Protein 2H8L (pdb70)

Structure (mmCIF, N/CA/C/O backbone):
data_2H8L
#
_entry.id   2H8L
#
_cell.length_a   76.340
_cell.length_b   62.415
_cell.length_c   99.293
_cell.angle_alpha   90.00
_cell.angle_beta   98.40
_cell.angle_gamma   90.00
#
_symmetry.space_group_name_H-M   'P 1 21 1'
#
loop_
_entity.id
_entity.type
_entity.pdbx_description
1 polymer 'Protein disulfide-isomerase A3'
2 water water
#
loop_
_atom_site.group_PDB
_atom_site.id
_atom_site.type_symbol
_atom_site.label_atom_id
_atom_site.label_alt_id
_atom_site.label_comp_id
_atom_site.label_asym_id
_atom_site.label_entity_id
_atom_site.label_seq_id
_atom_site.pdbx_PDB_ins_code
_atom_site.Cartn_x
_atom_site.Cartn_y
_atom_site.Cartn_z
_atom_site.occupancy
_atom_site.B_iso_or_equiv
_atom_site.auth_seq_id
_atom_site.auth_comp_id
_atom_site.auth_asym_id
_atom_site.auth_atom_id
_atom_site.pdbx_PDB_model_num
ATOM 1 N N . PRO A 1 6 ? 33.747 46.582 69.532 1.00 56.70 134 PRO A N 1
ATOM 2 C CA . PRO A 1 6 ? 34.692 45.947 70.456 1.00 55.76 134 PRO A CA 1
ATOM 3 C C . PRO A 1 6 ? 35.040 44.558 69.953 1.00 55.49 134 PRO A C 1
ATOM 4 O O . PRO A 1 6 ? 34.894 43.546 70.722 1.00 55.72 134 PRO A O 1
ATOM 8 N N . ALA A 1 7 ? 35.457 44.461 68.683 1.00 53.77 135 ALA A N 1
ATOM 9 C CA . ALA A 1 7 ? 35.892 43.141 68.150 1.00 52.13 135 ALA A CA 1
ATOM 10 C C . ALA A 1 7 ? 37.099 42.612 68.967 1.00 50.42 135 ALA A C 1
ATOM 11 O O . ALA A 1 7 ? 37.255 41.387 69.178 1.00 51.42 135 ALA A O 1
ATOM 13 N N . SER A 1 8 ? 37.939 43.538 69.439 1.00 48.55 136 SER A N 1
ATOM 14 C CA . SER A 1 8 ? 38.987 43.178 70.385 1.00 46.48 136 SER A CA 1
ATOM 15 C C . SER A 1 8 ? 38.789 43.888 71.746 1.00 45.81 136 SER A C 1
ATOM 16 O O . SER A 1 8 ? 38.568 45.056 71.764 1.00 44.23 136 SER A O 1
ATOM 19 N N . VAL A 1 9 ? 38.847 43.150 72.868 1.00 45.61 137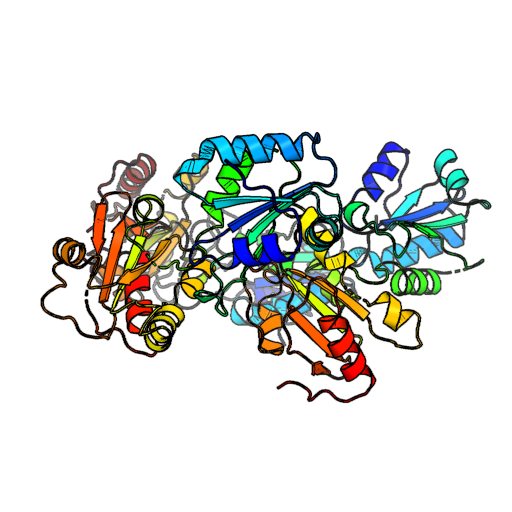 VAL A N 1
ATOM 20 C CA . VAL A 1 9 ? 38.598 43.689 74.228 1.00 44.27 137 VAL A CA 1
ATOM 21 C C . VAL A 1 9 ? 39.872 44.334 74.742 1.00 43.50 137 VAL A C 1
ATOM 22 O O . VAL A 1 9 ? 40.894 43.669 74.767 1.00 40.37 137 VAL A O 1
ATOM 26 N N . PRO A 1 10 ? 39.822 45.657 75.122 1.00 42.19 138 PRO A N 1
ATOM 27 C CA . PRO A 1 10 ? 41.018 46.202 75.784 1.00 41.75 138 PRO A CA 1
ATOM 28 C C . PRO A 1 10 ? 41.170 45.639 77.202 1.00 41.93 138 PRO A C 1
ATOM 29 O O . PRO A 1 10 ? 40.205 45.626 77.974 1.00 43.74 138 PRO A O 1
ATOM 33 N N . LEU A 1 11 ? 42.369 45.182 77.530 1.00 40.39 139 LEU A N 1
ATOM 34 C CA . LEU A 1 11 ? 42.690 44.673 78.857 1.00 40.01 139 LEU A CA 1
ATOM 35 C C . LEU A 1 11 ? 43.595 45.646 79.573 1.00 40.21 139 LEU A C 1
ATOM 36 O O . LEU A 1 11 ? 44.765 45.830 79.201 1.00 39.51 139 LEU A O 1
ATOM 41 N N . ARG A 1 12 ? 43.043 46.300 80.599 1.00 39.76 140 ARG A N 1
ATOM 42 C CA . ARG A 1 12 ? 43.706 47.438 81.203 1.00 39.81 140 ARG A CA 1
ATOM 43 C C . ARG A 1 12 ? 44.401 47.133 82.546 1.00 39.97 140 ARG A C 1
ATOM 44 O O . ARG A 1 12 ? 44.919 48.007 83.188 1.00 38.43 140 ARG A O 1
ATOM 52 N N . THR A 1 13 ? 44.453 45.853 82.915 1.00 40.05 141 THR A N 1
ATOM 53 C CA . THR A 1 13 ? 44.878 45.412 84.225 1.00 40.63 141 THR A CA 1
ATOM 54 C C . THR A 1 13 ? 45.331 43.911 84.054 1.00 40.55 141 THR A C 1
ATOM 55 O O . THR A 1 13 ? 44.800 43.223 83.189 1.00 39.88 141 THR A O 1
ATOM 59 N N . GLU A 1 14 ? 46.272 43.421 84.867 1.00 41.05 142 GLU A N 1
ATOM 60 C CA . GLU A 1 14 ? 46.591 41.974 84.940 1.00 42.09 142 GLU A CA 1
ATOM 61 C C . GLU A 1 14 ? 45.437 41.091 85.396 1.00 41.86 142 GLU A C 1
ATOM 62 O O . GLU A 1 14 ? 45.331 39.958 84.973 1.00 42.25 142 GLU A O 1
ATOM 68 N N . GLU A 1 15 ? 44.615 41.569 86.331 1.00 43.13 143 GLU A N 1
ATOM 69 C CA . GLU A 1 15 ? 43.357 40.858 86.708 1.00 43.86 143 GLU A CA 1
ATOM 70 C C . GLU A 1 15 ? 42.461 40.603 85.474 1.00 42.91 143 GLU A C 1
ATOM 71 O O . GLU A 1 15 ? 42.023 39.480 85.215 1.00 41.78 143 GLU A O 1
ATOM 77 N N . GLU A 1 16 ? 42.208 41.668 84.703 1.00 41.75 144 GLU A N 1
ATOM 78 C CA . GLU A 1 16 ? 41.440 41.565 83.454 1.00 41.04 144 GLU A CA 1
ATOM 79 C C . GLU A 1 16 ? 42.057 40.618 82.443 1.00 40.95 144 GLU A C 1
ATOM 80 O O . GLU A 1 16 ? 41.344 39.884 81.803 1.00 39.36 144 GLU A O 1
ATOM 86 N N . PHE A 1 17 ? 43.380 40.671 82.261 1.00 40.60 145 PHE A N 1
ATOM 87 C CA . PHE A 1 17 ? 44.037 39.779 81.326 1.00 40.83 145 PHE A CA 1
ATOM 88 C C . PHE A 1 17 ? 43.922 38.308 81.797 1.00 42.12 145 PHE A C 1
ATOM 89 O O . PHE A 1 17 ? 43.556 37.412 81.024 1.00 41.45 145 PHE A O 1
ATOM 97 N N . LYS A 1 18 ? 44.234 38.050 83.082 1.00 43.14 146 LYS A N 1
ATOM 98 C CA . LYS A 1 18 ? 44.103 36.659 83.637 1.00 43.66 146 LYS A CA 1
ATOM 99 C C . LYS A 1 18 ? 42.660 36.179 83.568 1.00 42.96 146 LYS A C 1
ATOM 100 O O . LYS A 1 18 ? 42.427 35.042 83.301 1.00 41.46 146 LYS A O 1
ATOM 106 N N . LYS A 1 19 ? 41.706 37.049 83.886 1.00 42.15 147 LYS A N 1
ATOM 107 C CA . LYS A 1 19 ? 40.296 36.716 83.721 1.00 43.58 147 LYS A CA 1
ATOM 108 C C . LYS A 1 19 ? 39.997 36.329 82.270 1.00 43.59 147 LYS A C 1
ATOM 109 O O . LYS A 1 19 ? 39.325 35.309 82.022 1.00 42.67 147 LYS A O 1
ATOM 115 N N . PHE A 1 20 ? 40.464 37.148 81.321 1.00 42.00 148 PHE A N 1
ATOM 116 C CA . PHE A 1 20 ? 40.229 36.850 79.896 1.00 42.60 148 PHE A CA 1
ATOM 117 C C . PHE A 1 20 ? 40.772 35.463 79.452 1.00 43.11 148 PHE A C 1
ATOM 118 O O . PHE A 1 20 ? 40.074 34.688 78.737 1.00 45.00 148 PHE A O 1
ATOM 126 N N . ILE A 1 21 ? 41.981 35.130 79.889 1.00 43.92 149 ILE A N 1
ATOM 127 C CA . ILE A 1 21 ? 42.643 33.913 79.375 1.00 44.58 149 ILE A CA 1
ATOM 128 C C . ILE A 1 21 ? 42.162 32.642 80.060 1.00 46.40 149 ILE A C 1
ATOM 129 O O . ILE A 1 21 ? 42.491 31.511 79.639 1.00 47.66 149 ILE A O 1
ATOM 134 N N . SER A 1 22 ? 41.369 32.803 81.107 1.00 47.68 150 SER A N 1
ATOM 135 C CA . SER A 1 22 ? 40.888 31.632 81.873 1.00 49.64 150 SER A CA 1
ATOM 136 C C . SER A 1 22 ? 39.612 30.979 81.304 1.00 50.38 150 SER A C 1
ATOM 137 O O . SER A 1 22 ? 39.061 30.034 81.876 1.00 53.89 150 SER A O 1
ATOM 140 N N . ASP A 1 23 ? 39.141 31.481 80.184 1.00 49.89 151 ASP A N 1
ATOM 141 C CA . ASP A 1 23 ? 38.011 30.946 79.458 1.00 47.41 151 ASP A CA 1
ATOM 142 C C . ASP A 1 23 ? 38.162 29.485 78.997 1.00 46.49 151 ASP A C 1
ATOM 143 O O . ASP A 1 23 ? 39.260 28.953 78.868 1.00 46.31 151 ASP A O 1
ATOM 148 N N . LYS A 1 24 ? 37.038 28.851 78.679 1.00 45.49 152 LYS A N 1
ATOM 149 C CA . LYS A 1 24 ? 37.057 27.486 78.129 1.00 45.11 152 LYS A CA 1
ATOM 150 C C . LYS A 1 24 ? 37.448 27.492 76.668 1.00 44.56 152 LYS A C 1
ATOM 151 O O . LYS A 1 24 ? 37.746 26.435 76.133 1.00 42.48 152 LYS A O 1
ATOM 157 N N . ASP A 1 25 ? 37.388 28.669 76.016 1.00 42.99 153 ASP A N 1
ATOM 158 C CA . ASP A 1 25 ? 37.865 28.809 74.616 1.00 43.12 153 ASP A CA 1
ATOM 159 C C . ASP A 1 25 ? 39.208 29.500 74.622 1.00 41.79 153 ASP A C 1
ATOM 160 O O . ASP A 1 25 ? 39.563 30.114 75.615 1.00 44.50 153 ASP A O 1
ATOM 165 N N . ALA A 1 26 ? 39.968 29.347 73.559 1.00 41.29 154 ALA A N 1
ATOM 166 C CA . ALA A 1 26 ? 41.267 29.952 73.451 1.00 41.53 154 ALA A CA 1
ATOM 167 C C . ALA A 1 26 ? 41.128 31.483 73.427 1.00 42.04 154 ALA A C 1
ATOM 168 O O . ALA A 1 26 ? 40.019 32.003 73.154 1.00 41.68 154 ALA A O 1
ATOM 170 N N . SER A 1 27 ? 42.254 32.162 73.745 1.00 41.65 155 SER A N 1
ATOM 171 C CA . SER A 1 27 ? 42.398 33.639 73.668 1.00 42.37 155 SER A CA 1
ATOM 172 C C . SER A 1 27 ? 43.495 34.031 72.681 1.00 42.56 155 SER A C 1
ATOM 173 O O . SER A 1 27 ? 44.529 33.433 72.642 1.00 42.13 155 SER A O 1
ATOM 176 N N . ILE A 1 28 ? 43.237 35.082 71.885 1.00 42.60 156 ILE A N 1
ATOM 177 C CA . ILE A 1 28 ? 44.208 35.672 71.010 1.00 40.07 156 ILE A CA 1
ATOM 178 C C . ILE A 1 28 ? 44.415 37.060 71.619 1.00 41.63 156 ILE A C 1
ATOM 179 O O . ILE A 1 28 ? 43.526 37.884 71.554 1.00 39.23 156 ILE A O 1
ATOM 184 N N . VAL A 1 29 ? 45.590 37.272 72.249 1.00 41.16 157 VAL A N 1
ATOM 185 C CA . VAL A 1 29 ? 45.894 38.522 72.923 1.00 39.95 157 VAL A CA 1
ATOM 186 C C . VAL A 1 29 ? 47.018 39.263 72.169 1.00 39.57 157 VAL A C 1
ATOM 187 O O . VAL A 1 29 ? 48.082 38.687 71.982 1.00 39.29 157 VAL A O 1
ATOM 191 N N . GLY A 1 30 ? 46.730 40.497 71.724 1.00 38.78 158 GLY A N 1
ATOM 192 C CA . GLY A 1 30 ? 47.716 41.454 71.149 1.00 39.58 158 GLY A CA 1
ATOM 193 C C . GLY A 1 30 ? 48.395 42.268 72.247 1.00 39.75 158 GLY A C 1
ATOM 194 O O . GLY A 1 30 ? 47.746 42.674 73.193 1.00 41.41 158 GLY A O 1
ATOM 195 N N . PHE A 1 31 ? 49.711 42.480 72.139 1.00 40.33 159 PHE A N 1
ATOM 196 C CA . PHE A 1 31 ? 50.527 43.230 73.137 1.00 38.86 159 PHE A CA 1
ATOM 197 C C . PHE A 1 31 ? 51.256 44.357 72.411 1.00 38.98 159 PHE A C 1
ATOM 198 O O . PHE A 1 31 ? 52.208 44.119 71.668 1.00 37.47 159 PHE A O 1
ATOM 206 N N . PHE A 1 32 ? 50.787 45.600 72.629 1.00 39.38 160 PHE A N 1
ATOM 207 C CA . PHE A 1 32 ? 51.278 46.781 71.907 1.00 40.62 160 PHE A CA 1
ATOM 208 C C . PHE A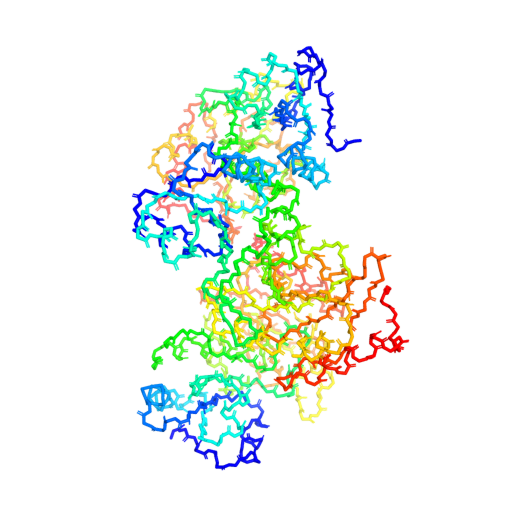 1 32 ? 51.539 47.909 72.895 1.00 41.32 160 PHE A C 1
ATOM 209 O O . PHE A 1 32 ? 50.612 48.293 73.561 1.00 40.16 160 PHE A O 1
ATOM 217 N N . ASP A 1 33 ? 52.763 48.416 73.072 1.00 43.06 161 ASP A N 1
ATOM 218 C CA . ASP A 1 33 ? 52.798 49.749 73.742 1.00 47.26 161 ASP A CA 1
ATOM 219 C C . ASP A 1 33 ? 52.217 50.890 72.898 1.00 47.00 161 ASP A C 1
ATOM 220 O O . ASP A 1 33 ? 51.808 51.916 73.449 1.00 47.63 161 ASP A O 1
ATOM 225 N N . ASP A 1 34 ? 52.139 50.697 71.581 1.00 47.66 162 ASP A N 1
ATOM 226 C CA . ASP A 1 34 ? 51.566 51.720 70.690 1.00 48.72 162 ASP A CA 1
ATOM 227 C C . ASP A 1 34 ? 50.202 51.285 70.181 1.00 49.37 162 ASP A C 1
ATOM 228 O O . ASP A 1 34 ? 50.105 50.448 69.265 1.00 48.95 162 ASP A O 1
ATOM 233 N N . SER A 1 35 ? 49.155 51.880 70.762 1.00 50.34 163 SER A N 1
ATOM 234 C CA . SER A 1 35 ? 47.751 51.646 70.317 1.00 51.17 163 SER A CA 1
ATOM 235 C C . SER A 1 35 ? 47.372 52.216 68.931 1.00 50.18 163 SER A C 1
ATOM 236 O O . SER A 1 35 ? 46.319 51.862 68.384 1.00 50.60 163 SER A O 1
ATOM 239 N N . PHE A 1 36 ? 48.242 53.055 68.362 1.00 48.95 164 PHE A N 1
ATOM 240 C CA . PHE A 1 36 ? 48.047 53.506 66.989 1.00 48.41 164 PHE A CA 1
ATOM 241 C C . PHE A 1 36 ? 49.100 53.030 65.988 1.00 47.75 164 PHE A C 1
ATOM 242 O O . PHE A 1 36 ? 49.203 53.556 64.905 1.00 49.42 164 PHE A O 1
ATOM 250 N N . SER A 1 37 ? 49.865 52.015 66.322 1.00 47.18 165 SER A N 1
ATOM 251 C CA . SER A 1 37 ? 50.842 51.507 65.367 1.00 46.45 165 SER A CA 1
ATOM 252 C C . SER A 1 37 ? 50.149 50.923 64.127 1.00 46.50 165 SER A C 1
ATOM 253 O O . SER A 1 37 ? 48.918 50.693 64.119 1.00 46.23 165 SER A O 1
ATOM 256 N N . GLU A 1 38 ? 50.933 50.684 63.078 1.00 46.27 166 GLU A N 1
ATOM 257 C CA . GLU A 1 38 ? 50.396 50.013 61.918 1.00 46.37 166 GLU A CA 1
ATOM 258 C C . GLU A 1 38 ? 49.976 48.618 62.331 1.00 46.07 166 GLU A C 1
ATOM 259 O O . GLU A 1 38 ? 48.880 48.171 61.996 1.00 46.72 166 GLU A O 1
ATOM 265 N N . ALA A 1 39 ? 50.831 47.938 63.092 1.00 45.03 167 ALA A N 1
ATOM 266 C CA . ALA A 1 39 ? 50.566 46.578 63.512 1.00 43.85 167 ALA A CA 1
ATOM 267 C C . ALA A 1 39 ? 49.342 46.474 64.429 1.00 43.23 167 ALA A C 1
ATOM 268 O O . ALA A 1 39 ? 48.625 45.509 64.377 1.00 42.59 167 ALA A O 1
ATOM 270 N N . HIS A 1 40 ? 49.097 47.463 65.271 1.00 42.89 168 HIS A N 1
ATOM 271 C CA . HIS A 1 40 ? 47.912 47.433 66.094 1.00 42.92 168 HIS A CA 1
ATOM 272 C C . HIS A 1 40 ? 46.642 47.546 65.241 1.00 42.85 168 HIS A C 1
ATOM 273 O O . HIS A 1 40 ? 45.682 46.792 65.468 1.00 42.74 168 HIS A O 1
ATOM 280 N N . SER A 1 41 ? 46.656 48.469 64.273 1.00 41.00 169 SER A N 1
ATOM 281 C CA . SER A 1 41 ? 45.672 48.560 63.180 1.00 41.26 169 SER A CA 1
ATOM 282 C C . SER A 1 41 ? 45.333 47.203 62.480 1.00 40.76 169 SER A C 1
ATOM 283 O O . SER A 1 41 ? 44.150 46.830 62.385 1.00 38.93 169 SER A O 1
ATOM 286 N N . GLU A 1 42 ? 46.369 46.467 62.052 1.00 40.93 170 GLU A N 1
ATOM 287 C CA . GLU A 1 42 ? 46.212 45.158 61.392 1.00 40.17 170 GLU A CA 1
ATOM 288 C C . GLU A 1 42 ? 45.672 44.100 62.348 1.00 40.68 170 GLU A C 1
ATOM 289 O O . GLU A 1 42 ? 44.868 43.256 61.964 1.00 41.05 170 GLU A O 1
ATOM 295 N N . PHE A 1 43 ? 46.139 44.109 63.595 1.00 40.80 171 PHE A N 1
ATOM 296 C CA . PHE A 1 43 ? 45.512 43.316 64.633 1.00 40.12 171 PHE A CA 1
ATOM 297 C C . PHE A 1 43 ? 44.017 43.555 64.670 1.00 40.77 171 PHE A C 1
ATOM 298 O O . PHE A 1 43 ? 43.243 42.618 64.580 1.00 40.67 171 PHE A O 1
ATOM 306 N N . LEU A 1 44 ? 43.595 44.807 64.824 1.00 41.38 172 LEU A N 1
ATOM 307 C CA . LEU A 1 44 ? 42.168 45.085 64.936 1.00 42.18 172 LEU A CA 1
ATOM 308 C C . LEU A 1 44 ? 41.361 44.683 63.669 1.00 42.19 172 LEU A C 1
ATOM 309 O O . LEU A 1 44 ? 40.168 44.403 63.775 1.00 42.68 172 LEU A O 1
ATOM 314 N N . LYS A 1 45 ? 42.002 44.696 62.496 1.00 41.36 173 LYS A N 1
ATOM 315 C CA . LYS A 1 45 ? 41.348 44.304 61.246 1.00 40.69 173 LYS A CA 1
ATOM 316 C C . LYS A 1 45 ? 41.083 42.803 61.284 1.00 41.00 173 LYS A C 1
ATOM 317 O O . LYS A 1 45 ? 40.021 42.357 60.842 1.00 40.81 173 LYS A O 1
ATOM 323 N N . ALA A 1 46 ? 42.044 42.030 61.803 1.00 39.89 174 ALA A N 1
ATOM 324 C CA . ALA A 1 46 ? 41.874 40.587 61.915 1.00 39.92 174 ALA A CA 1
ATOM 325 C C . ALA A 1 46 ? 40.786 40.277 62.954 1.00 39.69 174 ALA A C 1
ATOM 326 O O . ALA A 1 46 ? 39.893 39.494 62.689 1.00 40.45 174 ALA A O 1
ATOM 328 N N . ALA A 1 47 ? 40.868 40.906 64.126 1.00 39.94 175 ALA A N 1
ATOM 329 C CA . ALA A 1 47 ? 39.829 40.801 65.169 1.00 40.15 175 ALA A CA 1
ATOM 330 C C . ALA A 1 47 ? 38.451 41.074 64.603 1.00 40.11 175 ALA A C 1
ATOM 331 O O . ALA A 1 47 ? 37.496 40.337 64.876 1.00 40.22 175 ALA A O 1
ATOM 333 N N . SER A 1 48 ? 38.358 42.140 63.803 1.00 41.16 176 SER A N 1
ATOM 334 C CA . SER A 1 48 ? 37.079 42.457 63.118 1.00 41.88 176 SER A CA 1
ATOM 335 C C . SER A 1 48 ? 36.637 41.376 62.127 1.00 41.87 176 SER A C 1
ATOM 336 O O . SER A 1 48 ? 35.479 40.986 62.184 1.00 42.07 176 SER A O 1
ATOM 339 N N . ASN A 1 49 ? 37.534 40.903 61.244 1.00 42.03 177 ASN A N 1
ATOM 340 C CA . ASN A 1 49 ? 37.225 39.802 60.285 1.00 42.46 177 ASN A CA 1
ATOM 341 C C . ASN A 1 49 ? 36.859 38.477 60.942 1.00 41.96 177 ASN A C 1
ATOM 342 O O . ASN A 1 49 ? 36.183 37.661 60.349 1.00 42.44 177 ASN A O 1
ATOM 347 N N . LEU A 1 50 ? 37.346 38.224 62.140 1.00 41.85 178 LEU A N 1
ATOM 348 C CA . LEU A 1 50 ? 37.183 36.881 62.725 1.00 41.85 178 LEU A CA 1
ATOM 349 C C . LEU A 1 50 ? 36.474 36.961 64.071 1.00 42.12 178 LEU A C 1
ATOM 350 O O . LEU A 1 50 ? 36.611 36.063 64.880 1.00 41.81 178 LEU A O 1
ATOM 355 N N . ARG A 1 51 ? 35.736 38.052 64.316 1.00 43.37 179 ARG A N 1
ATOM 356 C CA . ARG A 1 51 ? 35.236 38.379 65.678 1.00 43.86 179 ARG A CA 1
ATOM 357 C C . ARG A 1 51 ? 34.317 37.313 66.276 1.00 44.06 179 ARG A C 1
ATOM 358 O O . ARG A 1 51 ? 34.341 37.097 67.476 1.00 43.54 179 ARG A O 1
ATOM 366 N N . ASP A 1 52 ? 33.545 36.645 65.424 1.00 42.60 180 ASP A N 1
ATOM 367 C CA . ASP A 1 52 ? 32.681 35.554 65.879 1.00 42.24 180 ASP A CA 1
ATOM 368 C C . ASP A 1 52 ? 33.344 34.203 65.964 1.00 41.71 180 ASP A C 1
ATOM 369 O O . ASP A 1 52 ? 32.808 33.305 66.600 1.00 42.24 180 ASP A O 1
ATOM 374 N N . ASN A 1 53 ? 34.521 34.036 65.349 1.00 41.09 181 ASN A N 1
ATOM 375 C CA . ASN A 1 53 ? 35.207 32.760 65.254 1.00 39.40 181 ASN A CA 1
ATOM 376 C C . ASN A 1 53 ? 36.128 32.534 66.404 1.00 40.60 181 ASN A C 1
ATOM 377 O O . ASN A 1 53 ? 36.232 31.379 66.886 1.00 41.49 181 ASN A O 1
ATOM 382 N N . TYR A 1 54 ? 36.813 33.595 66.845 1.00 39.70 182 TYR A N 1
ATOM 383 C CA . TYR A 1 54 ? 37.733 33.524 67.992 1.00 38.88 182 TYR A CA 1
ATOM 384 C C . TYR A 1 54 ? 37.580 34.671 68.958 1.00 39.21 182 TYR A C 1
ATOM 385 O O . TYR A 1 54 ? 36.931 35.626 68.650 1.00 38.06 182 TYR A O 1
ATOM 394 N N . ARG A 1 55 ? 38.196 34.565 70.136 1.00 40.35 183 ARG A N 1
ATOM 395 C CA . ARG A 1 55 ? 38.094 35.636 71.164 1.00 40.49 183 ARG A CA 1
ATOM 396 C C . ARG A 1 55 ? 39.360 36.487 71.132 1.00 40.86 183 ARG A C 1
ATOM 397 O O . ARG A 1 55 ? 40.449 35.973 71.484 1.00 41.06 183 ARG A O 1
ATOM 405 N N . PHE A 1 56 ? 39.235 37.751 70.697 1.00 39.12 184 PHE A N 1
ATOM 406 C CA . PHE A 1 56 ? 40.403 38.664 70.565 1.00 39.96 184 PHE A CA 1
ATOM 407 C C . PHE A 1 56 ? 40.426 39.624 71.742 1.00 40.55 184 PHE A C 1
ATOM 408 O O . PHE A 1 56 ? 39.348 40.114 72.173 1.00 39.06 184 PHE A O 1
ATOM 416 N N . ALA A 1 57 ? 41.622 39.888 72.268 1.00 40.35 185 ALA A N 1
ATOM 417 C CA . ALA A 1 57 ? 41.817 40.980 73.210 1.00 41.10 185 ALA A CA 1
ATOM 418 C C . ALA A 1 57 ? 43.168 41.631 72.909 1.00 41.76 185 ALA A C 1
ATOM 419 O O . ALA A 1 57 ? 44.047 41.009 72.249 1.00 40.30 185 ALA A O 1
ATOM 421 N N . HIS A 1 58 ? 43.367 42.838 73.454 1.00 41.40 186 HIS A N 1
ATOM 422 C CA . HIS A 1 58 ? 44.716 43.435 73.402 1.00 42.01 186 HIS A CA 1
ATOM 423 C C . HIS A 1 58 ? 45.057 44.222 74.673 1.00 42.24 186 HIS A C 1
ATOM 424 O O . HIS A 1 58 ? 44.167 44.605 75.435 1.00 42.57 186 HIS A O 1
ATOM 431 N N . THR A 1 59 ? 46.346 44.523 74.877 1.00 42.02 187 THR A N 1
ATOM 432 C CA . THR A 1 59 ? 46.733 45.304 76.025 1.00 40.69 187 THR A CA 1
ATOM 433 C C . THR A 1 59 ? 47.957 46.167 75.716 1.00 41.54 187 THR A C 1
ATOM 434 O O . THR A 1 59 ? 48.751 45.861 74.817 1.00 39.62 187 THR A O 1
ATOM 438 N N . ASN A 1 60 ? 48.044 47.281 76.437 1.00 42.09 188 ASN A N 1
ATOM 439 C CA . ASN A 1 60 ? 49.211 48.125 76.447 1.00 42.74 188 ASN A CA 1
ATOM 440 C C . ASN A 1 60 ? 49.805 48.233 77.851 1.00 42.56 188 ASN A C 1
ATOM 441 O O . ASN A 1 60 ? 50.666 49.073 78.065 1.00 41.50 188 ASN A O 1
ATOM 446 N N . VAL A 1 61 ? 49.370 47.346 78.776 1.00 42.04 189 VAL A N 1
ATOM 447 C CA . VAL A 1 61 ? 49.850 47.358 80.184 1.00 41.92 189 VAL A CA 1
ATOM 448 C C . VAL A 1 61 ? 51.321 46.928 80.151 1.00 42.48 189 VAL A C 1
ATOM 449 O O . VAL A 1 61 ? 51.631 45.764 79.808 1.00 43.15 189 VAL A O 1
ATOM 453 N N . GLU A 1 62 ? 52.215 47.843 80.514 1.00 42.59 190 GLU A N 1
ATOM 454 C CA . GLU A 1 62 ? 53.663 47.626 80.444 1.00 43.22 190 GLU A CA 1
ATOM 455 C C . GLU A 1 62 ? 54.117 46.245 80.973 1.00 43.82 190 GLU A C 1
ATOM 456 O O . GLU A 1 62 ? 54.839 45.525 80.278 1.00 44.53 190 GLU A O 1
ATOM 462 N N . SER A 1 63 ? 53.706 45.878 82.191 1.00 43.40 191 SER A N 1
ATOM 463 C CA . SER A 1 63 ? 54.165 44.639 82.811 1.00 44.10 191 SER A CA 1
ATOM 464 C C . SER A 1 63 ? 53.824 43.436 81.938 1.00 43.70 191 SER A C 1
ATOM 465 O O . SER A 1 63 ? 54.620 42.452 81.873 1.00 46.25 191 SER A O 1
ATOM 468 N N . LEU A 1 64 ? 52.650 43.496 81.274 1.00 41.74 192 LEU A N 1
ATOM 469 C CA . LEU A 1 64 ? 52.156 42.441 80.404 1.00 40.04 192 LEU A CA 1
ATOM 470 C C . LEU A 1 64 ? 52.820 42.438 79.024 1.00 40.37 192 LEU A C 1
ATOM 471 O O . LEU A 1 64 ? 53.184 41.379 78.507 1.00 37.73 192 LEU A O 1
ATOM 476 N N . VAL A 1 65 ? 52.928 43.613 78.382 1.00 40.08 193 VAL A N 1
ATOM 477 C CA . VAL A 1 65 ? 53.598 43.647 77.062 1.00 40.78 193 VAL A CA 1
ATOM 478 C C . VAL A 1 65 ? 55.059 43.185 77.227 1.00 40.60 193 VAL A C 1
ATOM 479 O O . VAL A 1 65 ? 55.560 42.389 76.437 1.00 40.49 193 VAL A O 1
ATOM 483 N N . ASN A 1 66 ? 55.727 43.663 78.279 1.00 40.77 194 ASN A N 1
ATOM 484 C CA . ASN A 1 66 ? 57.130 43.268 78.491 1.00 41.14 194 ASN A CA 1
ATOM 485 C C . ASN A 1 66 ? 57.313 41.795 78.808 1.00 40.80 194 ASN A C 1
ATOM 486 O O . ASN A 1 66 ? 58.326 41.167 78.404 1.00 39.71 194 ASN A O 1
ATOM 491 N N . GLU A 1 67 ? 56.340 41.228 79.502 1.00 39.56 195 GLU A N 1
ATOM 492 C CA . GLU A 1 67 ? 56.462 39.814 79.794 1.00 41.88 195 GLU A CA 1
ATOM 493 C C . GLU A 1 67 ? 56.454 38.906 78.514 1.00 41.18 195 GLU A C 1
ATOM 494 O O . GLU A 1 67 ? 57.239 37.914 78.403 1.00 42.40 195 GLU A O 1
ATOM 500 N N . TYR A 1 68 ? 55.572 39.274 77.579 1.00 39.16 196 TYR A N 1
ATOM 501 C CA . TYR A 1 68 ? 55.196 38.434 76.438 1.00 38.62 196 TYR A CA 1
ATOM 502 C C . TYR A 1 68 ? 55.894 38.764 75.100 1.00 37.83 196 TYR A C 1
ATOM 503 O O . TYR A 1 68 ? 55.886 37.963 74.122 1.00 35.41 196 TYR A O 1
ATOM 512 N N . ASP A 1 69 ? 56.445 39.968 75.047 1.00 37.91 197 ASP A N 1
ATOM 513 C CA . ASP A 1 69 ? 57.083 40.441 73.850 1.00 39.18 197 ASP A CA 1
ATOM 514 C C . ASP A 1 69 ? 58.299 41.283 74.176 1.00 39.51 197 ASP A C 1
ATOM 515 O O . ASP A 1 69 ? 58.301 41.960 75.173 1.00 41.89 197 ASP A O 1
ATOM 520 N N . ASP A 1 70 ? 59.333 41.263 73.335 1.00 39.17 198 ASP A N 1
ATOM 521 C CA . ASP A 1 70 ? 60.474 42.093 73.562 1.00 39.31 198 ASP A CA 1
ATOM 522 C C . ASP A 1 70 ? 60.566 43.373 72.735 1.00 39.39 198 ASP A C 1
ATOM 523 O O . ASP A 1 70 ? 61.523 44.115 72.876 1.00 39.06 198 ASP A O 1
ATOM 528 N N . ASN A 1 71 ? 59.629 43.604 71.835 1.00 40.67 199 ASN A N 1
ATOM 529 C CA . ASN A 1 71 ? 59.704 44.814 71.010 1.00 41.85 199 ASN A CA 1
ATOM 530 C C . ASN A 1 71 ? 58.415 45.623 71.085 1.00 40.83 199 ASN A C 1
ATOM 531 O O . ASN A 1 71 ? 58.144 46.427 70.206 1.00 39.97 199 ASN A O 1
ATOM 536 N N . GLY A 1 72 ? 57.598 45.389 72.106 1.00 38.79 200 GLY A N 1
ATOM 537 C CA . GLY A 1 72 ? 56.389 46.172 72.200 1.00 38.54 200 GLY A CA 1
ATOM 538 C C . GLY A 1 72 ? 55.316 45.916 71.143 1.00 38.41 200 GLY A C 1
ATOM 539 O O . GLY A 1 72 ? 54.433 46.733 70.961 1.00 37.68 200 GLY A O 1
ATOM 540 N N . GLU A 1 73 ? 55.335 44.735 70.520 1.00 38.26 201 GLU A N 1
ATOM 541 C CA . GLU A 1 73 ? 54.475 44.431 69.399 1.00 38.68 201 GLU A CA 1
ATOM 542 C C . GLU A 1 73 ? 54.408 42.910 69.183 1.00 39.35 201 GLU A C 1
ATOM 543 O O . GLU A 1 73 ? 55.236 42.344 68.440 1.00 39.13 201 GLU A O 1
ATOM 549 N N . GLY A 1 74 ? 53.433 42.253 69.803 1.00 39.07 202 GLY A N 1
ATOM 550 C CA . GLY A 1 74 ? 53.355 40.787 69.677 1.00 38.97 202 GLY A CA 1
ATOM 551 C C . GLY A 1 74 ? 51.952 40.314 69.871 1.00 39.84 202 GLY A C 1
ATOM 552 O O . GLY A 1 74 ? 51.072 41.099 70.221 1.00 40.43 202 GLY A O 1
ATOM 553 N N . ILE A 1 75 ? 51.732 39.047 69.584 1.00 39.38 203 ILE A N 1
ATOM 554 C CA . ILE A 1 75 ? 50.426 38.381 69.740 1.00 40.72 203 ILE A CA 1
ATOM 555 C C . ILE A 1 75 ? 50.716 36.997 70.314 1.00 41.52 203 ILE A C 1
ATOM 556 O O . ILE A 1 75 ? 51.634 36.332 69.826 1.00 42.52 203 ILE A O 1
ATOM 561 N N . ILE A 1 76 ? 50.005 36.606 71.376 1.00 41.75 204 ILE A N 1
ATOM 562 C CA . ILE A 1 76 ? 50.156 35.280 71.918 1.00 42.36 204 ILE A CA 1
ATOM 563 C C . ILE A 1 76 ? 48.803 34.626 71.806 1.00 42.33 204 ILE A C 1
ATOM 564 O O . ILE A 1 76 ? 47.785 35.273 72.120 1.00 41.80 204 ILE A O 1
ATOM 569 N N . LEU A 1 77 ? 48.781 33.367 71.323 1.00 42.43 205 LEU A N 1
ATOM 570 C CA . LEU A 1 77 ? 47.594 32.516 71.472 1.00 41.80 205 LEU A CA 1
ATOM 571 C C . LEU A 1 77 ? 47.700 31.813 72.778 1.00 42.40 205 LEU A C 1
ATOM 572 O O . LEU A 1 77 ? 48.741 31.240 73.086 1.00 42.87 205 LEU A O 1
ATOM 577 N N . PHE A 1 78 ? 46.608 31.790 73.531 1.00 42.34 206 PHE A N 1
ATOM 578 C CA . PHE A 1 78 ? 46.559 31.043 74.792 1.00 43.05 206 PHE A CA 1
ATOM 579 C C . PHE A 1 78 ? 45.479 30.030 74.634 1.00 44.78 206 PHE A C 1
ATOM 580 O O . PHE A 1 78 ? 44.257 30.372 74.411 1.00 42.18 206 PHE A O 1
ATOM 588 N N . ARG A 1 79 ? 45.934 28.788 74.674 1.00 43.50 207 ARG A N 1
ATOM 589 C CA . ARG A 1 79 ? 44.997 27.646 74.625 1.00 43.13 207 ARG A CA 1
ATOM 590 C C . ARG A 1 79 ? 44.302 27.459 75.950 1.00 42.43 207 ARG A C 1
ATOM 591 O O . ARG A 1 79 ? 44.836 27.914 77.019 1.00 42.56 207 ARG A O 1
ATOM 599 N N . PRO A 1 80 ? 43.082 26.817 75.938 1.00 42.66 208 PRO A N 1
ATOM 600 C CA . PRO A 1 80 ? 42.361 26.709 77.219 1.00 43.13 208 PRO A CA 1
ATOM 601 C C . PRO A 1 80 ? 43.170 26.028 78.333 1.00 43.08 208 PRO A C 1
ATOM 602 O O . PRO A 1 80 ? 43.697 24.919 78.153 1.00 42.35 208 PRO A O 1
ATOM 606 N N . SER A 1 81 ? 43.206 26.629 79.520 1.00 43.21 209 SER A N 1
ATOM 607 C CA . SER A 1 81 ? 44.014 25.948 80.567 1.00 43.13 209 SER A CA 1
ATOM 608 C C . SER A 1 81 ? 43.548 24.551 80.897 1.00 41.79 209 SER A C 1
ATOM 609 O O . SER A 1 81 ? 44.383 23.755 81.295 1.00 44.52 209 SER A O 1
ATOM 612 N N . HIS A 1 82 ? 42.259 24.210 80.768 1.00 40.81 210 HIS A N 1
ATOM 613 C CA . HIS A 1 82 ? 41.836 22.849 81.079 1.00 38.90 210 HIS A CA 1
ATOM 614 C C . HIS A 1 82 ? 42.321 21.830 80.034 1.00 38.86 210 HIS A C 1
ATOM 615 O O . HIS A 1 82 ? 42.203 20.625 80.218 1.00 39.18 210 HIS A O 1
ATOM 622 N N . LEU A 1 83 ? 42.805 22.300 78.896 1.00 39.30 211 LEU A N 1
ATOM 623 C CA . LEU A 1 83 ? 43.208 21.395 77.783 1.00 38.82 211 LEU A CA 1
ATOM 624 C C . LEU A 1 83 ? 44.740 21.241 77.789 1.00 40.09 211 LEU A C 1
ATOM 625 O O . LEU A 1 83 ? 45.317 20.516 76.956 1.00 42.96 211 LEU A O 1
ATOM 630 N N . THR A 1 84 ? 45.421 21.829 78.767 1.00 41.74 212 THR A N 1
ATOM 631 C CA . THR A 1 84 ? 46.870 21.705 78.784 1.00 41.50 212 THR A CA 1
ATOM 632 C C . THR A 1 84 ? 47.280 20.227 78.838 1.00 41.25 212 THR A C 1
ATOM 633 O O . THR A 1 84 ? 46.589 19.368 79.419 1.00 41.94 212 THR A O 1
ATOM 637 N N . ASN A 1 85 ? 48.390 19.901 78.182 1.00 40.84 213 ASN A N 1
ATOM 638 C CA . ASN A 1 85 ? 48.751 18.507 77.971 1.00 41.11 213 ASN A CA 1
ATOM 639 C C . ASN A 1 85 ? 50.267 18.438 77.713 1.00 41.57 213 ASN A C 1
ATOM 640 O O . ASN A 1 85 ? 50.919 19.468 77.510 1.00 40.26 213 ASN A O 1
ATOM 645 N N . LYS A 1 86 ? 50.826 17.235 77.746 1.00 42.23 214 LYS A N 1
ATOM 646 C CA . LYS A 1 86 ? 52.245 17.004 77.609 1.00 44.36 214 LYS A CA 1
ATOM 647 C C . LYS A 1 86 ? 52.765 17.090 76.137 1.00 44.36 214 LYS A C 1
ATOM 648 O O . LYS A 1 86 ? 53.965 17.005 75.902 1.00 44.83 214 LYS A O 1
ATOM 654 N N . PHE A 1 87 ? 51.880 17.269 75.163 1.00 44.44 215 PHE A N 1
ATOM 655 C CA . PHE A 1 87 ? 52.260 17.171 73.711 1.00 44.53 215 PHE A CA 1
ATOM 656 C C . PHE A 1 87 ? 52.467 18.523 73.000 1.00 44.86 215 PHE A C 1
ATOM 657 O O . PHE A 1 87 ? 52.972 18.559 71.862 1.00 46.41 215 PHE A O 1
ATOM 665 N N . GLU A 1 88 ? 52.098 19.608 73.673 1.00 42.59 216 GLU A N 1
ATOM 666 C CA . GLU A 1 88 ? 52.165 20.979 73.088 1.00 42.80 216 GLU A CA 1
ATOM 667 C C . GLU A 1 88 ? 52.108 21.899 74.270 1.00 41.74 216 GLU A C 1
ATOM 668 O O . GLU A 1 88 ? 51.928 21.400 75.356 1.00 41.66 216 GLU A O 1
ATOM 674 N N . ASP A 1 89 ? 52.286 23.224 74.080 1.00 41.59 217 ASP A N 1
ATOM 675 C CA . ASP A 1 89 ? 52.330 24.154 75.195 1.00 41.74 217 ASP A CA 1
ATOM 676 C C . ASP A 1 89 ? 51.066 24.924 75.188 1.00 41.18 217 ASP A C 1
ATOM 677 O O . ASP A 1 89 ? 50.323 24.917 74.172 1.00 41.76 217 ASP A O 1
ATOM 682 N N . LYS A 1 90 ? 50.789 25.584 76.284 1.00 44.92 218 LYS A N 1
ATOM 683 C CA . LYS A 1 90 ? 49.569 26.477 76.401 1.00 46.47 218 LYS A CA 1
ATOM 684 C C . LYS A 1 90 ? 49.650 27.751 75.513 1.00 46.38 218 LYS A C 1
ATOM 685 O O . LYS A 1 90 ? 48.636 28.256 75.017 1.00 46.89 218 LYS A O 1
ATOM 691 N N . THR A 1 91 ? 50.857 28.285 75.301 1.00 44.43 219 THR A N 1
ATOM 692 C CA . THR A 1 91 ? 51.024 29.539 74.513 1.00 42.77 219 THR A CA 1
ATOM 693 C C . THR A 1 91 ? 51.700 29.324 73.148 1.00 42.94 219 THR A C 1
ATOM 694 O O . THR A 1 91 ? 52.570 28.423 72.996 1.00 44.68 219 THR A O 1
ATOM 698 N N . VAL A 1 92 ? 51.323 30.128 72.150 1.00 41.59 220 VAL A N 1
ATOM 699 C CA . VAL A 1 92 ? 52.017 30.143 70.891 1.00 40.69 220 VAL A CA 1
ATOM 700 C C . VAL A 1 92 ? 52.138 31.633 70.563 1.00 39.44 220 VAL A C 1
ATOM 701 O O . VAL A 1 92 ? 51.140 32.314 70.369 1.00 39.91 220 VAL A O 1
ATOM 705 N N . ALA A 1 93 ? 53.374 32.106 70.443 1.00 40.25 221 ALA A N 1
ATOM 706 C CA . ALA A 1 93 ? 53.643 33.519 70.068 1.00 39.07 221 ALA A CA 1
ATOM 707 C C . ALA A 1 93 ? 53.671 33.578 68.551 1.00 40.51 221 ALA A C 1
ATOM 708 O O . ALA A 1 93 ? 54.145 32.629 67.881 1.00 39.97 221 ALA A O 1
ATOM 710 N N . TYR A 1 94 ? 53.141 34.695 68.031 1.00 40.11 222 TYR A N 1
ATOM 711 C CA . TYR A 1 94 ? 53.294 35.068 66.647 1.00 40.92 222 TYR A CA 1
ATOM 712 C C . TYR A 1 94 ? 54.796 35.373 66.421 1.00 41.38 222 TYR A C 1
ATOM 713 O O . TYR A 1 94 ? 55.409 36.193 67.149 1.00 40.26 222 TYR A O 1
ATOM 722 N N . THR A 1 95 ? 55.357 34.713 65.397 1.00 42.65 223 THR A N 1
ATOM 723 C CA . THR A 1 95 ? 56.803 34.568 65.204 1.00 46.05 223 THR A CA 1
ATOM 724 C C . THR A 1 95 ? 57.337 35.378 64.054 1.00 46.40 223 THR A C 1
ATOM 725 O O . THR A 1 95 ? 58.526 35.660 64.006 1.00 46.43 223 THR A O 1
ATOM 729 N N . GLU A 1 96 ? 56.468 35.701 63.100 1.00 48.65 224 GLU A N 1
ATOM 730 C CA . GLU A 1 96 ? 56.819 36.617 62.007 1.00 50.69 224 GLU A CA 1
ATOM 731 C C . GLU A 1 96 ? 57.232 37.986 62.515 1.00 51.51 224 GLU A C 1
ATOM 732 O O . GLU A 1 96 ? 56.786 38.442 63.592 1.00 51.19 224 GLU A O 1
ATOM 738 N N . GLN A 1 97 ? 58.078 38.641 61.722 1.00 53.01 225 GLN A N 1
ATOM 739 C CA . GLN A 1 97 ? 58.514 40.004 62.003 1.00 54.88 225 GLN A CA 1
ATOM 740 C C . GLN A 1 97 ? 57.386 41.012 61.709 1.00 55.25 225 GLN A C 1
ATOM 741 O O . GLN A 1 97 ? 57.094 41.894 62.536 1.00 55.02 225 GLN A O 1
ATOM 747 N N . LYS A 1 98 ? 56.759 40.863 60.534 1.00 56.08 226 LYS A N 1
ATOM 748 C CA . LYS A 1 98 ? 55.672 41.741 60.077 1.00 56.83 226 LYS A CA 1
ATOM 749 C C . LYS A 1 98 ? 54.308 41.153 60.425 1.00 56.57 226 LYS A C 1
ATOM 750 O O . LYS A 1 98 ? 54.070 39.965 60.232 1.00 57.00 226 LYS A O 1
ATOM 764 N N . THR A 1 100 ? 50.355 41.468 59.551 1.00 52.35 228 THR A N 1
ATOM 765 C CA . THR A 1 100 ? 49.222 41.882 58.695 1.00 49.92 228 THR A CA 1
ATOM 766 C C . THR A 1 100 ? 47.992 41.081 59.144 1.00 48.89 228 THR A C 1
ATOM 767 O O . THR A 1 100 ? 48.144 40.060 59.816 1.00 48.13 228 THR A O 1
ATOM 771 N N . SER A 1 101 ? 46.787 41.518 58.768 1.00 47.25 229 SER A N 1
ATOM 772 C CA . SER A 1 101 ? 45.590 40.782 59.157 1.00 46.35 229 SER A CA 1
ATOM 773 C C . SER A 1 101 ? 45.563 39.427 58.511 1.00 44.87 229 SER A C 1
ATOM 774 O O . SER A 1 101 ? 45.103 38.450 59.134 1.00 45.18 229 SER A O 1
ATOM 777 N N . GLY A 1 102 ? 46.071 39.354 57.282 1.00 43.58 230 GLY A N 1
ATOM 778 C CA . GLY A 1 102 ? 46.057 38.108 56.493 1.00 42.43 230 GLY A CA 1
ATOM 779 C C . GLY A 1 102 ? 46.964 37.109 57.189 1.00 41.40 230 GLY A C 1
ATOM 780 O O . GLY A 1 102 ? 46.613 35.933 57.361 1.00 41.84 230 GLY A O 1
ATOM 781 N N . LYS A 1 103 ? 48.128 37.593 57.622 1.00 40.70 231 LYS A N 1
ATOM 782 C CA . LYS A 1 103 ? 49.132 36.749 58.318 1.00 39.45 231 LYS A CA 1
ATOM 783 C C . LYS A 1 103 ? 48.701 36.365 59.694 1.00 38.53 231 LYS A C 1
ATOM 784 O O . LYS A 1 103 ? 48.826 35.183 60.065 1.00 38.46 231 LYS A O 1
ATOM 790 N N . ILE A 1 104 ? 48.187 37.328 60.467 1.00 37.68 232 ILE A N 1
ATOM 791 C CA . ILE A 1 104 ? 47.462 36.979 61.734 1.00 37.70 232 ILE A CA 1
ATOM 792 C C . ILE A 1 104 ? 46.329 35.944 61.522 1.00 38.37 232 ILE A C 1
ATOM 793 O O . ILE A 1 104 ? 46.175 34.986 62.298 1.00 38.71 232 ILE A O 1
ATOM 798 N N . LYS A 1 105 ? 45.558 36.089 60.453 1.00 38.33 233 LYS A N 1
ATOM 799 C CA . LYS A 1 105 ? 44.508 35.065 60.160 1.00 38.32 233 LYS A CA 1
ATOM 800 C C . LYS A 1 105 ? 45.146 33.698 59.942 1.00 36.89 233 LYS A C 1
ATOM 801 O O . LYS A 1 105 ? 44.689 32.747 60.513 1.00 36.41 233 LYS A O 1
ATOM 807 N N . LYS A 1 106 ? 46.151 33.591 59.039 1.00 38.54 234 LYS A N 1
ATOM 808 C CA . LYS A 1 106 ? 46.852 32.293 58.841 1.00 38.57 234 LYS A CA 1
ATOM 809 C C . LYS A 1 106 ? 47.404 31.710 60.161 1.00 38.38 234 LYS A C 1
ATOM 810 O O . LYS A 1 106 ? 47.210 30.556 60.453 1.00 37.44 234 LYS A O 1
ATOM 816 N N . PHE A 1 107 ? 48.061 32.536 60.960 1.00 38.25 235 PHE A N 1
ATOM 817 C CA . PHE A 1 107 ? 48.689 32.114 62.224 1.00 38.14 235 PHE A CA 1
ATOM 818 C C . PHE A 1 107 ? 47.641 31.448 63.149 1.00 39.04 235 PHE A C 1
ATOM 819 O O . PHE A 1 107 ? 47.849 30.334 63.682 1.00 38.54 235 PHE A O 1
ATOM 827 N N . ILE A 1 108 ? 46.527 32.136 63.365 1.00 38.40 236 ILE A N 1
ATOM 828 C CA . ILE A 1 108 ? 45.491 31.631 64.278 1.00 39.20 236 ILE A CA 1
ATOM 829 C C . ILE A 1 108 ? 44.950 30.268 63.751 1.00 41.72 236 ILE A C 1
ATOM 830 O O . ILE A 1 108 ? 44.863 29.318 64.481 1.00 43.09 236 ILE A O 1
ATOM 835 N N . GLN A 1 109 ? 44.629 30.179 62.462 1.00 42.28 237 GLN A N 1
ATOM 836 C CA . GLN A 1 109 ? 44.149 28.914 61.895 1.00 43.50 237 GLN A CA 1
ATOM 837 C C . GLN A 1 109 ? 45.179 27.743 61.980 1.00 45.07 237 GLN A C 1
ATOM 838 O O . GLN A 1 109 ? 44.811 26.572 62.177 1.00 45.17 237 GLN A O 1
ATOM 844 N N . GLU A 1 110 ? 46.457 28.040 61.785 1.00 44.37 238 GLU A N 1
ATOM 845 C CA . GLU A 1 110 ? 47.428 26.988 61.786 1.00 45.47 238 GLU A CA 1
ATOM 846 C C . GLU A 1 110 ? 47.723 26.570 63.211 1.00 43.36 238 GLU A C 1
ATOM 847 O O . GLU A 1 110 ? 48.242 25.497 63.452 1.00 43.44 238 GLU A O 1
ATOM 853 N N . ASN A 1 111 ? 47.411 27.426 64.163 1.00 42.71 239 ASN A N 1
ATOM 854 C CA . ASN A 1 111 ? 47.886 27.194 65.537 1.00 43.66 239 ASN A CA 1
ATOM 855 C C . ASN A 1 111 ? 46.915 27.112 66.695 1.00 43.93 239 ASN A C 1
ATOM 856 O O . ASN A 1 111 ? 47.288 26.641 67.774 1.00 45.32 239 ASN A O 1
ATOM 861 N N . ILE A 1 112 ? 45.732 27.669 66.561 1.00 43.02 240 ILE A N 1
ATOM 862 C CA . ILE A 1 112 ? 44.989 27.862 67.820 1.00 43.69 240 ILE A CA 1
ATOM 863 C C . ILE A 1 112 ? 44.533 26.545 68.471 1.00 44.20 240 ILE A C 1
ATOM 864 O O . ILE A 1 112 ? 44.456 26.439 69.740 1.00 45.99 240 ILE A O 1
ATOM 869 N N . PHE A 1 113 ? 44.199 25.570 67.619 1.00 43.42 241 PHE A N 1
ATOM 870 C CA . PHE A 1 113 ? 43.528 24.311 68.098 1.00 42.90 241 PHE A CA 1
ATOM 871 C C . PHE A 1 113 ? 44.511 23.271 68.667 1.00 42.49 241 PHE A C 1
ATOM 872 O O . PHE A 1 113 ? 44.184 22.482 69.580 1.00 44.36 241 PHE A O 1
ATOM 880 N N . GLY A 1 114 ? 45.739 23.307 68.141 1.00 40.12 242 GLY A N 1
ATOM 881 C CA . GLY A 1 114 ? 46.756 22.374 68.460 1.00 41.32 242 GLY A CA 1
ATOM 882 C C . GLY A 1 114 ? 46.398 21.027 67.841 1.00 40.25 242 GLY A C 1
ATOM 883 O O . GLY A 1 114 ? 45.571 20.967 67.006 1.00 40.69 242 GLY A O 1
ATOM 884 N N . ILE A 1 115 ? 47.116 19.997 68.253 1.00 41.61 243 ILE A N 1
ATOM 885 C CA . ILE A 1 115 ? 47.035 18.618 67.789 1.00 41.75 243 ILE A CA 1
ATOM 886 C C . ILE A 1 115 ? 45.628 17.990 67.861 1.00 39.82 243 ILE A C 1
ATOM 887 O O . ILE A 1 115 ? 45.228 17.260 66.966 1.00 37.11 243 ILE A O 1
ATOM 892 N N . CYS A 1 116 ? 44.890 18.243 68.942 1.00 39.70 244 CYS A N 1
ATOM 893 C CA . CYS A 1 116 ? 43.629 17.515 69.168 1.00 39.67 244 CYS A CA 1
ATOM 894 C C . CYS A 1 116 ? 42.667 18.357 70.022 1.00 39.91 244 CYS A C 1
ATOM 895 O O . CYS A 1 116 ? 42.579 18.156 71.258 1.00 42.60 244 CYS A O 1
ATOM 898 N N . PRO A 1 117 ? 42.041 19.385 69.406 1.00 37.87 245 PRO A N 1
ATOM 899 C CA . PRO A 1 117 ? 41.087 20.200 70.103 1.00 38.74 245 PRO A CA 1
ATOM 900 C C . PRO A 1 117 ? 39.886 19.397 70.557 1.00 38.60 245 PRO A C 1
ATOM 901 O O . PRO A 1 117 ? 39.650 18.296 70.082 1.00 39.57 245 PRO A O 1
ATOM 905 N N . HIS A 1 118 ? 39.210 19.944 71.571 1.00 40.10 246 HIS A N 1
ATOM 906 C CA . HIS A 1 118 ? 37.860 19.532 71.945 1.00 40.02 246 HIS A CA 1
ATOM 907 C C . HIS A 1 118 ? 36.839 20.208 71.032 1.00 39.69 246 HIS A C 1
ATOM 908 O O . HIS A 1 118 ? 36.594 21.411 71.149 1.00 37.53 246 HIS A O 1
ATOM 923 N N . THR A 1 120 ? 33.332 21.338 69.761 1.00 40.49 248 THR A N 1
ATOM 924 C CA . THR A 1 120 ? 32.164 21.768 70.519 1.00 39.80 248 THR A CA 1
ATOM 925 C C . THR A 1 120 ? 31.208 22.309 69.491 1.00 39.69 248 THR A C 1
ATOM 926 O O . THR A 1 120 ? 31.587 22.461 68.310 1.00 38.48 248 THR A O 1
ATOM 930 N N . GLU A 1 121 ? 29.972 22.608 69.899 1.00 38.83 249 GLU A N 1
ATOM 931 C CA . GLU A 1 121 ? 29.043 23.125 68.936 1.00 40.09 249 GLU A CA 1
ATOM 932 C C . GLU A 1 121 ? 29.511 24.453 68.367 1.00 39.29 249 GLU A C 1
ATOM 933 O O . GLU A 1 121 ? 29.314 24.764 67.147 1.00 39.02 249 GLU A O 1
ATOM 939 N N . ASP A 1 122 ? 30.087 25.272 69.252 1.00 38.50 250 ASP A N 1
ATOM 940 C CA . ASP A 1 122 ? 30.621 26.586 68.843 1.00 39.50 250 ASP A CA 1
ATOM 941 C C . ASP A 1 122 ? 31.777 26.540 67.785 1.00 37.98 250 ASP A C 1
ATOM 942 O O . ASP A 1 122 ? 31.767 27.286 66.829 1.00 37.95 250 ASP A O 1
ATOM 947 N N . ASN A 1 123 ? 32.729 25.630 67.920 1.00 39.20 251 ASN A N 1
ATOM 948 C CA . ASN A 1 123 ? 33.936 25.617 67.018 1.00 39.55 251 ASN A CA 1
ATOM 949 C C . ASN A 1 123 ? 33.870 24.555 65.923 1.00 40.93 251 ASN A C 1
ATOM 950 O O . ASN A 1 123 ? 34.763 24.474 65.044 1.00 41.70 251 ASN A O 1
ATOM 955 N N . LYS A 1 124 ? 32.787 23.777 65.905 1.00 40.72 252 LYS A N 1
ATOM 956 C CA . LYS A 1 124 ? 32.759 22.590 65.028 1.00 41.06 252 LYS A CA 1
ATOM 957 C C . LYS A 1 124 ? 33.023 22.872 63.549 1.00 39.85 252 LYS A C 1
ATOM 958 O O . LYS A 1 124 ? 33.691 22.053 62.883 1.00 39.26 252 LYS A O 1
ATOM 964 N N . ASP A 1 125 ? 32.498 23.989 63.027 1.00 38.82 253 ASP A N 1
ATOM 965 C CA . ASP A 1 125 ? 32.671 24.318 61.617 1.00 38.88 253 ASP A CA 1
ATOM 966 C C . ASP A 1 125 ? 34.087 24.793 61.302 1.00 38.33 253 ASP A C 1
ATOM 967 O O . ASP A 1 125 ? 34.485 24.833 60.150 1.00 36.21 253 ASP A O 1
ATOM 972 N N . LEU A 1 126 ? 34.821 25.197 62.325 1.00 36.83 254 LEU A N 1
ATOM 973 C CA . LEU A 1 126 ? 36.210 25.578 62.131 1.00 37.20 254 LEU A CA 1
ATOM 974 C C . LEU A 1 126 ? 37.100 24.309 62.195 1.00 38.52 254 LEU A C 1
ATOM 975 O O . LEU A 1 126 ? 38.128 24.244 61.504 1.00 41.54 254 LEU A O 1
ATOM 980 N N . ILE A 1 127 ? 36.698 23.307 62.971 1.00 38.33 255 ILE A N 1
ATOM 981 C CA . ILE A 1 127 ? 37.415 22.025 63.011 1.00 39.15 255 ILE A CA 1
ATOM 982 C C . ILE A 1 127 ? 37.165 21.101 61.796 1.00 41.84 255 ILE A C 1
ATOM 983 O O . ILE A 1 127 ? 38.072 20.375 61.345 1.00 42.46 255 ILE A O 1
ATOM 988 N N . GLN A 1 128 ? 35.940 21.147 61.260 1.00 42.55 256 GLN A N 1
ATOM 989 C CA . GLN A 1 128 ? 35.477 20.231 60.237 1.00 43.10 256 GLN A CA 1
ATOM 990 C C . GLN A 1 128 ? 35.780 20.823 58.909 1.00 42.87 256 GLN A C 1
ATOM 991 O O . GLN A 1 128 ? 36.020 21.988 58.803 1.00 42.62 256 GLN A O 1
ATOM 997 N N . GLY A 1 129 ? 35.780 19.998 57.869 1.00 44.78 257 GLY A N 1
ATOM 998 C CA . GLY A 1 129 ? 36.083 20.479 56.561 1.00 46.24 257 GLY A CA 1
ATOM 999 C C . GLY A 1 129 ? 37.364 19.933 55.969 1.00 48.28 257 GLY A C 1
ATOM 1000 O O . GLY A 1 129 ? 37.496 19.906 54.798 1.00 49.49 257 GLY A O 1
ATOM 1001 N N . LYS A 1 130 ? 38.344 19.537 56.754 1.00 48.64 258 LYS A N 1
ATOM 1002 C CA . LYS A 1 130 ? 39.578 18.975 56.165 1.00 48.26 258 LYS A CA 1
ATOM 1003 C C . LYS A 1 130 ? 39.529 17.551 56.628 1.00 45.80 258 LYS A C 1
ATOM 1004 O O . LYS A 1 130 ? 38.683 17.227 57.453 1.00 44.68 258 LYS A O 1
ATOM 1010 N N . ASP A 1 131 ? 40.397 16.695 56.107 1.00 43.41 259 ASP A N 1
ATOM 1011 C CA . ASP A 1 131 ? 40.384 15.300 56.530 1.00 41.98 259 ASP A CA 1
ATOM 1012 C C . ASP A 1 131 ? 40.500 15.327 58.027 1.00 40.52 259 ASP A C 1
ATOM 1013 O O . ASP A 1 131 ? 41.360 16.011 58.574 1.00 39.69 259 ASP A O 1
ATOM 1018 N N . LEU A 1 132 ? 39.623 14.581 58.687 1.00 40.92 260 LEU A N 1
ATOM 1019 C CA . LEU A 1 132 ? 39.425 14.721 60.162 1.00 38.06 260 LEU A CA 1
ATOM 1020 C C . LEU A 1 132 ? 39.046 13.429 60.839 1.00 39.42 260 LEU A C 1
ATOM 1021 O O . LEU A 1 132 ? 38.063 12.846 60.482 1.00 38.77 260 LEU A O 1
ATOM 1026 N N . LEU A 1 133 ? 39.760 13.050 61.910 1.00 40.51 261 LEU A N 1
ATOM 1027 C CA . LEU A 1 133 ? 39.412 11.900 62.719 1.00 41.58 261 LEU A CA 1
ATOM 1028 C C . LEU A 1 133 ? 38.765 12.504 63.952 1.00 41.37 261 LEU A C 1
ATOM 1029 O O . LEU A 1 133 ? 39.335 13.362 64.587 1.00 38.94 261 LEU A O 1
ATOM 1034 N N . ILE A 1 134 ? 37.619 11.971 64.341 1.00 42.24 262 ILE A N 1
ATOM 1035 C CA . ILE A 1 134 ? 37.051 12.345 65.636 1.00 41.82 262 ILE A CA 1
ATOM 1036 C C . ILE A 1 134 ? 36.946 11.108 66.530 1.00 42.88 262 ILE A C 1
ATOM 1037 O O . ILE A 1 134 ? 36.549 10.094 66.034 1.00 44.54 262 ILE A O 1
ATOM 1042 N N . ALA A 1 135 ? 37.290 11.243 67.821 1.00 43.01 263 ALA A N 1
ATOM 1043 C CA . ALA A 1 135 ? 37.094 10.260 68.885 1.00 43.15 263 ALA A CA 1
ATOM 1044 C C . ALA A 1 135 ? 35.946 10.774 69.730 1.00 41.80 263 ALA A C 1
ATOM 1045 O O . ALA A 1 135 ? 35.992 11.887 70.268 1.00 43.31 263 ALA A O 1
ATOM 1047 N N . TYR A 1 136 ? 34.855 10.027 69.735 1.00 41.80 264 TYR A N 1
ATOM 1048 C CA . TYR A 1 136 ? 33.591 10.427 70.389 1.00 39.74 264 TYR A CA 1
ATOM 1049 C C . TYR A 1 136 ? 33.406 9.651 71.690 1.00 40.61 264 TYR A C 1
ATOM 1050 O O . TYR A 1 136 ? 33.417 8.416 71.721 1.00 38.03 264 TYR A O 1
ATOM 1059 N N . TYR A 1 137 ? 33.176 10.356 72.797 1.00 41.12 265 TYR A N 1
ATOM 1060 C CA . TYR A 1 137 ? 33.008 9.651 74.060 1.00 40.49 265 TYR A CA 1
ATOM 1061 C C . TYR A 1 137 ? 32.394 10.648 75.029 1.00 40.76 265 TYR A C 1
ATOM 1062 O O . TYR A 1 137 ? 31.814 11.680 74.635 1.00 40.76 265 TYR A O 1
ATOM 1071 N N . ASP A 1 138 ? 32.517 10.365 76.314 1.00 42.47 266 ASP A N 1
ATOM 1072 C CA . ASP A 1 138 ? 31.889 11.223 77.301 1.00 43.33 266 ASP A CA 1
ATOM 1073 C C . ASP A 1 138 ? 32.726 12.447 77.683 1.00 42.77 266 ASP A C 1
ATOM 1074 O O . ASP A 1 138 ? 32.965 12.709 78.892 1.00 43.75 266 ASP A O 1
ATOM 1079 N N . VAL A 1 139 ? 33.047 13.247 76.688 1.00 43.42 267 VAL A N 1
ATOM 1080 C CA . VAL A 1 139 ? 33.703 14.578 76.841 1.00 44.27 267 VAL A CA 1
ATOM 1081 C C . VAL A 1 139 ? 32.843 15.606 77.547 1.00 46.02 267 VAL A C 1
ATOM 1082 O O . VAL A 1 139 ? 31.725 15.933 77.110 1.00 48.04 267 VAL A O 1
ATOM 1086 N N . ASP A 1 140 ? 33.339 16.097 78.674 1.00 45.52 268 ASP A N 1
ATOM 1087 C CA . ASP A 1 140 ? 32.589 16.992 79.482 1.00 43.91 268 ASP A CA 1
ATOM 1088 C C . ASP A 1 140 ? 33.505 17.534 80.572 1.00 44.11 268 ASP A C 1
ATOM 1089 O O . ASP A 1 140 ? 33.736 16.866 81.565 1.00 43.74 268 ASP A O 1
ATOM 1094 N N . TYR A 1 141 ? 33.951 18.770 80.432 1.00 43.19 269 TYR A N 1
ATOM 1095 C CA . TYR A 1 141 ? 34.947 19.285 81.320 1.00 43.51 269 TYR A CA 1
ATOM 1096 C C . TYR A 1 141 ? 34.313 19.948 82.508 1.00 44.36 269 TYR A C 1
ATOM 1097 O O . TYR A 1 141 ? 35.003 20.399 83.407 1.00 45.32 269 TYR A O 1
ATOM 1106 N N . GLU A 1 142 ? 32.989 19.984 82.554 1.00 45.95 270 GLU A N 1
ATOM 1107 C CA . GLU A 1 142 ? 32.298 20.458 83.743 1.00 47.84 270 GLU A CA 1
ATOM 1108 C C . GLU A 1 142 ? 32.114 19.346 84.755 1.00 47.58 270 GLU A C 1
ATOM 1109 O O . GLU A 1 142 ? 32.461 19.520 85.905 1.00 48.45 270 GLU A O 1
ATOM 1115 N N . LYS A 1 143 ? 31.618 18.187 84.336 1.00 47.09 271 LYS A N 1
ATOM 1116 C CA . LYS A 1 143 ? 31.422 17.053 85.260 1.00 46.51 271 LYS A CA 1
ATOM 1117 C C . LYS A 1 143 ? 32.461 15.921 85.062 1.00 45.70 271 LYS A C 1
ATOM 1118 O O . LYS A 1 143 ? 32.537 15.025 85.916 1.00 46.84 271 LYS A O 1
ATOM 1124 N N . ASN A 1 144 ? 33.223 15.913 83.963 1.00 43.02 272 ASN A N 1
ATOM 1125 C CA . ASN A 1 144 ? 34.105 14.750 83.723 1.00 41.84 272 ASN A CA 1
ATOM 1126 C C . ASN A 1 144 ? 35.458 15.161 83.155 1.00 41.01 272 ASN A C 1
ATOM 1127 O O . ASN A 1 144 ? 35.869 14.662 82.045 1.00 42.81 272 ASN A O 1
ATOM 1132 N N . ALA A 1 145 ? 36.105 16.112 83.819 1.00 40.10 273 ALA A N 1
ATOM 1133 C CA . ALA A 1 145 ? 37.460 16.626 83.388 1.00 40.35 273 ALA A CA 1
ATOM 1134 C C . ALA A 1 145 ? 38.447 15.437 83.315 1.00 39.87 273 ALA A C 1
ATOM 1135 O O . ALA A 1 145 ? 39.200 15.286 82.363 1.00 41.78 273 ALA A O 1
ATOM 1137 N N . LYS A 1 146 ? 38.395 14.590 84.339 1.00 40.85 274 LYS A N 1
ATOM 1138 C CA . LYS A 1 146 ? 39.272 13.425 84.557 1.00 40.35 274 LYS A CA 1
ATOM 1139 C C . LYS A 1 146 ? 39.234 12.385 83.439 1.00 40.72 274 LYS A C 1
ATOM 1140 O O . LYS A 1 146 ? 40.280 12.045 82.864 1.00 40.45 274 LYS A O 1
ATOM 1146 N N . GLY A 1 147 ? 38.018 11.978 83.032 1.00 40.74 275 GLY A N 1
ATOM 1147 C CA . GLY A 1 147 ? 37.776 11.000 82.018 1.00 37.64 275 GLY A CA 1
ATOM 1148 C C . GLY A 1 147 ? 37.938 11.663 80.683 1.00 39.56 275 GLY A C 1
ATOM 1149 O O . GLY A 1 147 ? 38.485 11.037 79.802 1.00 39.57 275 GLY A O 1
ATOM 1150 N N . SER A 1 148 ? 37.542 12.946 80.559 1.00 37.88 276 SER A N 1
ATOM 1151 C CA . SER A 1 148 ? 37.825 13.725 79.364 1.00 38.32 276 SER A CA 1
ATOM 1152 C C . SER A 1 148 ? 39.311 13.689 79.003 1.00 40.64 276 SER A C 1
ATOM 1153 O O . SER A 1 148 ? 39.633 13.310 77.887 1.00 42.97 276 SER A O 1
ATOM 1156 N N . ASN A 1 149 ? 40.184 14.034 79.943 1.00 40.05 277 ASN A N 1
ATOM 1157 C CA . ASN A 1 149 ? 41.633 14.072 79.723 1.00 40.04 277 ASN A CA 1
ATOM 1158 C C . ASN A 1 149 ? 42.215 12.688 79.489 1.00 39.50 277 ASN A C 1
ATOM 1159 O O . ASN A 1 149 ? 43.129 12.496 78.692 1.00 41.12 277 ASN A O 1
ATOM 1164 N N . TYR A 1 150 ? 41.708 11.727 80.232 1.00 38.58 278 TYR A N 1
ATOM 1165 C CA . TYR A 1 150 ? 42.211 10.366 80.168 1.00 37.38 278 TYR A CA 1
ATOM 1166 C C . TYR A 1 150 ? 42.234 9.860 78.711 1.00 38.39 278 TYR A C 1
ATOM 1167 O O . TYR A 1 150 ? 43.230 9.302 78.263 1.00 38.34 278 TYR A O 1
ATOM 1176 N N . TRP A 1 151 ? 41.107 10.014 78.035 1.00 38.58 279 TRP A N 1
ATOM 1177 C CA . TRP A 1 151 ? 40.948 9.497 76.689 1.00 38.43 279 TRP A CA 1
ATOM 1178 C C . TRP A 1 151 ? 41.630 10.396 75.717 1.00 38.89 279 TRP A C 1
ATOM 1179 O O . TRP A 1 151 ? 42.246 9.900 74.763 1.00 42.22 279 TRP A O 1
ATOM 1190 N N . ARG A 1 152 ? 41.488 11.705 75.912 1.00 39.56 280 ARG A N 1
ATOM 1191 C CA . ARG A 1 152 ? 42.095 12.673 74.941 1.00 39.28 280 ARG A CA 1
ATOM 1192 C C . ARG A 1 152 ? 43.600 12.494 74.928 1.00 37.60 280 ARG A C 1
ATOM 1193 O O . ARG A 1 152 ? 44.180 12.502 73.870 1.00 39.10 280 ARG A O 1
ATOM 1201 N N . ASN A 1 153 ? 44.215 12.260 76.094 1.00 37.57 281 ASN A N 1
ATOM 1202 C CA . ASN A 1 153 ? 45.666 12.060 76.149 1.00 37.88 281 ASN A CA 1
ATOM 1203 C C . ASN A 1 153 ? 46.088 10.808 75.446 1.00 37.21 281 ASN A C 1
ATOM 1204 O O . ASN A 1 153 ? 47.193 10.789 74.907 1.00 38.14 281 ASN A O 1
ATOM 1209 N N . ARG A 1 154 ? 45.226 9.782 75.443 1.00 37.93 282 ARG A N 1
ATOM 1210 C CA . ARG A 1 154 ? 45.491 8.537 74.695 1.00 38.06 282 ARG A CA 1
ATOM 1211 C C . ARG A 1 154 ? 45.395 8.737 73.224 1.00 39.19 282 ARG A C 1
ATOM 1212 O O . ARG A 1 154 ? 46.241 8.250 72.485 1.00 39.62 282 ARG A O 1
ATOM 1220 N N . VAL A 1 155 ? 44.392 9.485 72.803 1.00 39.29 283 VAL A N 1
ATOM 1221 C CA . VAL A 1 155 ? 44.275 9.852 71.381 1.00 40.17 283 VAL A CA 1
ATOM 1222 C C . VAL A 1 155 ? 45.447 10.713 70.906 1.00 39.64 283 VAL A C 1
ATOM 1223 O O . VAL A 1 155 ? 46.065 10.449 69.853 1.00 40.54 283 VAL A O 1
ATOM 1243 N N . VAL A 1 158 ? 48.841 8.876 70.323 1.00 42.32 286 VAL A N 1
ATOM 1244 C CA . VAL A 1 158 ? 48.839 8.223 68.990 1.00 41.12 286 VAL A CA 1
ATOM 1245 C C . VAL A 1 158 ? 48.907 9.215 67.843 1.00 40.84 286 VAL A C 1
ATOM 1246 O O . VAL A 1 158 ? 49.762 9.068 66.975 1.00 41.57 286 VAL A O 1
ATOM 1250 N N . ALA A 1 159 ? 48.032 10.234 67.842 1.00 40.71 287 ALA A N 1
ATOM 1251 C CA . ALA A 1 159 ? 48.048 11.310 66.797 1.00 40.33 287 ALA A CA 1
ATOM 1252 C C . ALA A 1 159 ? 49.472 11.833 66.561 1.00 40.45 287 ALA A C 1
ATOM 1253 O O . ALA A 1 159 ? 49.942 12.002 65.417 1.00 39.29 287 ALA A O 1
ATOM 1255 N N . LYS A 1 160 ? 50.176 12.107 67.663 1.00 40.16 288 LYS A N 1
ATOM 1256 C CA . LYS A 1 160 ? 51.465 12.736 67.571 1.00 41.66 288 LYS A CA 1
ATOM 1257 C C . LYS A 1 160 ? 52.474 11.824 66.914 1.00 41.91 288 LYS A C 1
ATOM 1258 O O . LYS A 1 160 ? 53.307 12.301 66.175 1.00 42.96 288 LYS A O 1
ATOM 1264 N N . LYS A 1 161 ? 52.412 10.521 67.161 1.00 43.34 289 LYS A N 1
ATOM 1265 C CA . LYS A 1 161 ? 53.273 9.591 66.404 1.00 44.80 289 LYS A CA 1
ATOM 1266 C C . LYS A 1 161 ? 53.001 9.699 64.904 1.00 43.80 289 LYS A C 1
ATOM 1267 O O . LYS A 1 161 ? 53.924 9.796 64.127 1.00 43.31 289 LYS A O 1
ATOM 1273 N N . PHE A 1 162 ? 51.738 9.699 64.479 1.00 43.83 290 PHE A N 1
ATOM 1274 C CA . PHE A 1 162 ? 51.484 9.805 63.024 1.00 43.14 290 PHE A CA 1
ATOM 1275 C C . PHE A 1 162 ? 51.822 11.182 62.423 1.00 42.99 290 PHE A C 1
ATOM 1276 O O . PHE A 1 162 ? 52.397 11.269 61.323 1.00 43.58 290 PHE A O 1
ATOM 1284 N N . LEU A 1 163 ? 51.540 12.247 63.175 1.00 42.35 291 LEU A N 1
ATOM 1285 C CA . LEU A 1 163 ? 51.912 13.634 62.790 1.00 41.78 291 LEU A CA 1
ATOM 1286 C C . LEU A 1 163 ? 53.416 13.810 62.694 1.00 42.63 291 LEU A C 1
ATOM 1287 O O . LEU A 1 163 ? 53.934 14.367 61.684 1.00 42.78 291 LEU A O 1
ATOM 1292 N N . ASP A 1 164 ? 54.137 13.337 63.717 1.00 42.74 292 ASP A N 1
ATOM 1293 C CA . ASP A 1 164 ? 55.607 13.383 63.648 1.00 44.16 292 ASP A CA 1
ATOM 1294 C C . ASP A 1 164 ? 56.199 12.673 62.417 1.00 45.07 292 ASP A C 1
ATOM 1295 O O . ASP A 1 164 ? 57.152 13.188 61.812 1.00 43.37 292 ASP A O 1
ATOM 1300 N N . ALA A 1 165 ? 55.627 11.520 62.047 1.00 46.09 293 ALA A N 1
ATOM 1301 C CA . ALA A 1 165 ? 55.940 10.888 60.744 1.00 48.71 293 ALA A CA 1
ATOM 1302 C C . ALA A 1 165 ? 55.417 11.852 59.654 1.00 49.55 293 ALA A C 1
ATOM 1303 O O . ALA A 1 165 ? 54.965 12.938 59.978 1.00 50.91 293 ALA A O 1
ATOM 1305 N N . GLY A 1 166 ? 55.466 11.532 58.372 1.00 50.49 294 GLY A N 1
ATOM 1306 C CA . GLY A 1 166 ? 54.880 12.498 57.393 1.00 50.65 294 GLY A CA 1
ATOM 1307 C C . GLY A 1 166 ? 53.390 12.907 57.509 1.00 50.53 294 GLY A C 1
ATOM 1308 O O . GLY A 1 166 ? 53.007 13.999 57.075 1.00 50.84 294 GLY A O 1
ATOM 1309 N N . HIS A 1 167 ? 52.556 12.068 58.122 1.00 49.87 295 HIS A N 1
ATOM 1310 C CA . HIS A 1 167 ? 51.106 12.018 57.795 1.00 50.13 295 HIS A CA 1
ATOM 1311 C C . HIS A 1 167 ? 50.229 13.261 58.080 1.00 50.43 295 HIS A C 1
ATOM 1312 O O . HIS A 1 167 ? 50.333 13.910 59.131 1.00 51.33 295 HIS A O 1
ATOM 1319 N N . LYS A 1 168 ? 49.373 13.603 57.125 1.00 49.67 296 LYS A N 1
ATOM 1320 C CA . LYS A 1 168 ? 48.512 14.766 57.290 1.00 49.80 296 LYS A CA 1
ATOM 1321 C C . LYS A 1 168 ? 47.088 14.231 57.560 1.00 49.00 296 LYS A C 1
ATOM 1322 O O . LYS A 1 168 ? 46.527 13.453 56.743 1.00 49.94 296 LYS A O 1
ATOM 1328 N N . LEU A 1 169 ? 46.588 14.539 58.754 1.00 45.99 297 LEU A N 1
ATOM 1329 C CA . LEU A 1 169 ? 45.228 14.253 59.173 1.00 43.59 297 LEU A CA 1
ATOM 1330 C C . LEU A 1 169 ? 44.977 15.146 60.392 1.00 43.81 297 LEU A C 1
ATOM 1331 O O . LEU A 1 169 ? 45.883 15.302 61.240 1.00 43.26 297 LEU A O 1
ATOM 1336 N N . ASN A 1 170 ? 43.765 15.714 60.512 1.00 42.33 298 ASN A N 1
ATOM 1337 C CA . ASN A 1 170 ? 43.378 16.449 61.756 1.00 41.87 298 ASN A CA 1
ATOM 1338 C C . ASN A 1 170 ? 42.697 15.535 62.761 1.00 40.22 298 ASN A C 1
ATOM 1339 O O . ASN A 1 170 ? 42.195 14.503 62.365 1.00 37.27 298 ASN A O 1
ATOM 1344 N N . PHE A 1 171 ? 42.755 15.890 64.055 1.00 39.63 299 PHE A N 1
ATOM 1345 C CA . PHE A 1 171 ? 42.221 15.087 65.172 1.00 39.87 299 PHE A CA 1
ATOM 1346 C C . PHE A 1 171 ? 41.376 15.979 66.093 1.00 40.25 299 PHE A C 1
ATOM 1347 O O . PHE A 1 171 ? 41.629 17.168 66.249 1.00 40.23 299 PHE A O 1
ATOM 1355 N N . ALA A 1 172 ? 40.289 15.435 66.603 1.00 39.67 300 ALA A N 1
ATOM 1356 C CA . ALA A 1 172 ? 39.477 16.160 67.601 1.00 40.31 300 ALA A CA 1
ATOM 1357 C C . ALA A 1 172 ? 38.814 15.143 68.492 1.00 40.78 300 ALA A C 1
ATOM 1358 O O . ALA A 1 172 ? 38.751 13.952 68.128 1.00 41.77 300 ALA A O 1
ATOM 1360 N N . VAL A 1 173 ? 38.442 15.559 69.729 1.00 41.92 301 VAL A N 1
ATOM 1361 C CA . VAL A 1 173 ? 37.636 14.679 70.598 1.00 39.96 301 VAL A CA 1
ATOM 1362 C C . VAL A 1 173 ? 36.261 15.390 70.640 1.00 41.05 301 VAL A C 1
ATOM 1363 O O . VAL A 1 173 ? 36.211 16.658 70.618 1.00 39.00 301 VAL A O 1
ATOM 1367 N N . ALA A 1 174 ? 35.162 14.631 70.739 1.00 39.33 302 ALA A N 1
ATOM 1368 C CA . ALA A 1 174 ? 33.843 15.253 70.733 1.00 38.92 302 ALA A CA 1
ATOM 1369 C C . ALA A 1 174 ? 32.879 14.485 71.606 1.00 40.33 302 ALA A C 1
ATOM 1370 O O . ALA A 1 174 ? 33.037 13.300 71.788 1.00 42.74 302 ALA A O 1
ATOM 1372 N N . SER A 1 175 ? 31.915 15.147 72.223 1.00 41.08 303 SER A N 1
ATOM 1373 C CA . SER A 1 175 ? 30.902 14.449 73.045 1.00 41.45 303 SER A CA 1
ATOM 1374 C C . SER A 1 175 ? 30.110 13.496 72.149 1.00 42.50 303 SER A C 1
ATOM 1375 O O . SER A 1 175 ? 29.529 13.926 71.139 1.00 42.26 303 SER A O 1
ATOM 1378 N N . ARG A 1 176 ? 30.068 12.209 72.530 1.00 42.86 304 ARG A N 1
ATOM 1379 C CA . ARG A 1 176 ? 29.241 11.204 71.837 1.00 41.61 304 ARG A CA 1
ATOM 1380 C C . ARG A 1 176 ? 27.789 11.552 71.954 1.00 42.59 304 ARG A C 1
ATOM 1381 O O . ARG A 1 176 ? 26.999 11.208 71.108 1.00 43.26 304 ARG A O 1
ATOM 1389 N N . LYS A 1 177 ? 27.455 12.325 72.970 1.00 42.12 305 LYS A N 1
ATOM 1390 C CA . LYS A 1 177 ? 26.096 12.772 73.181 1.00 42.58 305 LYS A CA 1
ATOM 1391 C C . LYS A 1 177 ? 25.705 13.985 72.302 1.00 41.93 305 LYS A C 1
ATOM 1392 O O . LYS A 1 177 ? 24.767 13.930 71.496 1.00 40.12 305 LYS A O 1
ATOM 1398 N N . THR A 1 178 ? 26.448 15.076 72.465 1.00 41.72 306 THR A N 1
ATOM 1399 C CA . THR A 1 178 ? 26.223 16.330 71.752 1.00 40.98 306 THR A CA 1
ATOM 1400 C C . THR A 1 178 ? 26.176 16.077 70.239 1.00 41.02 306 THR A C 1
ATOM 1401 O O . THR A 1 178 ? 25.337 16.640 69.521 1.00 39.14 306 THR A O 1
ATOM 1405 N N . PHE A 1 179 ? 27.105 15.243 69.752 1.00 40.24 307 PHE A N 1
ATOM 1406 C CA . PHE A 1 179 ? 27.147 14.901 68.305 1.00 40.65 307 PHE A CA 1
ATOM 1407 C C . PHE A 1 179 ? 26.562 13.536 67.940 1.00 40.04 307 PHE A C 1
ATOM 1408 O O . PHE A 1 179 ? 27.098 12.826 67.090 1.00 41.42 307 PHE A O 1
ATOM 1416 N N . SER A 1 180 ? 25.460 13.169 68.586 1.00 41.57 308 SER A N 1
ATOM 1417 C CA . SER A 1 180 ? 24.763 11.936 68.275 1.00 41.55 308 SER A CA 1
ATOM 1418 C C . SER A 1 180 ? 24.230 11.855 66.815 1.00 42.63 308 SER A C 1
ATOM 1419 O O . SER A 1 180 ? 24.336 10.837 66.143 1.00 40.96 308 SER A O 1
ATOM 1422 N N . HIS A 1 181 ? 23.716 12.960 66.301 1.00 43.69 309 HIS A N 1
ATOM 1423 C CA . HIS A 1 181 ? 23.203 13.037 64.944 1.00 46.26 309 HIS A CA 1
ATOM 1424 C C . HIS A 1 181 ? 24.275 12.716 63.906 1.00 46.39 309 HIS A C 1
ATOM 1425 O O . HIS A 1 181 ? 23.991 12.094 62.886 1.00 48.43 309 HIS A O 1
ATOM 1432 N N . GLU A 1 182 ? 25.501 13.148 64.135 1.00 47.17 310 GLU A N 1
ATOM 1433 C CA . GLU A 1 182 ? 26.638 12.863 63.244 1.00 49.43 310 GLU A CA 1
ATOM 1434 C C . GLU A 1 182 ? 27.006 11.379 63.157 1.00 48.88 310 GLU A C 1
ATOM 1435 O O . GLU A 1 182 ? 27.506 10.933 62.123 1.00 48.05 310 GLU A O 1
ATOM 1441 N N . LEU A 1 183 ? 26.809 10.653 64.268 1.00 48.39 311 LEU A N 1
ATOM 1442 C CA . LEU A 1 183 ? 27.234 9.254 64.427 1.00 47.92 311 LEU A CA 1
ATOM 1443 C C . LEU A 1 183 ? 26.574 8.334 63.422 1.00 47.86 311 LEU A C 1
ATOM 1444 O O . LEU A 1 183 ? 27.256 7.486 62.855 1.00 47.37 311 LEU A O 1
ATOM 1449 N N . SER A 1 184 ? 25.267 8.524 63.187 1.00 47.49 312 SER A N 1
ATOM 1450 C CA . SER A 1 184 ? 24.542 7.777 62.180 1.00 48.22 312 SER A CA 1
ATOM 1451 C C . SER A 1 184 ? 25.189 7.813 60.809 1.00 47.27 312 SER A C 1
ATOM 1452 O O . SER A 1 184 ? 25.018 6.852 60.060 1.00 46.54 312 SER A O 1
ATOM 1455 N N . ASP A 1 185 ? 25.909 8.895 60.472 1.00 47.05 313 ASP A N 1
ATOM 1456 C CA . ASP A 1 185 ? 26.682 8.970 59.196 1.00 47.08 313 ASP A CA 1
ATOM 1457 C C . ASP A 1 185 ? 27.744 7.902 59.096 1.00 46.21 313 ASP A C 1
ATOM 1458 O O . ASP A 1 185 ? 28.162 7.493 57.982 1.00 46.52 313 ASP A O 1
ATOM 1463 N N . PHE A 1 186 ? 28.189 7.472 60.262 1.00 44.11 314 PHE A N 1
ATOM 1464 C CA . PHE A 1 186 ? 29.230 6.466 60.387 1.00 43.77 314 PHE A CA 1
ATOM 1465 C C . PHE A 1 186 ? 28.720 5.107 60.815 1.00 43.08 314 PHE A C 1
ATOM 1466 O O . PHE A 1 186 ? 29.535 4.225 61.068 1.00 43.94 314 PHE A O 1
ATOM 1474 N N . GLY A 1 187 ? 27.408 4.960 60.986 1.00 43.76 315 GLY A N 1
ATOM 1475 C CA . GLY A 1 187 ? 26.798 3.677 61.389 1.00 43.47 315 GLY A CA 1
ATOM 1476 C C . GLY A 1 187 ? 27.066 3.426 62.849 1.00 44.04 315 GLY A C 1
ATOM 1477 O O . GLY A 1 187 ? 26.858 2.336 63.389 1.00 43.98 315 GLY A O 1
ATOM 1478 N N . LEU A 1 188 ? 27.519 4.467 63.521 1.00 45.00 316 LEU A N 1
ATOM 1479 C CA . LEU A 1 188 ? 27.719 4.421 64.964 1.00 43.91 316 LEU A CA 1
ATOM 1480 C C . LEU A 1 188 ? 26.433 4.852 65.693 1.00 43.43 316 LEU A C 1
ATOM 1481 O O . LEU A 1 188 ? 25.548 5.460 65.096 1.00 44.09 316 LEU A O 1
ATOM 1486 N N . GLU A 1 189 ? 26.317 4.480 66.969 1.00 42.69 317 GLU A N 1
ATOM 1487 C CA . GLU A 1 189 ? 25.171 4.813 67.816 1.00 41.94 317 GLU A CA 1
ATOM 1488 C C . GLU A 1 189 ? 25.717 5.674 68.908 1.00 41.28 317 GLU A C 1
ATOM 1489 O O . GLU A 1 189 ? 26.909 5.612 69.202 1.00 40.89 317 GLU A O 1
ATOM 1495 N N . SER A 1 190 ? 24.859 6.493 69.511 1.00 40.92 318 SER A N 1
ATOM 1496 C CA . SER A 1 190 ? 25.279 7.289 70.664 1.00 41.16 318 SER A CA 1
ATOM 1497 C C . SER A 1 190 ? 25.011 6.449 71.929 1.00 39.63 318 SER A C 1
ATOM 1498 O O . SER A 1 190 ? 23.965 5.866 72.037 1.00 38.41 318 SER A O 1
ATOM 1501 N N . THR A 1 191 ? 25.991 6.389 72.836 1.00 40.16 319 THR A N 1
ATOM 1502 C CA . THR A 1 191 ? 25.836 5.760 74.179 1.00 40.05 319 THR A CA 1
ATOM 1503 C C . THR A 1 191 ? 26.374 6.682 75.290 1.00 40.92 319 THR A C 1
ATOM 1504 O O . THR A 1 191 ? 27.027 7.716 75.016 1.00 42.27 319 THR A O 1
ATOM 1508 N N . ALA A 1 192 ? 26.082 6.333 76.552 1.00 41.83 320 ALA A N 1
ATOM 1509 C CA . ALA A 1 192 ? 26.673 7.068 77.702 1.00 42.50 320 ALA A CA 1
ATOM 1510 C C . ALA A 1 192 ? 28.080 6.477 78.059 1.00 44.78 320 ALA A C 1
ATOM 1511 O O . ALA A 1 192 ? 28.767 6.960 79.001 1.00 45.75 320 ALA A O 1
ATOM 1513 N N . GLY A 1 193 ? 28.523 5.505 77.233 1.00 45.16 321 GLY A N 1
ATOM 1514 C CA . GLY A 1 193 ? 29.755 4.750 77.453 1.00 43.95 321 GLY A CA 1
ATOM 1515 C C . GLY A 1 193 ? 31.000 5.595 77.497 1.00 43.59 321 GLY A C 1
ATOM 1516 O O . GLY A 1 193 ? 31.126 6.582 76.768 1.00 44.40 321 GLY A O 1
ATOM 1517 N N . GLU A 1 194 ? 31.978 5.124 78.263 1.00 43.46 322 GLU A N 1
ATOM 1518 C CA . GLU A 1 194 ? 33.237 5.845 78.418 1.00 43.25 322 GLU A CA 1
ATOM 1519 C C . GLU A 1 194 ? 34.207 5.577 77.297 1.00 42.13 322 GLU A C 1
ATOM 1520 O O . GLU A 1 194 ? 35.048 6.413 77.002 1.00 43.91 322 GLU A O 1
ATOM 1526 N N . ILE A 1 195 ? 34.065 4.419 76.649 1.00 42.55 323 ILE A N 1
ATOM 1527 C CA . ILE A 1 195 ? 35.080 3.963 75.708 1.00 40.73 323 ILE A CA 1
ATOM 1528 C C . ILE A 1 195 ? 34.849 4.625 74.356 1.00 40.36 323 ILE A C 1
ATOM 1529 O O . ILE A 1 195 ? 33.763 4.511 73.811 1.00 36.82 323 ILE A O 1
ATOM 1534 N N . PRO A 1 196 ? 35.884 5.335 73.818 1.00 40.55 324 PRO A N 1
ATOM 1535 C CA . PRO A 1 196 ? 35.637 6.059 72.557 1.00 39.47 324 PRO A CA 1
ATOM 1536 C C . PRO A 1 196 ? 35.307 5.195 71.358 1.00 39.27 324 PRO A C 1
ATOM 1537 O O . PRO A 1 196 ? 35.857 4.118 71.182 1.00 40.54 324 PRO A O 1
ATOM 1541 N N . VAL A 1 197 ? 34.479 5.755 70.467 1.00 39.87 325 VAL A N 1
ATOM 1542 C CA . VAL A 1 197 ? 34.313 5.277 69.052 1.00 39.43 325 VAL A CA 1
ATOM 1543 C C . VAL A 1 197 ? 35.000 6.244 68.078 1.00 38.45 325 VAL A C 1
ATOM 1544 O O . VAL A 1 197 ? 35.214 7.430 68.426 1.00 37.93 325 VAL A O 1
ATOM 1548 N N . VAL A 1 198 ? 35.483 5.767 66.920 1.00 38.42 326 VAL A N 1
ATOM 1549 C CA . VAL A 1 198 ? 36.327 6.643 66.113 1.00 38.57 326 VAL A CA 1
ATOM 1550 C C . VAL A 1 198 ? 35.944 6.507 64.624 1.00 38.87 326 VAL A C 1
ATOM 1551 O O . VAL A 1 198 ? 35.681 5.363 64.100 1.00 35.15 326 VAL A O 1
ATOM 1555 N N . ALA A 1 199 ? 35.813 7.662 63.991 1.00 38.52 327 ALA A N 1
ATOM 1556 C CA . ALA A 1 199 ? 35.581 7.697 62.558 1.00 41.64 327 ALA A CA 1
ATOM 1557 C C . ALA A 1 199 ? 36.385 8.880 61.931 1.00 41.97 327 ALA A C 1
ATOM 1558 O O . ALA A 1 199 ? 36.604 9.915 62.573 1.00 43.58 327 ALA A O 1
ATOM 1560 N N . ILE A 1 200 ? 36.843 8.655 60.699 1.00 42.04 328 ILE A N 1
ATOM 1561 C CA . ILE A 1 200 ? 37.460 9.660 59.878 1.00 40.08 328 ILE A CA 1
ATOM 1562 C C . ILE A 1 200 ? 36.485 10.070 58.768 1.00 40.05 328 ILE A C 1
ATOM 1563 O O . ILE A 1 200 ? 35.769 9.242 58.245 1.00 39.12 328 ILE A O 1
ATOM 1568 N N . ARG A 1 201 ? 36.440 11.364 58.450 1.00 39.32 329 ARG A N 1
ATOM 1569 C CA . ARG A 1 201 ? 35.785 11.805 57.248 1.00 40.06 329 ARG A CA 1
ATOM 1570 C C . ARG A 1 201 ? 36.788 12.607 56.467 1.00 38.99 329 ARG A C 1
ATOM 1571 O O . ARG A 1 201 ? 37.357 13.526 57.027 1.00 39.49 329 ARG A O 1
ATOM 1579 N N . THR A 1 202 ? 37.024 12.272 55.188 1.00 38.84 330 THR A N 1
ATOM 1580 C CA . THR A 1 202 ? 38.018 13.022 54.420 1.00 37.40 330 THR A CA 1
ATOM 1581 C C . THR A 1 202 ? 37.283 14.271 53.886 1.00 39.11 330 THR A C 1
ATOM 1582 O O . THR A 1 202 ? 36.053 14.235 53.747 1.00 39.45 330 THR A O 1
ATOM 1586 N N . ALA A 1 203 ? 38.012 15.361 53.603 1.00 38.64 331 ALA A N 1
ATOM 1587 C CA . ALA A 1 203 ? 37.436 16.546 52.960 1.00 39.54 331 ALA A CA 1
ATOM 1588 C C . ALA A 1 203 ? 36.611 16.202 51.723 1.00 39.46 331 ALA A C 1
ATOM 1589 O O . ALA A 1 203 ? 35.633 16.869 51.439 1.00 39.70 331 ALA A O 1
ATOM 1591 N N . LYS A 1 204 ? 37.024 15.186 50.961 1.00 40.36 332 LYS A N 1
ATOM 1592 C CA . LYS A 1 204 ? 36.264 14.732 49.776 1.00 38.72 332 LYS A CA 1
ATOM 1593 C C . LYS A 1 204 ? 35.092 13.774 50.127 1.00 39.37 332 LYS A C 1
ATOM 1594 O O . LYS A 1 204 ? 34.468 13.244 49.250 1.00 38.36 332 LYS A O 1
ATOM 1600 N N . GLY A 1 205 ? 34.832 13.517 51.411 1.00 40.66 333 GLY A N 1
ATOM 1601 C CA . GLY A 1 205 ? 33.600 12.824 51.768 1.00 41.33 333 GLY A CA 1
ATOM 1602 C C . GLY A 1 205 ? 33.686 11.342 52.057 1.00 42.47 333 GLY A C 1
ATOM 1603 O O . GLY A 1 205 ? 32.654 10.720 52.288 1.00 43.75 333 GLY A O 1
ATOM 1604 N N . GLU A 1 206 ? 34.884 10.748 52.031 1.00 41.95 334 GLU A N 1
ATOM 1605 C CA . GLU A 1 206 ? 34.988 9.311 52.274 1.00 41.30 334 GLU A CA 1
ATOM 1606 C C . GLU A 1 206 ? 34.990 9.163 53.768 1.00 40.13 334 GLU A C 1
ATOM 1607 O O . GLU A 1 206 ? 35.564 9.974 54.453 1.00 40.28 334 GLU A O 1
ATOM 1613 N N . LYS A 1 207 ? 34.331 8.121 54.256 1.00 39.56 335 LYS A N 1
ATOM 1614 C CA . LYS A 1 207 ? 34.241 7.881 55.680 1.00 39.02 335 LYS A CA 1
ATOM 1615 C C . LYS A 1 207 ? 34.883 6.515 56.062 1.00 39.42 335 LYS A C 1
ATOM 1616 O O . LYS A 1 207 ? 34.710 5.542 55.366 1.00 39.57 335 LYS A O 1
ATOM 1622 N N . PHE A 1 208 ? 35.628 6.458 57.169 1.00 39.07 336 PHE A N 1
ATOM 1623 C CA . PHE A 1 208 ? 36.286 5.212 57.610 1.00 39.79 336 PHE A CA 1
ATOM 1624 C C . PHE A 1 208 ? 35.973 5.078 59.073 1.00 40.02 336 PHE A C 1
ATOM 1625 O O . PHE A 1 208 ? 36.166 6.030 59.768 1.00 40.02 336 PHE A O 1
ATOM 1633 N N . VAL A 1 209 ? 35.479 3.916 59.500 1.00 40.18 337 VAL A N 1
ATOM 1634 C CA . VAL A 1 209 ? 34.981 3.700 60.861 1.00 40.43 337 VAL A CA 1
ATOM 1635 C C . VAL A 1 209 ? 35.848 2.690 61.586 1.00 39.93 337 VAL A C 1
ATOM 1636 O O . VAL A 1 209 ? 36.085 1.582 61.071 1.00 39.10 337 VAL A O 1
ATOM 1648 N N . GLN A 1 211 ? 36.822 -0.334 63.620 1.00 41.03 339 GLN A N 1
ATOM 1649 C CA . GLN A 1 211 ? 36.041 -1.547 63.939 1.00 40.76 339 GLN A CA 1
ATOM 1650 C C . GLN A 1 211 ? 36.306 -2.214 65.300 1.00 42.29 339 GLN A C 1
ATOM 1651 O O . GLN A 1 211 ? 35.403 -2.718 65.938 1.00 41.58 339 GLN A O 1
ATOM 1657 N N . GLU A 1 212 ? 37.553 -2.204 65.737 1.00 43.60 340 GLU A N 1
ATOM 1658 C CA . GLU A 1 212 ? 37.948 -2.783 66.965 1.00 44.80 340 GLU A CA 1
ATOM 1659 C C . GLU A 1 212 ? 37.527 -1.827 68.085 1.00 44.85 340 GLU A C 1
ATOM 1660 O O . GLU A 1 212 ? 37.434 -0.601 67.881 1.00 42.75 340 GLU A O 1
ATOM 1666 N N . GLU A 1 213 ? 37.318 -2.389 69.293 1.00 44.30 341 GLU A N 1
ATOM 1667 C CA . GLU A 1 213 ? 37.072 -1.608 70.464 1.00 47.38 341 GLU A CA 1
ATOM 1668 C C . GLU A 1 213 ? 38.326 -0.757 70.771 1.00 45.08 341 GLU A C 1
ATOM 1669 O O . GLU A 1 213 ? 39.433 -1.224 70.556 1.00 44.47 341 GLU A O 1
ATOM 1675 N N . PHE A 1 214 ? 38.159 0.468 71.319 1.00 44.55 342 PHE A N 1
ATOM 1676 C CA . PHE A 1 214 ? 39.273 1.363 71.606 1.00 42.33 342 PHE A CA 1
ATOM 1677 C C . PHE A 1 214 ? 39.924 0.791 72.889 1.00 42.86 342 PHE A C 1
ATOM 1678 O O . PHE A 1 214 ? 39.316 0.776 73.969 1.00 44.39 342 PHE A O 1
ATOM 1686 N N . SER A 1 215 ? 41.161 0.306 72.734 1.00 41.37 343 SER A N 1
ATOM 1687 C CA . SER A 1 215 ? 41.943 -0.223 73.828 1.00 39.03 343 SER A CA 1
ATOM 1688 C C . SER A 1 215 ? 42.638 0.943 74.523 1.00 38.65 343 SER A C 1
ATOM 1689 O O . SER A 1 215 ? 43.114 1.904 73.886 1.00 36.43 343 SER A O 1
ATOM 1692 N N . ARG A 1 216 ? 42.662 0.854 75.857 1.00 38.42 344 ARG A N 1
ATOM 1693 C CA . ARG A 1 216 ? 43.350 1.781 76.725 1.00 38.91 344 ARG A CA 1
ATOM 1694 C C . ARG A 1 216 ? 44.823 2.031 76.324 1.00 38.77 344 ARG A C 1
ATOM 1695 O O . ARG A 1 216 ? 45.380 3.046 76.691 1.00 39.62 344 ARG A O 1
ATOM 1703 N N . ASP A 1 217 ? 45.475 1.064 75.673 1.00 38.72 345 ASP A N 1
ATOM 1704 C CA . ASP A 1 217 ? 46.912 1.200 75.322 1.00 38.63 345 ASP A CA 1
ATOM 1705 C C . ASP A 1 217 ? 47.097 1.958 73.975 1.00 38.37 345 ASP A C 1
ATOM 1706 O O . ASP A 1 217 ? 48.241 2.163 73.517 1.00 37.68 345 ASP A O 1
ATOM 1711 N N . GLY A 1 218 ? 45.956 2.365 73.398 1.00 36.05 346 GLY A N 1
ATOM 1712 C CA . GLY A 1 218 ? 45.840 3.124 72.150 1.00 37.30 346 GLY A CA 1
ATOM 1713 C C . GLY A 1 218 ? 46.214 2.351 70.907 1.00 36.91 346 GLY A C 1
ATOM 1714 O O . GLY A 1 218 ? 46.247 2.910 69.840 1.00 39.05 346 GLY A O 1
ATOM 1715 N N . LYS A 1 219 ? 46.491 1.051 71.041 1.00 37.79 347 LYS A N 1
ATOM 1716 C CA . LYS A 1 219 ? 46.995 0.265 69.898 1.00 38.38 347 LYS A CA 1
ATOM 1717 C C . LYS A 1 219 ? 45.892 -0.063 68.894 1.00 38.70 347 LYS A C 1
ATOM 1718 O O . LYS A 1 219 ? 46.201 -0.178 67.699 1.00 38.91 347 LYS A O 1
ATOM 1724 N N . ALA A 1 220 ? 44.623 -0.186 69.323 1.00 37.34 348 ALA A N 1
ATOM 1725 C CA . ALA A 1 220 ? 43.540 -0.265 68.318 1.00 38.27 348 ALA A CA 1
ATOM 1726 C C . ALA A 1 220 ? 43.501 0.965 67.431 1.00 37.07 348 ALA A C 1
ATOM 1727 O O . ALA A 1 220 ? 43.313 0.899 66.199 1.00 39.64 348 ALA A O 1
ATOM 1729 N N . LEU A 1 221 ? 43.595 2.140 68.030 1.00 38.20 349 LEU A N 1
ATOM 1730 C CA . LEU A 1 221 ? 43.656 3.399 67.254 1.00 38.44 349 LEU A CA 1
ATOM 1731 C C . LEU A 1 221 ? 44.889 3.465 66.350 1.00 38.49 349 LEU A C 1
ATOM 1732 O O . LEU A 1 221 ? 44.847 3.917 65.181 1.00 37.52 349 LEU A O 1
ATOM 1737 N N . GLU A 1 222 ? 46.014 3.013 66.900 1.00 38.94 350 GLU A N 1
ATOM 1738 C CA . GLU A 1 222 ? 47.206 2.912 66.125 1.00 38.98 350 GLU A CA 1
ATOM 1739 C C . GLU A 1 222 ? 47.041 1.991 64.893 1.00 38.59 350 GLU A C 1
ATOM 1740 O O . GLU A 1 222 ? 47.367 2.411 63.787 1.00 38.53 350 GLU A O 1
ATOM 1746 N N . ARG A 1 223 ? 46.451 0.792 65.055 1.00 37.55 351 ARG A N 1
ATOM 1747 C CA . ARG A 1 223 ? 46.220 -0.098 63.904 1.00 36.51 351 ARG A CA 1
ATOM 1748 C C . ARG A 1 223 ? 45.249 0.491 62.895 1.00 37.05 351 ARG A C 1
ATOM 1749 O O . ARG A 1 223 ? 45.466 0.382 61.708 1.00 37.75 351 ARG A O 1
ATOM 1757 N N . PHE A 1 224 ? 44.189 1.146 63.362 1.00 37.88 352 PHE A N 1
ATOM 1758 C CA . PHE A 1 224 ? 43.203 1.819 62.511 1.00 38.72 352 PHE A CA 1
ATOM 1759 C C . PHE A 1 224 ? 43.853 2.960 61.637 1.00 39.17 352 PHE A C 1
ATOM 1760 O O . PHE A 1 224 ? 43.663 3.044 60.408 1.00 39.32 352 PHE A O 1
ATOM 1768 N N . LEU A 1 225 ? 44.637 3.816 62.275 1.00 38.15 353 LEU A N 1
ATOM 1769 C CA . LEU A 1 225 ? 45.358 4.881 61.562 1.00 38.29 353 LEU A CA 1
ATOM 1770 C C . LEU A 1 225 ? 46.381 4.335 60.551 1.00 38.57 353 LEU A C 1
ATOM 1771 O O . LEU A 1 225 ? 46.486 4.799 59.393 1.00 36.63 353 LEU A O 1
ATOM 1776 N N . GLN A 1 226 ? 47.139 3.321 60.969 1.00 38.86 354 GLN A N 1
ATOM 1777 C CA . GLN A 1 226 ? 48.102 2.734 60.036 1.00 38.94 354 GLN A CA 1
ATOM 1778 C C . GLN A 1 226 ? 47.450 2.221 58.743 1.00 39.10 354 GLN A C 1
ATOM 1779 O O . GLN A 1 226 ? 48.019 2.356 57.647 1.00 37.51 354 GLN A O 1
ATOM 1785 N N . ASP A 1 227 ? 46.262 1.630 58.896 1.00 38.75 355 ASP A N 1
ATOM 1786 C CA . ASP A 1 227 ? 45.491 1.006 57.786 1.00 38.09 355 ASP A CA 1
ATOM 1787 C C . ASP A 1 227 ? 44.870 2.074 56.886 1.00 37.56 355 ASP A C 1
ATOM 1788 O O . ASP A 1 227 ? 44.894 1.989 55.637 1.00 38.81 355 ASP A O 1
ATOM 1793 N N . TYR A 1 228 ? 44.378 3.106 57.537 1.00 37.60 356 TYR A N 1
ATOM 1794 C CA . TYR A 1 228 ? 43.873 4.313 56.910 1.00 37.96 356 TYR A CA 1
ATOM 1795 C C . TYR A 1 228 ? 44.923 4.917 56.013 1.00 38.95 356 TYR A C 1
ATOM 1796 O O . TYR A 1 228 ? 44.701 5.031 54.777 1.00 41.44 356 TYR A O 1
ATOM 1805 N N . PHE A 1 229 ? 46.084 5.259 56.581 1.00 39.79 357 PHE A N 1
ATOM 1806 C CA . PHE A 1 229 ? 47.192 5.822 55.764 1.00 39.37 357 PHE A CA 1
ATOM 1807 C C . PHE A 1 229 ? 47.717 4.861 54.673 1.00 40.36 357 PHE A C 1
ATOM 1808 O O . PHE A 1 229 ? 48.084 5.317 53.591 1.00 38.76 357 PHE A O 1
ATOM 1816 N N . ASP A 1 230 ? 47.718 3.545 54.947 1.00 40.71 358 ASP A N 1
ATOM 1817 C CA . ASP A 1 230 ? 48.194 2.578 53.988 1.00 42.93 358 ASP A CA 1
ATOM 1818 C C . ASP A 1 230 ? 47.170 2.390 52.873 1.00 43.31 358 ASP A C 1
ATOM 1819 O O . ASP A 1 230 ? 47.463 1.772 51.873 1.00 43.92 358 ASP A O 1
ATOM 1824 N N . GLY A 1 231 ? 45.954 2.886 53.077 1.00 44.19 359 GLY A N 1
ATOM 1825 C CA . GLY A 1 231 ? 44.838 2.613 52.170 1.00 44.25 359 GLY A CA 1
ATOM 1826 C C . GLY A 1 231 ? 44.358 1.156 52.207 1.00 44.74 359 GLY A C 1
ATOM 1827 O O . GLY A 1 231 ? 43.978 0.638 51.165 1.00 43.24 359 GLY A O 1
ATOM 1828 N N . ASN A 1 232 ? 44.410 0.495 53.384 1.00 44.45 360 ASN A N 1
ATOM 1829 C CA . ASN A 1 232 ? 43.816 -0.843 53.510 1.00 45.86 360 ASN A CA 1
ATOM 1830 C C . ASN A 1 232 ? 42.483 -0.852 54.224 1.00 45.06 360 ASN A C 1
ATOM 1831 O O . ASN A 1 232 ? 42.114 -1.873 54.786 1.00 45.61 360 ASN A O 1
ATOM 1836 N N . LEU A 1 233 ? 41.760 0.258 54.233 1.00 44.88 361 LEU A N 1
ATOM 1837 C CA . LEU A 1 233 ? 40.450 0.245 54.877 1.00 44.19 361 LEU A CA 1
ATOM 1838 C C . LEU A 1 233 ? 39.326 0.285 53.819 1.00 44.46 361 LEU A C 1
ATOM 1839 O O . LEU A 1 233 ? 39.459 1.003 52.819 1.00 43.12 361 LEU A O 1
ATOM 1844 N N . LYS A 1 234 ? 38.239 -0.480 54.029 1.00 43.68 362 LYS A N 1
ATOM 1845 C CA . LYS A 1 234 ? 37.045 -0.303 53.214 1.00 44.90 362 LYS A CA 1
ATOM 1846 C C . LYS A 1 234 ? 36.312 0.942 53.680 1.00 44.73 362 LYS A C 1
ATOM 1847 O O . LYS A 1 234 ? 36.099 1.132 54.890 1.00 45.53 362 LYS A O 1
ATOM 1853 N N . ARG A 1 235 ? 35.978 1.853 52.771 1.00 44.32 363 ARG A N 1
ATOM 1854 C CA . ARG A 1 235 ? 35.229 3.036 53.235 1.00 45.23 363 ARG A CA 1
ATOM 1855 C C . ARG A 1 235 ? 33.837 2.600 53.698 1.00 45.92 363 ARG A C 1
ATOM 1856 O O . ARG A 1 235 ? 33.325 1.587 53.252 1.00 45.13 363 ARG A O 1
ATOM 1864 N N . TYR A 1 236 ? 33.269 3.342 54.634 1.00 46.92 364 TYR A N 1
ATOM 1865 C CA . TYR A 1 236 ? 31.893 3.144 55.045 1.00 49.08 364 TYR A CA 1
ATOM 1866 C C . TYR A 1 236 ? 30.832 3.797 54.112 1.00 50.54 364 TYR A C 1
ATOM 1867 O O . TYR A 1 236 ? 31.019 4.919 53.642 1.00 51.54 364 TYR A O 1
ATOM 1876 N N . LEU A 1 237 ? 29.775 3.036 53.823 1.00 53.19 365 LEU A N 1
ATOM 1877 C CA . LEU A 1 237 ? 28.362 3.505 53.611 1.00 54.59 365 LEU A CA 1
ATOM 1878 C C . LEU A 1 237 ? 27.416 2.332 53.446 1.00 53.65 365 LEU A C 1
ATOM 1879 O O . LEU A 1 237 ? 27.426 1.445 54.284 1.00 53.79 365 LEU A O 1
ATOM 1884 N N . ALA B 1 7 ? 38.255 -6.602 103.702 1.00 44.10 135 ALA B N 1
ATOM 1885 C CA . ALA B 1 7 ? 37.061 -6.004 102.994 1.00 44.16 135 ALA B CA 1
ATOM 1886 C C . ALA B 1 7 ? 37.338 -5.794 101.533 1.00 44.32 135 ALA B C 1
ATOM 1887 O O . ALA B 1 7 ? 36.433 -5.890 100.696 1.00 45.88 135 ALA B O 1
ATOM 1889 N N . SER B 1 8 ? 38.566 -5.418 101.235 1.00 43.63 136 SER B N 1
ATOM 1890 C CA . SER B 1 8 ? 38.999 -5.265 99.848 1.00 42.10 136 SER B CA 1
ATOM 1891 C C . SER B 1 8 ? 40.151 -6.245 99.680 1.00 42.68 136 SER B C 1
ATOM 1892 O O . SER B 1 8 ? 41.069 -6.309 100.494 1.00 43.55 136 SER B O 1
ATOM 1895 N N . VAL B 1 9 ? 40.139 -7.000 98.599 1.00 44.34 137 VAL B N 1
ATOM 1896 C CA . VAL B 1 9 ? 41.181 -7.997 98.382 1.00 42.97 137 VAL B CA 1
ATOM 1897 C C . VAL B 1 9 ? 42.396 -7.322 97.717 1.00 40.93 137 VAL B C 1
ATOM 1898 O O . VAL B 1 9 ? 42.257 -6.648 96.728 1.00 38.96 137 VAL B O 1
ATOM 1902 N N . PRO B 1 10 ? 43.596 -7.504 98.291 1.00 41.08 138 PRO B N 1
ATOM 1903 C CA . PRO B 1 10 ? 44.747 -6.973 97.578 1.00 40.80 138 PRO B CA 1
ATOM 1904 C C . PRO B 1 10 ? 45.128 -7.863 96.433 1.00 41.20 138 PRO B C 1
ATOM 1905 O O . PRO B 1 10 ? 45.144 -9.077 96.592 1.00 42.54 138 PRO B O 1
ATOM 1909 N N . LEU B 1 11 ? 45.402 -7.252 95.285 1.00 40.07 139 LEU B N 1
ATOM 1910 C CA . LEU B 1 11 ? 45.724 -7.940 94.036 1.00 39.87 139 LEU B CA 1
ATOM 1911 C C . LEU B 1 11 ? 47.200 -7.705 93.804 1.00 39.43 139 LEU B C 1
ATOM 1912 O O . LEU B 1 11 ? 47.639 -6.555 93.620 1.00 39.06 139 LEU B O 1
ATOM 1917 N N . ARG B 1 12 ? 47.984 -8.778 93.906 1.00 40.12 140 ARG B N 1
ATOM 1918 C CA . ARG B 1 12 ? 49.431 -8.627 93.898 1.00 40.41 140 ARG B CA 1
ATOM 1919 C C . ARG B 1 12 ? 50.019 -8.698 92.487 1.00 40.36 140 ARG B C 1
ATOM 1920 O O . ARG B 1 12 ? 51.183 -8.336 92.255 1.00 42.15 140 ARG B O 1
ATOM 1928 N N . THR B 1 13 ? 49.246 -9.170 91.531 1.00 38.70 141 THR B N 1
ATOM 1929 C CA . THR B 1 13 ? 49.822 -9.361 90.232 1.00 39.11 141 THR B CA 1
ATOM 1930 C C . THR B 1 13 ? 48.725 -9.098 89.274 1.00 39.53 141 THR B C 1
ATOM 1931 O O . THR B 1 13 ? 47.604 -8.998 89.671 1.00 39.72 141 THR B O 1
ATOM 1935 N N . GLU B 1 14 ? 49.020 -9.048 87.978 1.00 42.35 142 GLU B N 1
ATOM 1936 C CA . GLU B 1 14 ? 47.967 -8.935 86.983 1.00 43.87 142 GLU B CA 1
ATOM 1937 C C . GLU B 1 14 ? 46.974 -10.167 86.891 1.00 44.44 142 GLU B C 1
ATOM 1938 O O . GLU B 1 14 ? 45.761 -10.011 86.654 1.00 45.15 142 GLU B O 1
ATOM 1944 N N . GLU B 1 15 ? 47.508 -11.379 86.998 1.00 43.58 143 GLU B N 1
ATOM 1945 C CA . GLU B 1 15 ? 46.701 -12.595 87.014 1.00 43.73 143 GLU B CA 1
ATOM 1946 C C . GLU B 1 15 ? 45.676 -12.571 88.167 1.00 42.39 143 GLU B C 1
ATOM 1947 O O . GLU B 1 15 ? 44.490 -12.900 87.965 1.00 40.91 143 GLU B O 1
ATOM 1953 N N . GLU B 1 16 ? 46.136 -12.176 89.358 1.00 41.92 144 GLU B N 1
ATOM 1954 C CA . GLU B 1 16 ? 45.199 -11.889 90.505 1.00 42.30 144 GLU B CA 1
ATOM 1955 C C . GLU B 1 16 ? 44.102 -10.906 90.162 1.00 40.74 144 GLU B C 1
ATOM 1956 O O . GLU B 1 16 ? 42.946 -11.177 90.426 1.00 41.32 144 GLU B O 1
ATOM 1962 N N . PHE B 1 17 ? 44.452 -9.842 89.457 1.00 41.33 145 PHE B N 1
ATOM 1963 C CA . PHE B 1 17 ? 43.460 -8.940 88.902 1.00 40.99 145 PHE B CA 1
ATOM 1964 C C . PHE B 1 17 ? 42.463 -9.579 87.945 1.00 42.64 145 PHE B C 1
ATOM 1965 O O . PHE B 1 17 ? 41.252 -9.405 88.133 1.00 43.17 145 PHE B O 1
ATOM 1973 N N . LYS B 1 18 ? 42.961 -10.306 86.929 1.00 43.37 146 LYS B N 1
ATOM 1974 C CA . LYS B 1 18 ? 42.125 -10.985 85.919 1.00 43.29 146 LYS B CA 1
ATOM 1975 C C . LYS B 1 18 ? 41.146 -11.971 86.532 1.00 44.38 146 LYS B C 1
ATOM 1976 O O . LYS B 1 18 ? 39.975 -11.990 86.124 1.00 42.75 146 LYS B O 1
ATOM 1982 N N . LYS B 1 19 ? 41.640 -12.746 87.520 1.00 43.71 147 LYS B N 1
ATOM 1983 C CA . LYS B 1 19 ? 40.811 -13.670 88.318 1.00 45.29 147 LYS B CA 1
ATOM 1984 C C . LYS B 1 19 ? 39.661 -12.925 88.981 1.00 44.93 147 LYS B C 1
ATOM 1985 O O . LYS B 1 19 ? 38.518 -13.355 88.851 1.00 45.19 147 LYS B O 1
ATOM 1991 N N . PHE B 1 20 ? 39.986 -11.824 89.696 1.00 44.81 148 PHE B N 1
ATOM 1992 C CA . PHE B 1 20 ? 39.011 -11.050 90.445 1.00 43.54 148 PHE B CA 1
ATOM 1993 C C . PHE B 1 20 ? 37.854 -10.593 89.576 1.00 43.96 148 PHE B C 1
ATOM 1994 O O . PHE B 1 20 ? 36.693 -10.754 89.981 1.00 44.45 148 PHE B O 1
ATOM 2002 N N . ILE B 1 21 ? 38.186 -10.081 88.382 1.00 43.97 149 ILE B N 1
ATOM 2003 C CA . ILE B 1 21 ? 37.238 -9.483 87.466 1.00 43.97 149 ILE B CA 1
ATOM 2004 C C . ILE B 1 21 ? 36.460 -10.480 86.574 1.00 43.59 149 ILE B C 1
ATOM 2005 O O . ILE B 1 21 ? 35.476 -10.115 85.910 1.00 44.31 149 ILE B O 1
ATOM 2010 N N . SER B 1 22 ? 36.897 -11.719 86.553 1.00 43.47 150 SER B N 1
ATOM 2011 C CA . SER B 1 22 ? 36.184 -12.776 85.893 1.00 42.92 150 SER B CA 1
ATOM 2012 C C . SER B 1 22 ? 34.962 -13.262 86.666 1.00 44.20 150 SER B C 1
ATOM 2013 O O . SER B 1 22 ? 34.223 -14.100 86.197 1.00 45.50 150 SER B O 1
ATOM 2016 N N . ASP B 1 23 ? 34.726 -12.749 87.858 1.00 45.29 151 ASP B N 1
ATOM 2017 C CA . ASP B 1 23 ? 33.479 -13.069 88.496 1.00 45.47 151 ASP B CA 1
ATOM 2018 C C . ASP B 1 23 ? 32.223 -12.860 87.608 1.00 44.34 151 ASP B C 1
ATOM 2019 O O . ASP B 1 23 ? 32.227 -12.062 86.668 1.00 44.35 151 ASP B O 1
ATOM 2024 N N . LYS B 1 24 ? 31.164 -13.598 87.929 1.00 44.16 152 LYS B N 1
ATOM 2025 C CA . LYS B 1 24 ? 29.820 -13.439 87.350 1.00 43.56 152 LYS B CA 1
ATOM 2026 C C . LYS B 1 24 ? 29.080 -12.164 87.872 1.00 43.48 152 LYS B C 1
ATOM 2027 O O . LYS B 1 24 ? 28.135 -11.702 87.202 1.00 42.55 152 LYS B O 1
ATOM 2033 N N . ASP B 1 25 ? 29.471 -11.671 89.069 1.00 42.13 153 ASP B N 1
ATOM 2034 C CA . ASP B 1 25 ? 29.148 -10.329 89.592 1.00 43.01 153 ASP B CA 1
ATOM 2035 C C . ASP B 1 25 ? 30.168 -9.230 89.180 1.00 42.13 153 ASP B C 1
ATOM 2036 O O . ASP B 1 25 ? 31.284 -9.529 88.764 1.00 42.21 153 ASP B O 1
ATOM 2041 N N . ALA B 1 26 ? 29.770 -7.956 89.265 1.00 42.26 154 ALA B N 1
ATOM 2042 C CA . ALA B 1 26 ? 30.673 -6.828 88.885 1.00 41.09 154 ALA B CA 1
ATOM 2043 C C . ALA B 1 26 ? 31.820 -6.667 89.904 1.00 42.64 154 ALA B C 1
ATOM 2044 O O . ALA B 1 26 ? 31.763 -7.222 90.989 1.00 40.39 154 ALA B O 1
ATOM 2046 N N . SER B 1 27 ? 32.889 -5.966 89.521 1.00 42.12 155 SER B N 1
ATOM 2047 C CA . SER B 1 27 ? 34.069 -5.814 90.384 1.00 41.93 155 SER B CA 1
ATOM 2048 C C . SER B 1 27 ? 34.254 -4.321 90.578 1.00 41.34 155 SER B C 1
ATOM 2049 O O . SER B 1 27 ? 34.072 -3.565 89.634 1.00 40.04 155 SER B O 1
ATOM 2052 N N . ILE B 1 28 ? 34.542 -3.928 91.830 1.00 40.20 156 ILE B N 1
ATOM 2053 C CA . ILE B 1 28 ? 34.997 -2.583 92.139 1.00 40.99 156 ILE B CA 1
ATOM 2054 C C . ILE B 1 28 ? 36.495 -2.662 92.472 1.00 40.72 156 ILE B C 1
ATOM 2055 O O . ILE B 1 28 ? 36.860 -3.203 93.495 1.00 40.10 156 ILE B O 1
ATOM 2060 N N . VAL B 1 29 ? 37.353 -2.130 91.594 1.00 39.11 157 VAL B N 1
ATOM 2061 C CA . VAL B 1 29 ? 38.800 -2.241 91.824 1.00 40.33 157 VAL B CA 1
ATOM 2062 C C . VAL B 1 29 ? 39.428 -0.838 92.018 1.00 40.53 157 VAL B C 1
ATOM 2063 O O . VAL B 1 29 ? 39.249 0.002 91.170 1.00 41.02 157 VAL B O 1
ATOM 2067 N N . GLY B 1 30 ? 40.137 -0.609 93.136 1.00 42.03 158 GLY B N 1
ATOM 2068 C CA . GLY B 1 30 ? 40.918 0.599 93.316 1.00 41.68 158 GLY B CA 1
ATOM 2069 C C . GLY B 1 30 ? 42.365 0.431 92.878 1.00 41.87 158 GLY B C 1
ATOM 2070 O O . GLY B 1 30 ? 42.954 -0.642 93.035 1.00 41.73 158 GLY B O 1
ATOM 2071 N N . PHE B 1 31 ? 42.909 1.461 92.225 1.00 40.35 159 PHE B N 1
ATOM 2072 C CA . PHE B 1 31 ? 44.301 1.448 91.716 1.00 40.67 159 PHE B CA 1
ATOM 2073 C C . PHE B 1 31 ? 45.080 2.616 92.362 1.00 41.09 159 PHE B C 1
ATOM 2074 O O . PHE B 1 31 ? 44.813 3.771 92.054 1.00 41.04 159 PHE B O 1
ATOM 2082 N N . PHE B 1 32 ? 46.007 2.312 93.276 1.00 41.06 160 PHE B N 1
ATOM 2083 C CA . PHE B 1 32 ? 46.708 3.329 94.052 1.00 41.16 160 PHE B CA 1
ATOM 2084 C C . PHE B 1 32 ? 48.205 3.176 94.039 1.00 40.71 160 PHE B C 1
ATOM 2085 O O . PHE B 1 32 ? 48.709 2.134 94.418 1.00 39.98 160 PHE B O 1
ATOM 2093 N N . ASP B 1 33 ? 48.911 4.228 93.622 1.00 39.46 161 ASP B N 1
ATOM 2094 C CA . ASP B 1 33 ? 50.325 4.124 93.556 1.00 40.41 161 ASP B CA 1
ATOM 2095 C C . ASP B 1 33 ? 50.923 4.537 94.891 1.00 40.72 161 ASP B C 1
ATOM 2096 O O . ASP B 1 33 ? 52.059 4.212 95.197 1.00 41.52 161 ASP B O 1
ATOM 2101 N N . ASP B 1 34 ? 50.142 5.233 95.712 1.00 41.48 162 ASP B N 1
ATOM 2102 C CA . ASP B 1 34 ? 50.595 5.558 97.052 1.00 40.92 162 ASP B CA 1
ATOM 2103 C C . ASP B 1 34 ? 49.607 4.883 98.009 1.00 42.05 162 ASP B C 1
ATOM 2104 O O . ASP B 1 34 ? 48.468 5.326 98.162 1.00 42.16 162 ASP B O 1
ATOM 2109 N N . SER B 1 35 ? 50.037 3.792 98.631 1.00 42.46 163 SER B N 1
ATOM 2110 C CA . SER B 1 35 ? 49.167 2.999 99.468 1.00 43.75 163 SER B CA 1
ATOM 2111 C C . SER B 1 35 ? 48.863 3.640 100.822 1.00 43.23 163 SER B C 1
ATOM 2112 O O . SER B 1 35 ? 48.158 3.063 101.657 1.00 43.85 163 SER B O 1
ATOM 2115 N N . PHE B 1 36 ? 49.344 4.868 101.031 1.00 41.52 164 PHE B N 1
ATOM 2116 C CA . PHE B 1 36 ? 48.871 5.676 102.142 1.00 39.24 164 PHE B CA 1
ATOM 2117 C C . PHE B 1 36 ? 48.132 6.929 101.637 1.00 39.24 164 PHE B C 1
ATOM 2118 O O . PHE B 1 36 ? 47.901 7.850 102.418 1.00 39.46 164 PHE B O 1
ATOM 2126 N N . SER B 1 37 ? 47.790 7.010 100.335 1.00 38.53 165 SER B N 1
ATOM 2127 C CA . SER B 1 37 ? 47.091 8.219 99.908 1.00 38.58 165 SER B CA 1
ATOM 2128 C C . SER B 1 37 ? 45.732 8.360 100.643 1.00 39.12 165 SER B C 1
ATOM 2129 O O . SER B 1 37 ? 45.217 7.389 101.195 1.00 38.59 165 SER B O 1
ATOM 2132 N N . GLU B 1 38 ? 45.176 9.565 100.677 1.00 38.91 166 GLU B N 1
ATOM 2133 C CA . GLU B 1 38 ? 43.783 9.746 101.097 1.00 40.54 166 GLU B CA 1
ATOM 2134 C C . GLU B 1 38 ? 42.779 8.984 100.254 1.00 39.43 166 GLU B C 1
ATOM 2135 O O . GLU B 1 38 ? 41.806 8.438 100.786 1.00 39.69 166 GLU B O 1
ATOM 2141 N N . ALA B 1 39 ? 43.026 8.960 98.940 1.00 39.94 167 ALA B N 1
ATOM 2142 C CA . ALA B 1 39 ? 42.263 8.173 97.971 1.00 38.56 167 ALA B CA 1
ATOM 2143 C C . ALA B 1 39 ? 42.198 6.695 98.368 1.00 39.28 167 ALA B C 1
ATOM 2144 O O . ALA B 1 39 ? 41.127 6.133 98.430 1.00 39.72 167 ALA B O 1
ATOM 2146 N N . HIS B 1 40 ? 43.360 6.072 98.627 1.00 38.49 168 HIS B N 1
ATOM 2147 C CA . HIS B 1 40 ? 43.447 4.717 99.090 1.00 37.59 168 HIS B CA 1
ATOM 2148 C C . HIS B 1 40 ? 42.607 4.479 100.329 1.00 37.47 168 HIS B C 1
ATOM 2149 O O . HIS B 1 40 ? 41.862 3.528 100.361 1.00 37.47 168 HIS B O 1
ATOM 2156 N N . SER B 1 41 ? 42.702 5.322 101.352 1.00 39.00 169 SER B N 1
ATOM 2157 C CA . SER B 1 41 ? 41.924 5.055 102.574 1.00 40.34 169 SER B CA 1
ATOM 2158 C C . SER B 1 41 ? 40.421 5.248 102.443 1.00 40.42 169 SER B C 1
ATOM 2159 O O . SER B 1 41 ? 39.679 4.487 103.033 1.00 41.24 169 SER B O 1
ATOM 2162 N N . GLU B 1 42 ? 39.978 6.218 101.630 1.00 39.55 170 GLU B N 1
ATOM 2163 C CA . GLU B 1 42 ? 38.553 6.395 101.376 1.00 37.31 170 GLU B CA 1
ATOM 2164 C C . GLU B 1 42 ? 38.036 5.204 100.605 1.00 38.08 170 GLU B C 1
ATOM 2165 O O . GLU B 1 42 ? 36.894 4.784 100.772 1.00 37.94 170 GLU B O 1
ATOM 2171 N N . PHE B 1 43 ? 38.892 4.596 99.803 1.00 38.68 171 PHE B N 1
ATOM 2172 C CA . PHE B 1 43 ? 38.476 3.386 99.090 1.00 40.33 171 PHE B CA 1
ATOM 2173 C C . PHE B 1 43 ? 38.331 2.192 100.043 1.00 40.42 171 PHE B C 1
ATOM 2174 O O . PHE B 1 43 ? 37.376 1.408 99.898 1.00 40.82 171 PHE B O 1
ATOM 2182 N N . LEU B 1 44 ? 39.315 1.994 100.923 1.00 40.09 172 LEU B N 1
ATOM 2183 C CA . LEU B 1 44 ? 39.242 0.891 101.890 1.00 40.09 172 LEU B CA 1
ATOM 2184 C C . LEU B 1 44 ? 38.072 1.119 102.891 1.00 39.79 172 LEU B C 1
ATOM 2185 O O . LEU B 1 44 ? 37.354 0.157 103.240 1.00 39.13 172 LEU B O 1
ATOM 2190 N N . LYS B 1 45 ? 37.859 2.367 103.316 1.00 38.66 173 LYS B N 1
ATOM 2191 C CA . LYS B 1 45 ? 36.595 2.736 104.027 1.00 37.87 173 LYS B CA 1
ATOM 2192 C C . LYS B 1 45 ? 35.323 2.436 103.224 1.00 37.88 173 LYS B C 1
ATOM 2193 O O . LYS B 1 45 ? 34.450 1.790 103.764 1.00 35.93 173 LYS B O 1
ATOM 2199 N N . ALA B 1 46 ? 35.214 2.822 101.927 1.00 36.06 174 ALA B N 1
ATOM 2200 C CA . ALA B 1 46 ? 34.009 2.469 101.201 1.00 36.85 174 ALA B CA 1
ATOM 2201 C C . ALA B 1 46 ? 33.870 0.929 101.172 1.00 38.30 174 ALA B C 1
ATOM 2202 O O . ALA B 1 46 ? 32.776 0.413 101.352 1.00 38.78 174 ALA B O 1
ATOM 2204 N N . ALA B 1 47 ? 34.977 0.211 100.918 1.00 39.64 175 ALA B N 1
ATOM 2205 C CA . ALA B 1 47 ? 35.007 -1.284 100.853 1.00 39.67 175 ALA B CA 1
ATOM 2206 C C . ALA B 1 47 ? 34.518 -1.921 102.158 1.00 39.02 175 ALA B C 1
ATOM 2207 O O . ALA B 1 47 ? 33.719 -2.861 102.171 1.00 36.27 175 ALA B O 1
ATOM 2209 N N . SER B 1 48 ? 34.970 -1.373 103.279 1.00 41.31 176 SER B N 1
ATOM 2210 C CA . SER B 1 48 ? 34.471 -1.856 104.568 1.00 42.78 176 SER B CA 1
ATOM 2211 C C . SER B 1 48 ? 32.972 -1.525 104.842 1.00 43.91 176 SER B C 1
ATOM 2212 O O . SER B 1 48 ? 32.220 -2.367 105.364 1.00 45.59 176 SER B O 1
ATOM 2215 N N . ASN B 1 49 ? 32.524 -0.322 104.457 1.00 44.90 177 ASN B N 1
ATOM 2216 C CA . ASN B 1 49 ? 31.095 0.038 104.548 1.00 44.04 177 ASN B CA 1
ATOM 2217 C C . ASN B 1 49 ? 30.187 -0.826 103.707 1.00 43.17 177 ASN B C 1
ATOM 2218 O O . ASN B 1 49 ? 29.106 -1.184 104.153 1.00 41.98 177 ASN B O 1
ATOM 2223 N N . LEU B 1 50 ? 30.592 -1.098 102.465 1.00 42.84 178 LEU B N 1
ATOM 2224 C CA . LEU B 1 50 ? 29.740 -1.757 101.505 1.00 42.91 178 LEU B CA 1
ATOM 2225 C C . LEU B 1 50 ? 30.099 -3.235 101.274 1.00 43.87 178 LEU B C 1
ATOM 2226 O O . LEU B 1 50 ? 29.653 -3.824 100.308 1.00 43.81 178 LEU B O 1
ATOM 2231 N N . ARG B 1 51 ? 30.946 -3.778 102.141 1.00 44.77 179 ARG B N 1
ATOM 2232 C CA . ARG B 1 51 ? 31.397 -5.184 102.171 1.00 47.84 179 ARG B CA 1
ATOM 2233 C C . ARG B 1 51 ? 30.294 -6.164 101.755 1.00 48.53 179 ARG B C 1
ATOM 2234 O O . ARG B 1 51 ? 30.553 -7.127 101.040 1.00 49.31 179 ARG B O 1
ATOM 2242 N N . ASP B 1 52 ? 29.086 -5.958 102.275 1.00 49.42 180 ASP B N 1
ATOM 2243 C CA . ASP B 1 52 ? 28.030 -6.949 102.181 1.00 49.83 180 ASP B CA 1
ATOM 2244 C C . ASP B 1 52 ? 27.386 -6.912 100.832 1.00 48.86 180 ASP B C 1
ATOM 2245 O O . ASP B 1 52 ? 26.778 -7.904 100.450 1.00 49.37 180 ASP B O 1
ATOM 2250 N N . ASN B 1 53 ? 27.474 -5.786 100.115 1.00 47.04 181 ASN B N 1
ATOM 2251 C CA . ASN B 1 53 ? 26.779 -5.732 98.811 1.00 46.94 181 ASN B CA 1
ATOM 2252 C C . ASN B 1 53 ? 27.596 -5.984 97.602 1.00 46.19 181 ASN B C 1
ATOM 2253 O O . ASN B 1 53 ? 27.106 -6.561 96.621 1.00 47.51 181 ASN B O 1
ATOM 2258 N N . TYR B 1 54 ? 28.832 -5.507 97.612 1.00 45.69 182 TYR B N 1
ATOM 2259 C CA . TYR B 1 54 ? 29.569 -5.452 96.365 1.00 43.80 182 TYR B CA 1
ATOM 2260 C C . TYR B 1 54 ? 30.947 -6.041 96.544 1.00 43.58 182 TYR B C 1
ATOM 2261 O O . TYR B 1 54 ? 31.406 -6.095 97.642 1.00 42.92 182 TYR B O 1
ATOM 2270 N N . ARG B 1 55 ? 31.634 -6.369 95.448 1.00 41.35 183 ARG B N 1
ATOM 2271 C CA . ARG B 1 55 ? 33.000 -6.943 95.520 1.00 40.06 183 ARG B CA 1
ATOM 2272 C C . ARG B 1 55 ? 34.094 -5.941 95.221 1.00 39.91 183 ARG B C 1
ATOM 2273 O O . ARG B 1 55 ? 34.255 -5.446 94.069 1.00 38.72 183 ARG B O 1
ATOM 2281 N N . PHE B 1 56 ? 34.909 -5.702 96.240 1.00 38.56 184 PHE B N 1
ATOM 2282 C CA . PHE B 1 56 ? 36.023 -4.759 96.179 1.00 39.26 184 PHE B CA 1
ATOM 2283 C C . PHE B 1 56 ? 37.370 -5.455 96.175 1.00 39.48 184 PHE B C 1
ATOM 2284 O O . PHE B 1 56 ? 37.548 -6.438 96.880 1.00 38.27 184 PHE B O 1
ATOM 2292 N N . ALA B 1 57 ? 38.301 -4.936 95.349 1.00 39.51 185 ALA B N 1
ATOM 2293 C CA . ALA B 1 57 ? 39.689 -5.377 95.352 1.00 40.36 185 ALA B CA 1
ATOM 2294 C C . ALA B 1 57 ? 40.495 -4.088 95.181 1.00 41.18 185 ALA B C 1
ATOM 2295 O O . ALA B 1 57 ? 39.958 -3.082 94.719 1.00 41.31 185 ALA B O 1
ATOM 2297 N N . HIS B 1 58 ? 41.788 -4.123 95.492 1.00 40.90 186 HIS B N 1
ATOM 2298 C CA . HIS B 1 58 ? 42.649 -2.945 95.224 1.00 40.84 186 HIS B CA 1
ATOM 2299 C C . HIS B 1 58 ? 44.051 -3.428 94.866 1.00 40.63 186 HIS B C 1
ATOM 2300 O O . HIS B 1 58 ? 44.425 -4.539 95.189 1.00 39.03 186 HIS B O 1
ATOM 2307 N N . THR B 1 59 ? 44.779 -2.590 94.142 1.00 42.32 187 THR B N 1
ATOM 2308 C CA . THR B 1 59 ? 46.109 -2.902 93.691 1.00 41.66 187 THR B CA 1
ATOM 2309 C C . THR B 1 59 ? 47.046 -1.678 93.734 1.00 42.87 187 THR B C 1
ATOM 2310 O O . THR B 1 59 ? 46.632 -0.519 93.556 1.00 41.33 187 THR B O 1
ATOM 2314 N N . ASN B 1 60 ? 48.311 -1.969 93.984 1.00 44.49 188 ASN B N 1
ATOM 2315 C CA . ASN B 1 60 ? 49.415 -1.020 93.868 1.00 47.60 188 ASN B CA 1
ATOM 2316 C C . ASN B 1 60 ? 50.321 -1.402 92.649 1.00 47.57 188 ASN B C 1
ATOM 2317 O O . ASN B 1 60 ? 51.327 -0.760 92.422 1.00 48.41 188 ASN B O 1
ATOM 2322 N N . VAL B 1 61 ? 49.936 -2.405 91.851 1.00 46.74 189 VAL B N 1
ATOM 2323 C CA . VAL B 1 61 ? 50.787 -2.960 90.785 1.00 47.47 189 VAL B CA 1
ATOM 2324 C C . VAL B 1 61 ? 50.986 -1.887 89.721 1.00 47.60 189 VAL B C 1
ATOM 2325 O O . VAL B 1 61 ? 50.035 -1.403 89.153 1.00 46.72 189 VAL B O 1
ATOM 2329 N N . GLU B 1 62 ? 52.231 -1.499 89.441 1.00 48.26 190 GLU B N 1
ATOM 2330 C CA . GLU B 1 62 ? 52.384 -0.247 88.731 1.00 48.51 190 GLU B CA 1
ATOM 2331 C C . GLU B 1 62 ? 51.881 -0.303 87.264 1.00 46.96 190 GLU B C 1
ATOM 2332 O O . GLU B 1 62 ? 51.298 0.658 86.786 1.00 46.08 190 GLU B O 1
ATOM 2338 N N . SER B 1 63 ? 52.004 -1.445 86.592 1.00 46.28 191 SER B N 1
ATOM 2339 C CA . SER B 1 63 ? 51.411 -1.601 85.258 1.00 45.19 191 SER B CA 1
ATOM 2340 C C . SER B 1 63 ? 49.854 -1.487 85.233 1.00 44.53 191 SER B C 1
ATOM 2341 O O . SER B 1 63 ? 49.270 -0.908 84.310 1.00 44.17 191 SER B O 1
ATOM 2344 N N . LEU B 1 64 ? 49.190 -2.044 86.236 1.00 43.19 192 LEU B N 1
ATOM 2345 C CA . LEU B 1 64 ? 47.722 -1.953 86.364 1.00 42.15 192 LEU B CA 1
ATOM 2346 C C . LEU B 1 64 ? 47.292 -0.497 86.755 1.00 41.03 192 LEU B C 1
ATOM 2347 O O . LEU B 1 64 ? 46.384 0.055 86.147 1.00 40.58 192 LEU B O 1
ATOM 2352 N N . VAL B 1 65 ? 47.962 0.089 87.744 1.00 39.66 193 VAL B N 1
ATOM 2353 C CA . VAL B 1 65 ? 47.687 1.485 88.162 1.00 39.49 193 VAL B CA 1
ATOM 2354 C C . VAL B 1 65 ? 47.862 2.471 86.957 1.00 40.62 193 VAL B C 1
ATOM 2355 O O . VAL B 1 65 ? 46.978 3.270 86.680 1.00 40.13 193 VAL B O 1
ATOM 2359 N N . ASN B 1 66 ? 48.920 2.299 86.178 1.00 40.56 194 ASN B N 1
ATOM 2360 C CA . ASN B 1 66 ? 49.219 3.150 85.000 1.00 40.73 194 ASN B CA 1
ATOM 2361 C C . ASN B 1 66 ? 48.293 2.921 83.853 1.00 40.15 194 ASN B C 1
ATOM 2362 O O . ASN B 1 66 ? 47.997 3.823 83.047 1.00 38.86 194 ASN B O 1
ATOM 2367 N N . GLU B 1 67 ? 47.871 1.679 83.717 1.00 40.34 195 GLU B N 1
ATOM 2368 C CA . GLU B 1 67 ? 46.839 1.339 82.754 1.00 41.89 195 GLU B CA 1
ATOM 2369 C C . GLU B 1 67 ? 45.458 1.979 83.022 1.00 38.93 195 GLU B C 1
ATOM 2370 O O . GLU B 1 67 ? 44.802 2.438 82.049 1.00 39.85 195 GLU B O 1
ATOM 2376 N N . TYR B 1 68 ? 45.019 2.008 84.289 1.00 37.22 196 TYR B N 1
ATOM 2377 C CA . TYR B 1 68 ? 43.647 2.435 84.590 1.00 38.98 196 TYR B CA 1
ATOM 2378 C C . TYR B 1 68 ? 43.446 3.867 85.101 1.00 38.96 196 TYR B C 1
ATOM 2379 O O . TYR B 1 68 ? 42.312 4.287 85.225 1.00 39.77 196 TYR B O 1
ATOM 2388 N N . ASP B 1 69 ? 44.534 4.611 85.315 1.00 38.01 197 ASP B N 1
ATOM 2389 C CA . ASP B 1 69 ? 44.444 5.969 85.828 1.00 38.88 197 ASP B CA 1
ATOM 2390 C C . ASP B 1 69 ? 45.672 6.717 85.451 1.00 37.52 197 ASP B C 1
ATOM 2391 O O . ASP B 1 69 ? 46.693 6.101 85.249 1.00 39.83 197 ASP B O 1
ATOM 2396 N N . ASP B 1 70 ? 45.594 8.027 85.309 1.00 37.57 198 ASP B N 1
ATOM 2397 C CA . ASP B 1 70 ? 46.795 8.794 84.900 1.00 37.52 198 ASP B CA 1
ATOM 2398 C C . ASP B 1 70 ? 47.462 9.515 86.090 1.00 38.13 198 ASP B C 1
ATOM 2399 O O . ASP B 1 70 ? 48.505 10.146 85.930 1.00 37.02 198 ASP B O 1
ATOM 2404 N N . ASN B 1 71 ? 46.852 9.424 87.268 1.00 37.70 199 ASN B N 1
ATOM 2405 C CA . ASN B 1 71 ? 47.401 10.141 88.414 1.00 38.88 199 ASN B CA 1
ATOM 2406 C C . ASN B 1 71 ? 47.500 9.263 89.668 1.00 38.89 199 ASN B C 1
ATOM 2407 O O . ASN B 1 71 ? 47.481 9.724 90.778 1.00 36.65 199 ASN B O 1
ATOM 2412 N N . GLY B 1 72 ? 47.643 7.952 89.449 1.00 38.77 200 GLY B N 1
ATOM 2413 C CA . GLY B 1 72 ? 47.755 7.002 90.568 1.00 39.93 200 GLY B CA 1
ATOM 2414 C C . GLY B 1 72 ? 46.638 6.858 91.609 1.00 39.68 200 GLY B C 1
ATOM 2415 O O . GLY B 1 72 ? 46.908 6.366 92.723 1.00 38.85 200 GLY B O 1
ATOM 2416 N N . GLU B 1 73 ? 45.409 7.252 91.245 1.00 39.50 201 GLU B N 1
ATOM 2417 C CA . GLU B 1 73 ? 44.212 7.139 92.086 1.00 39.65 201 GLU B CA 1
ATOM 2418 C C . GLU B 1 73 ? 43.027 6.814 91.240 1.00 40.48 201 GLU B C 1
ATOM 2419 O O . GLU B 1 73 ? 42.355 7.720 90.751 1.00 41.75 201 GLU B O 1
ATOM 2425 N N . GLY B 1 74 ? 42.743 5.528 91.051 1.00 39.26 202 GLY B N 1
ATOM 2426 C CA . GLY B 1 74 ? 41.742 5.105 90.129 1.00 39.91 202 GLY B CA 1
ATOM 2427 C C . GLY B 1 74 ? 40.760 4.239 90.851 1.00 40.79 202 GLY B C 1
ATOM 2428 O O . GLY B 1 74 ? 41.128 3.568 91.831 1.00 40.64 202 GLY B O 1
ATOM 2429 N N . ILE B 1 75 ? 39.496 4.377 90.478 1.00 40.63 203 ILE B N 1
ATOM 2430 C CA . ILE B 1 75 ? 38.477 3.340 90.743 1.00 41.98 203 ILE B CA 1
ATOM 2431 C C . ILE B 1 75 ? 37.711 3.002 89.469 1.00 42.34 203 ILE B C 1
ATOM 2432 O O . ILE B 1 75 ? 37.193 3.907 88.817 1.00 42.36 203 ILE B O 1
ATOM 2437 N N . ILE B 1 76 ? 37.666 1.699 89.141 1.00 41.29 204 ILE B N 1
ATOM 2438 C CA . ILE B 1 76 ? 37.019 1.189 87.980 1.00 41.85 204 ILE B CA 1
ATOM 2439 C C . ILE B 1 76 ? 36.048 0.113 88.399 1.00 42.68 204 ILE B C 1
ATOM 2440 O O . ILE B 1 76 ? 36.423 -0.797 89.164 1.00 39.95 204 ILE B O 1
ATOM 2445 N N . LEU B 1 77 ? 34.796 0.253 87.901 1.00 43.59 205 LEU B N 1
ATOM 2446 C CA . LEU B 1 77 ? 33.724 -0.763 88.036 1.00 44.41 205 LEU B CA 1
ATOM 2447 C C . LEU B 1 77 ? 33.807 -1.627 86.764 1.00 43.90 205 LEU B C 1
ATOM 2448 O O . LEU B 1 77 ? 33.809 -1.082 85.711 1.00 45.19 205 LEU B O 1
ATOM 2453 N N . PHE B 1 78 ? 33.949 -2.950 86.887 1.00 43.78 206 PHE B N 1
ATOM 2454 C CA . PHE B 1 78 ? 34.000 -3.862 85.729 1.00 44.14 206 PHE B CA 1
ATOM 2455 C C . PHE B 1 78 ? 32.657 -4.597 85.835 1.00 44.46 206 PHE B C 1
ATOM 2456 O O . PHE B 1 78 ? 32.394 -5.235 86.864 1.00 44.67 206 PHE B O 1
ATOM 2464 N N . ARG B 1 79 ? 31.769 -4.379 84.870 1.00 42.77 207 ARG B N 1
ATOM 2465 C CA . ARG B 1 79 ? 30.512 -5.132 84.810 1.00 41.65 207 ARG B CA 1
ATOM 2466 C C . ARG B 1 79 ? 30.798 -6.641 84.415 1.00 41.06 207 ARG B C 1
ATOM 2467 O O . ARG B 1 79 ? 31.822 -6.925 83.856 1.00 40.63 207 ARG B O 1
ATOM 2475 N N . PRO B 1 80 ? 29.901 -7.604 84.738 1.00 40.93 208 PRO B N 1
ATOM 2476 C CA . PRO B 1 80 ? 30.187 -9.032 84.415 1.00 40.08 208 PRO B CA 1
ATOM 2477 C C . PRO B 1 80 ? 30.430 -9.267 82.962 1.00 41.83 208 PRO B C 1
ATOM 2478 O O . PRO B 1 80 ? 29.670 -8.745 82.112 1.00 43.04 208 PRO B O 1
ATOM 2482 N N . SER B 1 81 ? 31.512 -9.965 82.610 1.00 41.82 209 SER B N 1
ATOM 2483 C CA . SER B 1 81 ? 31.799 -10.058 81.148 1.00 44.32 209 SER B CA 1
ATOM 2484 C C . SER B 1 81 ? 30.728 -10.799 80.324 1.00 42.61 209 SER B C 1
ATOM 2485 O O . SER B 1 81 ? 30.552 -10.540 79.146 1.00 41.66 209 SER B O 1
ATOM 2488 N N . HIS B 1 82 ? 30.007 -11.725 80.945 1.00 41.83 210 HIS B N 1
ATOM 2489 C CA . HIS B 1 82 ? 28.936 -12.427 80.237 1.00 42.13 210 HIS B CA 1
ATOM 2490 C C . HIS B 1 82 ? 27.734 -11.541 79.854 1.00 42.05 210 HIS B C 1
ATOM 2491 O O . HIS B 1 82 ? 26.893 -11.970 79.044 1.00 42.28 210 HIS B O 1
ATOM 2498 N N . LEU B 1 83 ? 27.662 -10.339 80.423 1.00 39.78 211 LEU B N 1
ATOM 2499 C CA . LEU B 1 83 ? 26.573 -9.380 80.202 1.00 40.42 211 LEU B CA 1
ATOM 2500 C C . LEU B 1 83 ? 26.942 -8.237 79.266 1.00 40.51 211 LEU B C 1
ATOM 2501 O O . LEU B 1 83 ? 26.166 -7.334 78.986 1.00 41.27 211 LEU B O 1
ATOM 2506 N N . THR B 1 84 ? 28.144 -8.278 78.729 1.00 41.49 212 THR B N 1
ATOM 2507 C CA . THR B 1 84 ? 28.597 -7.193 77.854 1.00 42.37 212 THR B CA 1
ATOM 2508 C C . THR B 1 84 ? 27.654 -7.126 76.636 1.00 40.87 212 THR B C 1
ATOM 2509 O O . THR B 1 84 ? 27.078 -8.130 76.252 1.00 41.36 212 THR B O 1
ATOM 2513 N N . ASN B 1 85 ? 27.445 -5.926 76.104 1.00 39.64 213 ASN B N 1
ATOM 2514 C CA . ASN B 1 85 ? 26.326 -5.659 75.158 1.00 39.33 213 ASN B CA 1
ATOM 2515 C C . ASN B 1 85 ? 26.663 -4.348 74.398 1.00 39.89 213 ASN B C 1
ATOM 2516 O O . ASN B 1 85 ? 27.643 -3.619 74.762 1.00 37.29 213 ASN B O 1
ATOM 2521 N N . LYS B 1 86 ? 25.912 -4.053 73.333 1.00 39.76 214 LYS B N 1
ATOM 2522 C CA . LYS B 1 86 ? 26.197 -2.924 72.485 1.00 41.63 214 LYS B CA 1
ATOM 2523 C C . LYS B 1 86 ? 25.730 -1.565 72.962 1.00 40.75 214 LYS B C 1
ATOM 2524 O O . LYS B 1 86 ? 25.961 -0.502 72.265 1.00 41.59 214 LYS B O 1
ATOM 2530 N N . PHE B 1 87 ? 25.007 -1.588 74.050 1.00 40.20 215 PHE B N 1
ATOM 2531 C CA . PHE B 1 87 ? 24.300 -0.423 74.567 1.00 41.86 215 PHE B CA 1
ATOM 2532 C C . PHE B 1 87 ? 25.085 0.340 75.646 1.00 42.64 215 PHE B C 1
ATOM 2533 O O . PHE B 1 87 ? 24.744 1.489 75.974 1.00 44.63 215 PHE B O 1
ATOM 2541 N N . GLU B 1 88 ? 26.092 -0.318 76.207 1.00 42.57 216 GLU B N 1
ATOM 2542 C CA . GLU B 1 88 ? 26.880 0.220 77.298 1.00 42.28 216 GLU B CA 1
ATOM 2543 C C . GLU B 1 88 ? 28.233 -0.480 77.272 1.00 42.95 216 GLU B C 1
ATOM 2544 O O . GLU B 1 88 ? 28.401 -1.444 76.494 1.00 43.86 216 GLU B O 1
ATOM 2550 N N . ASP B 1 89 ? 29.182 -0.047 78.124 1.00 41.24 217 ASP B N 1
ATOM 2551 C CA . ASP B 1 89 ? 30.593 -0.507 78.046 1.00 40.66 217 ASP B CA 1
ATOM 2552 C C . ASP B 1 89 ? 30.834 -1.375 79.290 1.00 42.51 217 ASP B C 1
ATOM 2553 O O . ASP B 1 89 ? 30.145 -1.215 80.236 1.00 40.35 217 ASP B O 1
ATOM 2558 N N . LYS B 1 90 ? 31.826 -2.240 79.281 1.00 43.46 218 LYS B N 1
ATOM 2559 C CA . LYS B 1 90 ? 32.091 -3.149 80.411 1.00 47.84 218 LYS B CA 1
ATOM 2560 C C . LYS B 1 90 ? 32.663 -2.358 81.649 1.00 45.63 218 LYS B C 1
ATOM 2561 O O . LYS B 1 90 ? 32.408 -2.735 82.798 1.00 49.59 218 LYS B O 1
ATOM 2567 N N . THR B 1 91 ? 33.381 -1.238 81.407 1.00 43.96 219 THR B N 1
ATOM 2568 C CA . THR B 1 91 ? 34.037 -0.476 82.449 1.00 42.42 219 THR B CA 1
ATOM 2569 C C . THR B 1 91 ? 33.396 0.874 82.575 1.00 42.77 219 THR B C 1
ATOM 2570 O O . THR B 1 91 ? 32.924 1.470 81.573 1.00 41.69 219 THR B O 1
ATOM 2574 N N . VAL B 1 92 ? 33.363 1.334 83.822 1.00 41.64 220 VAL B N 1
ATOM 2575 C CA . VAL B 1 92 ? 33.030 2.715 84.199 1.00 41.73 220 VAL B CA 1
ATOM 2576 C C . VAL B 1 92 ? 34.081 3.254 85.192 1.00 43.17 220 VAL B C 1
ATOM 2577 O O . VAL B 1 92 ? 34.181 2.728 86.302 1.00 40.91 220 VAL B O 1
ATOM 2581 N N . ALA B 1 93 ? 34.835 4.302 84.800 1.00 41.31 221 ALA B N 1
ATOM 2582 C CA . ALA B 1 93 ? 35.843 4.835 85.682 1.00 40.00 221 ALA B CA 1
ATOM 2583 C C . ALA B 1 93 ? 35.100 5.831 86.549 1.00 40.07 221 ALA B C 1
ATOM 2584 O O . ALA B 1 93 ? 34.212 6.550 86.064 1.00 39.31 221 ALA B O 1
ATOM 2586 N N . TYR B 1 94 ? 35.570 5.932 87.787 1.00 41.20 222 TYR B N 1
ATOM 2587 C CA . TYR B 1 94 ? 35.189 6.950 88.726 1.00 41.50 222 TYR B CA 1
ATOM 2588 C C . TYR B 1 94 ? 35.786 8.262 88.262 1.00 42.30 222 TYR B C 1
ATOM 2589 O O . TYR B 1 94 ? 36.982 8.346 88.130 1.00 44.11 222 TYR B O 1
ATOM 2598 N N . THR B 1 95 ? 34.999 9.303 88.040 1.00 43.30 223 THR B N 1
ATOM 2599 C CA . THR B 1 95 ? 35.557 10.468 87.376 1.00 45.26 223 THR B CA 1
ATOM 2600 C C . THR B 1 95 ? 35.339 11.780 88.128 1.00 45.63 223 THR B C 1
ATOM 2601 O O . THR B 1 95 ? 35.640 12.836 87.595 1.00 45.85 223 THR B O 1
ATOM 2605 N N . GLU B 1 96 ? 34.817 11.691 89.358 1.00 45.53 224 GLU B N 1
ATOM 2606 C CA . GLU B 1 96 ? 34.720 12.822 90.276 1.00 47.45 224 GLU B CA 1
ATOM 2607 C C . GLU B 1 96 ? 36.151 13.172 90.678 1.00 46.23 224 GLU B C 1
ATOM 2608 O O . GLU B 1 96 ? 37.051 12.321 90.685 1.00 45.81 224 GLU B O 1
ATOM 2614 N N . GLN B 1 97 ? 36.377 14.448 90.896 1.00 46.27 225 GLN B N 1
ATOM 2615 C CA . GLN B 1 97 ? 37.691 14.966 91.214 1.00 48.27 225 GLN B CA 1
ATOM 2616 C C . GLN B 1 97 ? 38.175 14.432 92.572 1.00 48.69 225 GLN B C 1
ATOM 2617 O O . GLN B 1 97 ? 39.362 14.109 92.736 1.00 49.23 225 GLN B O 1
ATOM 2623 N N . LYS B 1 98 ? 37.251 14.296 93.523 1.00 49.29 226 LYS B N 1
ATOM 2624 C CA . LYS B 1 98 ? 37.613 13.894 94.898 1.00 50.17 226 LYS B CA 1
ATOM 2625 C C . LYS B 1 98 ? 37.031 12.526 95.218 1.00 49.71 226 LYS B C 1
ATOM 2626 O O . LYS B 1 98 ? 35.828 12.288 95.016 1.00 49.11 226 LYS B O 1
ATOM 2640 N N . THR B 1 100 ? 35.791 10.075 98.044 1.00 47.41 228 THR B N 1
ATOM 2641 C CA . THR B 1 100 ? 35.379 9.952 99.467 1.00 44.56 228 THR B CA 1
ATOM 2642 C C . THR B 1 100 ? 34.520 8.705 99.587 1.00 43.95 228 THR B C 1
ATOM 2643 O O . THR B 1 100 ? 33.916 8.325 98.608 1.00 44.46 228 THR B O 1
ATOM 2647 N N . SER B 1 101 ? 34.494 8.066 100.760 1.00 43.34 229 SER B N 1
ATOM 2648 C CA . SER B 1 101 ? 33.653 6.898 101.057 1.00 43.05 229 SER B CA 1
ATOM 2649 C C . SER B 1 101 ? 32.201 7.112 100.583 1.00 42.27 229 SER B C 1
ATOM 2650 O O . SER B 1 101 ? 31.607 6.271 99.935 1.00 41.18 229 SER B O 1
ATOM 2653 N N . GLY B 1 102 ? 31.624 8.267 100.919 1.00 41.07 230 GLY B N 1
ATOM 2654 C CA . GLY B 1 102 ? 30.278 8.613 100.501 1.00 39.85 230 GLY B CA 1
ATOM 2655 C C . GLY B 1 102 ? 30.043 8.764 99.018 1.00 40.42 230 GLY B C 1
ATOM 2656 O O . GLY B 1 102 ? 29.039 8.260 98.530 1.00 40.49 230 GLY B O 1
ATOM 2657 N N . LYS B 1 103 ? 30.954 9.418 98.281 1.00 39.55 231 LYS B N 1
ATOM 2658 C CA . LYS B 1 103 ? 30.764 9.578 96.824 1.00 39.03 231 LYS B CA 1
ATOM 2659 C C . LYS B 1 103 ? 31.134 8.300 96.099 1.00 38.97 231 LYS B C 1
ATOM 2660 O O . LYS B 1 103 ? 30.692 8.057 94.947 1.00 39.66 231 LYS B O 1
ATOM 2666 N N . ILE B 1 104 ? 32.013 7.495 96.719 1.00 39.75 232 ILE B N 1
ATOM 2667 C CA . ILE B 1 104 ? 32.344 6.187 96.160 1.00 39.59 232 ILE B CA 1
ATOM 2668 C C . ILE B 1 104 ? 31.035 5.396 96.141 1.00 39.29 232 ILE B C 1
ATOM 2669 O O . ILE B 1 104 ? 30.631 4.849 95.151 1.00 39.36 232 ILE B O 1
ATOM 2674 N N . LYS B 1 105 ? 30.308 5.437 97.231 1.00 38.26 233 LYS B N 1
ATOM 2675 C CA . LYS B 1 105 ? 29.038 4.722 97.298 1.00 37.82 233 LYS B CA 1
ATOM 2676 C C . LYS B 1 105 ? 28.004 5.226 96.313 1.00 37.13 233 LYS B C 1
ATOM 2677 O O . LYS B 1 105 ? 27.315 4.407 95.706 1.00 37.41 233 LYS B O 1
ATOM 2683 N N . LYS B 1 106 ? 27.835 6.551 96.192 1.00 37.71 234 LYS B N 1
ATOM 2684 C CA . LYS B 1 106 ? 26.936 7.093 95.142 1.00 39.07 234 LYS B CA 1
ATOM 2685 C C . LYS B 1 106 ? 27.289 6.584 93.763 1.00 39.54 234 LYS B C 1
ATOM 2686 O O . LYS B 1 106 ? 26.407 6.236 92.971 1.00 39.53 234 LYS B O 1
ATOM 2692 N N . PHE B 1 107 ? 28.588 6.588 93.458 1.00 39.70 235 PHE B N 1
ATOM 2693 C CA . PHE B 1 107 ? 29.102 6.123 92.190 1.00 40.37 235 PHE B CA 1
ATOM 2694 C C . PHE B 1 107 ? 28.717 4.686 91.890 1.00 40.56 235 PHE B C 1
ATOM 2695 O O . PHE B 1 107 ? 28.233 4.355 90.789 1.00 42.50 235 PHE B O 1
ATOM 2703 N N . ILE B 1 108 ? 29.066 3.788 92.798 1.00 42.03 236 ILE B N 1
ATOM 2704 C CA . ILE B 1 108 ? 28.669 2.349 92.642 1.00 42.82 236 ILE B CA 1
ATOM 2705 C C . ILE B 1 108 ? 27.165 2.186 92.387 1.00 42.96 236 ILE B C 1
ATOM 2706 O O . ILE B 1 108 ? 26.742 1.656 91.360 1.00 43.65 236 ILE B O 1
ATOM 2711 N N . GLN B 1 109 ? 26.357 2.672 93.322 1.00 45.10 237 GLN B N 1
ATOM 2712 C CA . GLN B 1 109 ? 24.904 2.685 93.163 1.00 44.31 237 GLN B CA 1
ATOM 2713 C C . GLN B 1 109 ? 24.425 3.157 91.801 1.00 44.78 237 GLN B C 1
ATOM 2714 O O . GLN B 1 109 ? 23.528 2.556 91.225 1.00 46.10 237 GLN B O 1
ATOM 2720 N N . GLU B 1 110 ? 25.011 4.220 91.266 1.00 43.96 238 GLU B N 1
ATOM 2721 C CA . GLU B 1 110 ? 24.475 4.794 90.070 1.00 42.95 238 GLU B CA 1
ATOM 2722 C C . GLU B 1 110 ? 25.009 4.173 88.800 1.00 43.58 238 GLU B C 1
ATOM 2723 O O . GLU B 1 110 ? 24.522 4.499 87.751 1.00 42.28 238 GLU B O 1
ATOM 2729 N N . ASN B 1 111 ? 26.001 3.282 88.890 1.00 43.51 239 ASN B N 1
ATOM 2730 C CA . ASN B 1 111 ? 26.714 2.805 87.681 1.00 43.94 239 ASN B CA 1
ATOM 2731 C C . ASN B 1 111 ? 26.846 1.298 87.620 1.00 44.60 239 ASN B C 1
ATOM 2732 O O . ASN B 1 111 ? 27.087 0.767 86.560 1.00 44.72 239 ASN B O 1
ATOM 2737 N N . ILE B 1 112 ? 26.721 0.605 88.745 1.00 45.62 240 ILE B N 1
ATOM 2738 C CA . ILE B 1 112 ? 27.058 -0.846 88.744 1.00 47.60 240 ILE B CA 1
ATOM 2739 C C . ILE B 1 112 ? 26.206 -1.726 87.782 1.00 48.38 240 ILE B C 1
ATOM 2740 O O . ILE B 1 112 ? 26.755 -2.567 87.079 1.00 47.89 240 ILE B O 1
ATOM 2745 N N . PHE B 1 113 ? 24.865 -1.571 87.803 1.00 49.59 241 PHE B N 1
ATOM 2746 C CA . PHE B 1 113 ? 23.966 -2.457 87.018 1.00 48.07 241 PHE B CA 1
ATOM 2747 C C . PHE B 1 113 ? 23.831 -2.172 85.532 1.00 47.92 241 PHE B C 1
ATOM 2748 O O . PHE B 1 113 ? 23.672 -3.112 84.716 1.00 45.96 241 PHE B O 1
ATOM 2756 N N . GLY B 1 114 ? 23.924 -0.894 85.163 1.00 47.45 242 GLY B N 1
ATOM 2757 C CA . GLY B 1 114 ? 23.863 -0.519 83.785 1.00 45.70 242 GLY B CA 1
ATOM 2758 C C . GLY B 1 114 ? 22.411 -0.296 83.374 1.00 45.37 242 GLY B C 1
ATOM 2759 O O . GLY B 1 114 ? 21.576 -0.045 84.205 1.00 46.87 242 GLY B O 1
ATOM 2760 N N . ILE B 1 115 ? 22.114 -0.389 82.093 1.00 44.20 243 ILE B N 1
ATOM 2761 C CA . ILE B 1 115 ? 20.762 -0.107 81.562 1.00 44.07 243 ILE B CA 1
ATOM 2762 C C . ILE B 1 115 ? 19.755 -1.188 81.970 1.00 43.36 243 ILE B C 1
ATOM 2763 O O . ILE B 1 115 ? 18.558 -0.906 82.181 1.00 43.80 243 ILE B O 1
ATOM 2768 N N . CYS B 1 116 ? 20.227 -2.433 82.032 1.00 41.88 244 CYS B N 1
ATOM 2769 C CA . CYS B 1 116 ? 19.326 -3.602 82.211 1.00 40.63 244 CYS B CA 1
ATOM 2770 C C . CYS B 1 116 ? 20.067 -4.821 82.801 1.00 41.01 244 CYS B C 1
ATOM 2771 O O . CYS B 1 116 ? 20.353 -5.773 82.075 1.00 40.16 244 CYS B O 1
ATOM 2774 N N . PRO B 1 117 ? 20.327 -4.797 84.137 1.00 40.18 245 PRO B N 1
ATOM 2775 C CA . PRO B 1 117 ? 21.024 -5.866 84.784 1.00 41.26 245 PRO B CA 1
ATOM 2776 C C . PRO B 1 117 ? 20.217 -7.157 84.745 1.00 42.13 245 PRO B C 1
ATOM 2777 O O . PRO B 1 117 ? 18.992 -7.158 84.525 1.00 44.06 245 PRO B O 1
ATOM 2781 N N . HIS B 1 118 ? 20.911 -8.261 84.969 1.00 41.94 246 HIS B N 1
ATOM 2782 C CA . HIS B 1 118 ? 20.271 -9.550 85.207 1.00 40.51 246 HIS B CA 1
ATOM 2783 C C . HIS B 1 118 ? 20.007 -9.652 86.686 1.00 40.09 246 HIS B C 1
ATOM 2784 O O . HIS B 1 118 ? 20.931 -9.649 87.487 1.00 39.53 246 HIS B O 1
ATOM 2799 N N . THR B 1 120 ? 19.135 -11.416 90.155 1.00 39.79 248 THR B N 1
ATOM 2800 C CA . THR B 1 120 ? 19.392 -12.705 90.783 1.00 39.47 248 THR B CA 1
ATOM 2801 C C . THR B 1 120 ? 18.818 -12.669 92.196 1.00 39.19 248 THR B C 1
ATOM 2802 O O . THR B 1 120 ? 18.477 -11.597 92.720 1.00 37.66 248 THR B O 1
ATOM 2806 N N . GLU B 1 121 ? 18.743 -13.838 92.829 1.00 40.64 249 GLU B N 1
ATOM 2807 C CA . GLU B 1 121 ? 18.375 -13.888 94.241 1.00 41.57 249 GLU B CA 1
ATOM 2808 C C . GLU B 1 121 ? 19.381 -13.029 95.006 1.00 42.17 249 GLU B C 1
ATOM 2809 O O . GLU B 1 121 ? 19.018 -12.286 95.930 1.00 41.37 249 GLU B O 1
ATOM 2815 N N . ASP B 1 122 ? 20.637 -13.074 94.535 1.00 43.37 250 ASP B N 1
ATOM 2816 C CA . ASP B 1 122 ? 21.737 -12.385 95.207 1.00 44.75 250 ASP B CA 1
ATOM 2817 C C . ASP B 1 122 ? 21.606 -10.843 95.197 1.00 44.31 250 ASP B C 1
ATOM 2818 O O . ASP B 1 122 ? 21.907 -10.181 96.180 1.00 42.96 250 ASP B O 1
ATOM 2823 N N . ASN B 1 123 ? 21.201 -10.279 94.062 1.00 44.24 251 ASN B N 1
ATOM 2824 C CA . ASN B 1 123 ? 21.146 -8.810 93.936 1.00 44.67 251 ASN B CA 1
ATOM 2825 C C . ASN B 1 123 ? 19.742 -8.170 94.047 1.00 44.77 251 ASN B C 1
ATOM 2826 O O . ASN B 1 123 ? 19.638 -6.941 94.174 1.00 44.46 251 ASN B O 1
ATOM 2831 N N . LYS B 1 124 ? 18.696 -9.020 94.036 1.00 44.26 252 LYS B N 1
ATOM 2832 C CA . LYS B 1 124 ? 17.284 -8.590 94.034 1.00 43.99 252 LYS B CA 1
ATOM 2833 C C . LYS B 1 124 ? 16.992 -7.345 94.880 1.00 42.93 252 LYS B C 1
ATOM 2834 O O . LYS B 1 124 ? 16.366 -6.380 94.344 1.00 43.26 252 LYS B O 1
ATOM 2840 N N . ASP B 1 125 ? 17.440 -7.367 96.166 1.00 42.72 253 ASP B N 1
ATOM 2841 C CA . ASP B 1 125 ? 17.190 -6.263 97.100 1.00 41.67 253 ASP B CA 1
ATOM 2842 C C . ASP B 1 125 ? 17.824 -4.937 96.673 1.00 40.75 253 ASP B C 1
ATOM 2843 O O . ASP B 1 125 ? 17.304 -3.852 97.021 1.00 40.82 253 ASP B O 1
ATOM 2848 N N . LEU B 1 126 ? 18.940 -5.040 95.902 1.00 39.50 254 LEU B N 1
ATOM 2849 C CA . LEU B 1 126 ? 19.662 -3.862 95.428 1.00 37.38 254 LEU B CA 1
ATOM 2850 C C . LEU B 1 126 ? 18.997 -3.257 94.183 1.00 37.30 254 LEU B C 1
ATOM 2851 O O . LEU B 1 126 ? 18.986 -2.014 94.029 1.00 38.21 254 LEU B O 1
ATOM 2856 N N . ILE B 1 127 ? 18.449 -4.134 93.308 1.00 35.21 255 ILE B N 1
ATOM 2857 C CA . ILE B 1 127 ? 17.691 -3.747 92.113 1.00 33.38 255 ILE B CA 1
ATOM 2858 C C . ILE B 1 127 ? 16.234 -3.298 92.345 1.00 35.92 255 ILE B C 1
ATOM 2859 O O . ILE B 1 127 ? 15.725 -2.451 91.603 1.00 34.78 255 ILE B O 1
ATOM 2864 N N . GLN B 1 128 ? 15.538 -3.906 93.331 1.00 35.18 256 GLN B N 1
ATOM 2865 C CA . GLN B 1 128 ? 14.150 -3.555 93.550 1.00 38.70 256 GLN B CA 1
ATOM 2866 C C . GLN B 1 128 ? 14.093 -2.300 94.424 1.00 39.29 256 GLN B C 1
ATOM 2867 O O . GLN B 1 128 ? 15.123 -1.972 95.177 1.00 39.80 256 GLN B O 1
ATOM 2873 N N . GLY B 1 129 ? 12.922 -1.595 94.320 1.00 41.14 257 GLY B N 1
ATOM 2874 C CA . GLY B 1 129 ? 12.635 -0.491 95.282 1.00 43.65 257 GLY B CA 1
ATOM 2875 C C . GLY B 1 129 ? 12.202 0.794 94.585 1.00 44.93 257 GLY B C 1
ATOM 2876 O O . GLY B 1 129 ? 11.180 1.398 94.950 1.00 45.42 257 GLY B O 1
ATOM 2877 N N . LYS B 1 130 ? 13.014 1.223 93.613 1.00 45.26 258 LYS B N 1
ATOM 2878 C CA . LYS B 1 130 ? 12.724 2.355 92.743 1.00 45.44 258 LYS B CA 1
ATOM 2879 C C . LYS B 1 130 ? 11.791 1.785 91.691 1.00 45.07 258 LYS B C 1
ATOM 2880 O O . LYS B 1 130 ? 11.777 0.569 91.493 1.00 44.70 258 LYS B O 1
ATOM 2886 N N . ASP B 1 131 ? 11.042 2.647 90.999 1.00 44.58 259 ASP B N 1
ATOM 2887 C CA . ASP B 1 131 ? 10.251 2.268 89.804 1.00 43.94 259 ASP B CA 1
ATOM 2888 C C . ASP B 1 131 ? 10.966 1.285 88.855 1.00 43.29 259 ASP B C 1
ATOM 2889 O O . ASP B 1 131 ? 12.012 1.624 88.330 1.00 42.80 259 ASP B O 1
ATOM 2894 N N . LEU B 1 132 ? 10.391 0.095 88.620 1.00 42.26 260 LEU B N 1
ATOM 2895 C CA . LEU B 1 132 ? 11.127 -1.003 87.956 1.00 41.69 260 LEU B CA 1
ATOM 2896 C C . LEU B 1 132 ? 10.327 -1.916 86.982 1.00 41.25 260 LEU B C 1
ATOM 2897 O O . LEU B 1 132 ? 9.239 -2.385 87.331 1.00 40.34 260 LEU B O 1
ATOM 2902 N N . LEU B 1 133 ? 10.920 -2.204 85.806 1.00 40.21 261 LEU B N 1
ATOM 2903 C CA . LEU B 1 133 ? 10.360 -3.137 84.792 1.00 40.30 261 LEU B CA 1
ATOM 2904 C C . LEU B 1 133 ? 11.175 -4.405 84.780 1.00 41.03 261 LEU B C 1
ATOM 2905 O O . LEU B 1 133 ? 12.407 -4.331 84.629 1.00 40.36 261 LEU B O 1
ATOM 2910 N N . ILE B 1 134 ? 10.493 -5.554 84.933 1.00 40.67 262 ILE B N 1
ATOM 2911 C CA . ILE B 1 134 ? 11.168 -6.862 84.861 1.00 40.94 262 ILE B CA 1
ATOM 2912 C C . ILE B 1 134 ? 10.642 -7.691 83.704 1.00 40.32 262 ILE B C 1
ATOM 2913 O O . ILE B 1 134 ? 9.465 -7.864 83.632 1.00 41.39 262 ILE B O 1
ATOM 2918 N N . ALA B 1 135 ? 11.521 -8.137 82.781 1.00 39.45 263 ALA B N 1
ATOM 2919 C CA . ALA B 1 135 ? 11.166 -9.186 81.811 1.00 38.50 263 ALA B CA 1
ATOM 2920 C C . ALA B 1 135 ? 11.619 -10.589 82.290 1.00 37.93 263 ALA B C 1
ATOM 2921 O O . ALA B 1 135 ? 12.808 -10.804 82.540 1.00 37.63 263 ALA B O 1
ATOM 2923 N N . TYR B 1 136 ? 10.662 -11.514 82.446 1.00 38.35 264 TYR B N 1
ATOM 2924 C CA . TYR B 1 136 ? 10.857 -12.891 82.984 1.00 37.87 264 TYR B CA 1
ATOM 2925 C C . TYR B 1 136 ? 10.853 -13.860 81.817 1.00 38.35 264 TYR B C 1
ATOM 2926 O O . TYR B 1 136 ? 9.943 -13.806 80.996 1.00 39.46 264 TYR B O 1
ATOM 2935 N N . TYR B 1 137 ? 11.867 -14.708 81.691 1.00 38.21 265 TYR B N 1
ATOM 2936 C CA . TYR B 1 137 ? 11.907 -15.745 80.626 1.00 38.65 265 TYR B CA 1
ATOM 2937 C C . TYR B 1 137 ? 12.932 -16.725 81.153 1.00 39.76 265 TYR B C 1
ATOM 2938 O O . TYR B 1 137 ? 13.185 -16.662 82.358 1.00 38.80 265 TYR B O 1
ATOM 2947 N N . ASP B 1 138 ? 13.513 -17.625 80.350 1.00 41.07 266 ASP B N 1
ATOM 2948 C CA . ASP B 1 138 ? 14.441 -18.532 81.046 1.00 42.23 266 ASP B CA 1
ATOM 2949 C C . ASP B 1 138 ? 15.840 -18.053 80.995 1.00 42.07 266 ASP B C 1
ATOM 2950 O O . ASP B 1 138 ? 16.644 -18.460 80.126 1.00 42.63 266 ASP B O 1
ATOM 2955 N N . VAL B 1 139 ? 16.122 -17.149 81.933 1.00 41.97 267 VAL B N 1
ATOM 2956 C CA . VAL B 1 139 ? 17.416 -16.544 82.007 1.00 41.40 267 VAL B CA 1
ATOM 2957 C C . VAL B 1 139 ? 18.337 -17.562 82.665 1.00 41.45 267 VAL B C 1
ATOM 2958 O O . VAL B 1 139 ? 18.136 -17.956 83.797 1.00 40.37 267 VAL B O 1
ATOM 2962 N N . ASP B 1 140 ? 19.386 -17.952 81.929 1.00 41.77 268 ASP B N 1
ATOM 2963 C CA . ASP B 1 140 ? 20.329 -18.938 82.394 1.00 41.20 268 ASP B CA 1
ATOM 2964 C C . ASP B 1 140 ? 21.558 -18.846 81.568 1.00 40.72 268 ASP B C 1
ATOM 2965 O O . ASP B 1 140 ? 21.582 -19.260 80.411 1.00 39.95 268 ASP B O 1
ATOM 2970 N N . TYR B 1 141 ? 22.585 -18.258 82.183 1.00 41.19 269 TYR B N 1
ATOM 2971 C CA . TYR B 1 141 ? 23.865 -18.084 81.548 1.00 41.98 269 TYR B CA 1
ATOM 2972 C C . TYR B 1 141 ? 24.755 -19.347 81.604 1.00 43.43 269 TYR B C 1
ATOM 2973 O O . TYR B 1 141 ? 25.816 -19.387 81.003 1.00 44.08 269 TYR B O 1
ATOM 2982 N N . GLU B 1 142 ? 24.318 -20.392 82.301 1.00 45.29 270 GLU B N 1
ATOM 2983 C CA . GLU B 1 142 ? 25.058 -21.651 82.281 1.00 46.33 270 GLU B CA 1
ATOM 2984 C C . GLU B 1 142 ? 24.586 -22.539 81.129 1.00 46.20 270 GLU B C 1
ATOM 2985 O O . GLU B 1 142 ? 25.394 -23.107 80.418 1.00 46.81 270 GLU B O 1
ATOM 2991 N N . LYS B 1 143 ? 23.285 -22.672 80.926 1.00 45.37 271 LYS B N 1
ATOM 2992 C CA . LYS B 1 143 ? 22.844 -23.557 79.865 1.00 45.84 271 LYS B CA 1
ATOM 2993 C C . LYS B 1 143 ? 22.134 -22.848 78.713 1.00 44.99 271 LYS B C 1
ATOM 2994 O O . LYS B 1 143 ? 21.742 -23.497 77.742 1.00 45.70 271 LYS B O 1
ATOM 3000 N N . ASN B 1 144 ? 21.904 -21.544 78.840 1.00 44.22 272 ASN B N 1
ATOM 3001 C CA . ASN B 1 144 ? 21.152 -20.813 77.819 1.00 43.85 272 ASN B CA 1
ATOM 3002 C C . ASN B 1 144 ? 21.630 -19.372 77.600 1.00 43.34 272 ASN B C 1
ATOM 3003 O O . ASN B 1 144 ? 20.800 -18.482 77.410 1.00 43.87 272 ASN B O 1
ATOM 3008 N N . ALA B 1 145 ? 22.947 -19.158 77.579 1.00 42.59 273 ALA B N 1
ATOM 3009 C CA . ALA B 1 145 ? 23.504 -17.843 77.311 1.00 42.36 273 ALA B CA 1
ATOM 3010 C C . ALA B 1 145 ? 22.898 -17.194 76.036 1.00 43.05 273 ALA B C 1
ATOM 3011 O O . ALA B 1 145 ? 22.523 -16.033 76.054 1.00 41.53 273 ALA B O 1
ATOM 3013 N N . LYS B 1 146 ? 22.749 -17.992 74.972 1.00 42.82 274 LYS B N 1
ATOM 3014 C CA . LYS B 1 146 ? 22.249 -17.522 73.680 1.00 43.73 274 LYS B CA 1
ATOM 3015 C C . LYS B 1 146 ? 20.807 -16.993 73.758 1.00 42.16 274 LYS B C 1
ATOM 3016 O O . LYS B 1 146 ? 20.525 -15.870 73.301 1.00 41.80 274 LYS B O 1
ATOM 3022 N N . GLY B 1 147 ? 19.907 -17.802 74.328 1.00 41.76 275 GLY B N 1
ATOM 3023 C CA . GLY B 1 147 ? 18.537 -17.369 74.571 1.00 40.86 275 GLY B CA 1
ATOM 3024 C C . GLY B 1 147 ? 18.468 -16.159 75.486 1.00 40.24 275 GLY B C 1
ATOM 3025 O O . GLY B 1 147 ? 17.699 -15.271 75.240 1.00 41.49 275 GLY B O 1
ATOM 3026 N N . SER B 1 148 ? 19.289 -16.142 76.536 1.00 39.86 276 SER B N 1
ATOM 3027 C CA . SER B 1 148 ? 19.249 -15.127 77.568 1.00 39.85 276 SER B CA 1
ATOM 3028 C C . SER B 1 148 ? 19.652 -13.787 76.962 1.00 38.18 276 SER B C 1
ATOM 3029 O O . SER B 1 148 ? 18.963 -12.774 77.188 1.00 36.69 276 SER B O 1
ATOM 3032 N N . ASN B 1 149 ? 20.696 -13.812 76.127 1.00 38.31 277 ASN B N 1
ATOM 3033 C CA . ASN B 1 149 ? 21.178 -12.611 75.439 1.00 37.74 277 ASN B CA 1
ATOM 3034 C C . ASN B 1 149 ? 20.237 -12.137 74.354 1.00 38.36 277 ASN B C 1
ATOM 3035 O O . ASN B 1 149 ? 19.987 -10.923 74.216 1.00 37.84 277 ASN B O 1
ATOM 3040 N N . TYR B 1 150 ? 19.737 -13.088 73.557 1.00 38.13 278 TYR B N 1
ATOM 3041 C CA . TYR B 1 150 ? 18.703 -12.815 72.547 1.00 36.90 278 TYR B CA 1
ATOM 3042 C C . TYR B 1 150 ? 17.584 -11.848 73.074 1.00 36.24 278 TYR B C 1
ATOM 3043 O O . TYR B 1 150 ? 17.328 -10.799 72.495 1.00 38.35 278 TYR B O 1
ATOM 3052 N N . TRP B 1 151 ? 16.911 -12.223 74.146 1.00 36.97 279 TRP B N 1
ATOM 3053 C CA . TRP B 1 151 ? 15.840 -11.417 74.637 1.00 36.37 279 TRP B CA 1
ATOM 3054 C C . TRP B 1 151 ? 16.316 -10.222 75.419 1.00 37.60 279 TRP B C 1
ATOM 3055 O O . TRP B 1 151 ? 15.688 -9.186 75.292 1.00 40.12 279 TRP B O 1
ATOM 3066 N N . ARG B 1 152 ? 17.394 -10.334 76.217 1.00 38.50 280 ARG B N 1
ATOM 3067 C CA . ARG B 1 152 ? 17.862 -9.169 76.992 1.00 38.89 280 ARG B CA 1
ATOM 3068 C C . ARG B 1 152 ? 18.253 -7.993 76.083 1.00 39.13 280 ARG B C 1
ATOM 3069 O O . ARG B 1 152 ? 18.035 -6.852 76.434 1.00 39.79 280 ARG B O 1
ATOM 3077 N N . ASN B 1 153 ? 18.784 -8.292 74.905 1.00 38.72 281 ASN B N 1
ATOM 3078 C CA . ASN B 1 153 ? 19.296 -7.282 73.976 1.00 38.37 281 ASN B CA 1
ATOM 3079 C C . ASN B 1 153 ? 18.149 -6.459 73.366 1.00 38.27 281 ASN B C 1
ATOM 3080 O O . ASN B 1 153 ? 18.251 -5.236 73.072 1.00 36.13 281 ASN B O 1
ATOM 3085 N N . ARG B 1 154 ? 17.055 -7.177 73.162 1.00 37.13 282 ARG B N 1
ATOM 3086 C CA . ARG B 1 154 ? 15.778 -6.635 72.665 1.00 36.46 282 ARG B CA 1
ATOM 3087 C C . ARG B 1 154 ? 15.127 -5.722 73.691 1.00 37.26 282 ARG B C 1
ATOM 3088 O O . ARG B 1 154 ? 14.704 -4.643 73.348 1.00 37.72 282 ARG B O 1
ATOM 3096 N N . VAL B 1 155 ? 15.073 -6.162 74.953 1.00 36.88 283 VAL B N 1
ATOM 3097 C CA . VAL B 1 155 ? 14.743 -5.259 76.065 1.00 37.97 283 VAL B CA 1
ATOM 3098 C C . VAL B 1 155 ? 15.595 -3.976 76.121 1.00 39.10 283 VAL B C 1
ATOM 3099 O O . VAL B 1 155 ? 15.032 -2.892 76.097 1.00 39.61 283 VAL B O 1
ATOM 3119 N N . VAL B 1 158 ? 15.012 -1.379 73.446 1.00 42.71 286 VAL B N 1
ATOM 3120 C CA . VAL B 1 158 ? 13.905 -0.493 73.699 1.00 41.42 286 VAL B CA 1
ATOM 3121 C C . VAL B 1 158 ? 14.157 0.409 74.912 1.00 41.19 286 VAL B C 1
ATOM 3122 O O . VAL B 1 158 ? 13.951 1.599 74.803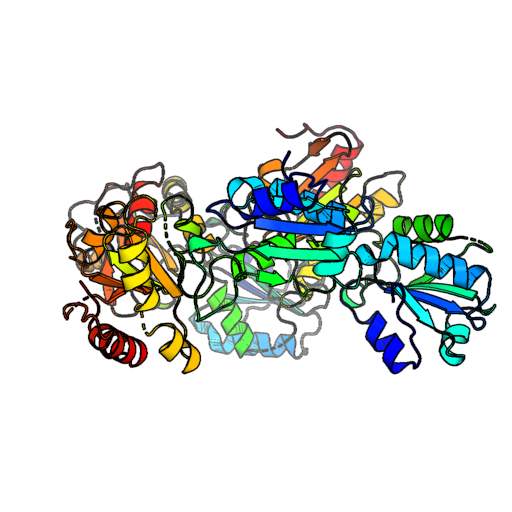 1.00 41.25 286 VAL B O 1
ATOM 3126 N N . ALA B 1 159 ? 14.565 -0.149 76.055 1.00 41.28 287 ALA B N 1
ATOM 3127 C CA . ALA B 1 159 ? 14.816 0.660 77.284 1.00 40.57 287 ALA B CA 1
ATOM 3128 C C . ALA B 1 159 ? 15.599 1.952 76.975 1.00 39.87 287 ALA B C 1
ATOM 3129 O O . ALA B 1 159 ? 15.212 3.057 77.410 1.00 38.65 287 ALA B O 1
ATOM 3131 N N . LYS B 1 160 ? 16.680 1.793 76.197 1.00 38.45 288 LYS B N 1
ATOM 3132 C CA . LYS B 1 160 ? 17.597 2.869 75.911 1.00 38.40 288 LYS B CA 1
ATOM 3133 C C . LYS B 1 160 ? 16.873 3.993 75.182 1.00 38.75 288 LYS B C 1
ATOM 3134 O O . LYS B 1 160 ? 17.160 5.176 75.400 1.00 38.66 288 LYS B O 1
ATOM 3140 N N . LYS B 1 161 ? 15.936 3.607 74.313 1.00 39.41 289 LYS B N 1
ATOM 3141 C CA . LYS B 1 161 ? 15.241 4.515 73.405 1.00 40.08 289 LYS B CA 1
ATOM 3142 C C . LYS B 1 161 ? 14.459 5.456 74.311 1.00 40.35 289 LYS B C 1
ATOM 3143 O O . LYS B 1 161 ? 14.427 6.686 74.123 1.00 40.47 289 LYS B O 1
ATOM 3149 N N . PHE B 1 162 ? 13.880 4.850 75.342 1.00 40.66 290 PHE B N 1
ATOM 3150 C CA . PHE B 1 162 ? 13.070 5.557 76.306 1.00 41.06 290 PHE B CA 1
ATOM 3151 C C . PHE B 1 162 ? 13.885 6.342 77.320 1.00 41.03 290 PHE B C 1
ATOM 3152 O O . PHE B 1 162 ? 13.474 7.422 77.726 1.00 41.60 290 PHE B O 1
ATOM 3160 N N . LEU B 1 163 ? 15.033 5.812 77.725 1.00 40.79 291 LEU B N 1
ATOM 3161 C CA . LEU B 1 163 ? 15.870 6.551 78.648 1.00 40.69 291 LEU B CA 1
ATOM 3162 C C . LEU B 1 163 ? 16.493 7.748 77.926 1.00 40.39 291 LEU B C 1
ATOM 3163 O O . LEU B 1 163 ? 16.607 8.819 78.506 1.00 40.47 291 LEU B O 1
ATOM 3168 N N . ASP B 1 164 ? 16.866 7.588 76.654 1.00 39.80 292 ASP B N 1
ATOM 3169 C CA . ASP B 1 164 ? 17.495 8.702 75.963 1.00 39.09 292 ASP B CA 1
ATOM 3170 C C . ASP B 1 164 ? 16.505 9.863 75.778 1.00 39.75 292 ASP B C 1
ATOM 3171 O O . ASP B 1 164 ? 16.906 11.032 75.719 1.00 39.69 292 ASP B O 1
ATOM 3176 N N . ALA B 1 165 ? 15.223 9.523 75.710 1.00 40.43 293 ALA B N 1
ATOM 3177 C CA . ALA B 1 165 ? 14.138 10.492 75.614 1.00 41.77 293 ALA B CA 1
ATOM 3178 C C . ALA B 1 165 ? 14.032 11.251 76.945 1.00 42.48 293 ALA B C 1
ATOM 3179 O O . ALA B 1 165 ? 13.388 12.308 77.039 1.00 42.36 293 ALA B O 1
ATOM 3181 N N . GLY B 1 166 ? 14.677 10.697 77.973 1.00 42.80 294 GLY B N 1
ATOM 3182 C CA . GLY B 1 166 ? 14.706 11.331 79.273 1.00 42.67 294 GLY B CA 1
ATOM 3183 C C . GLY B 1 166 ? 13.644 10.799 80.204 1.00 42.67 294 GLY B C 1
ATOM 3184 O O . GLY B 1 166 ? 13.399 11.385 81.255 1.00 43.18 294 GLY B O 1
ATOM 3185 N N . HIS B 1 167 ? 13.010 9.693 79.837 1.00 42.40 295 HIS B N 1
ATOM 3186 C CA . HIS B 1 167 ? 12.040 9.070 80.737 1.00 42.26 295 HIS B CA 1
ATOM 3187 C C . HIS B 1 167 ? 12.812 8.363 81.853 1.00 42.57 295 HIS B C 1
ATOM 3188 O O . HIS B 1 167 ? 13.978 7.984 81.670 1.00 42.24 295 HIS B O 1
ATOM 3195 N 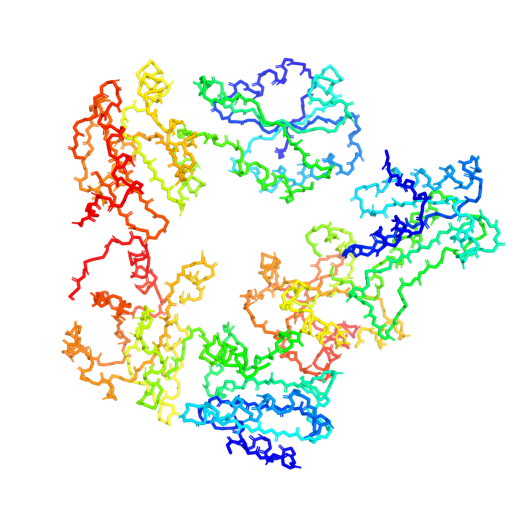N . LYS B 1 168 ? 12.184 8.256 83.021 1.00 42.21 296 LYS B N 1
ATOM 3196 C CA . LYS B 1 168 ? 12.813 7.640 84.179 1.00 42.27 296 LYS B CA 1
ATOM 3197 C C . LYS B 1 168 ? 12.130 6.317 84.511 1.00 41.76 296 LYS B C 1
ATOM 3198 O O . LYS B 1 168 ? 10.918 6.290 84.831 1.00 41.44 296 LYS B O 1
ATOM 3204 N N . LEU B 1 169 ? 12.922 5.243 84.423 1.00 40.23 297 LEU B N 1
ATOM 3205 C CA . LEU B 1 169 ? 12.540 3.857 84.782 1.00 39.31 297 LEU B CA 1
ATOM 3206 C C . LEU B 1 169 ? 13.786 2.923 84.879 1.00 39.22 297 LEU B C 1
ATOM 3207 O O . LEU B 1 169 ? 14.750 3.069 84.131 1.00 39.19 297 LEU B O 1
ATOM 3212 N N . ASN B 1 170 ? 13.753 1.975 85.805 1.00 39.30 298 ASN B N 1
ATOM 3213 C CA . ASN B 1 170 ? 14.824 0.998 85.971 1.00 38.69 298 ASN B CA 1
ATOM 3214 C C . ASN B 1 170 ? 14.370 -0.277 85.236 1.00 38.38 298 ASN B C 1
ATOM 3215 O O . ASN B 1 170 ? 13.166 -0.556 85.199 1.00 38.82 298 ASN B O 1
ATOM 3220 N N . PHE B 1 171 ? 15.306 -1.024 84.640 1.00 37.92 299 PHE B N 1
ATOM 3221 C CA . PHE B 1 171 ? 15.001 -2.289 83.959 1.00 37.35 299 PHE B CA 1
ATOM 3222 C C . PHE B 1 171 ? 15.811 -3.449 84.517 1.00 36.72 299 PHE B C 1
ATOM 3223 O O . PHE B 1 171 ? 16.918 -3.240 84.987 1.00 36.62 299 PHE B O 1
ATOM 3231 N N . ALA B 1 172 ? 15.262 -4.656 84.482 1.00 35.52 300 ALA B N 1
ATOM 3232 C CA . ALA B 1 172 ? 16.030 -5.875 84.714 1.00 35.41 300 ALA B CA 1
ATOM 3233 C C . ALA B 1 172 ? 15.481 -7.061 83.890 1.00 34.13 300 ALA B C 1
ATOM 3234 O O . ALA B 1 172 ? 14.307 -7.076 83.478 1.00 32.59 300 ALA B O 1
ATOM 3236 N N . VAL B 1 173 ? 16.294 -8.094 83.770 1.00 34.30 301 VAL B N 1
ATOM 3237 C CA . VAL B 1 173 ? 15.794 -9.414 83.336 1.00 36.57 301 VAL B CA 1
ATOM 3238 C C . VAL B 1 173 ? 15.909 -10.397 84.494 1.00 38.66 301 VAL B C 1
ATOM 3239 O O . VAL B 1 173 ? 16.844 -10.315 85.297 1.00 38.82 301 VAL B O 1
ATOM 3243 N N . ALA B 1 174 ? 14.931 -11.296 84.601 1.00 38.65 302 ALA B N 1
ATOM 3244 C CA . ALA B 1 174 ? 14.933 -12.282 85.654 1.00 39.83 302 ALA B CA 1
ATOM 3245 C C . ALA B 1 174 ? 14.410 -13.607 85.147 1.00 39.94 302 ALA B C 1
ATOM 3246 O O . ALA B 1 174 ? 13.550 -13.632 84.270 1.00 40.32 302 ALA B O 1
ATOM 3248 N N . SER B 1 175 ? 14.963 -14.700 85.680 1.00 41.33 303 SER B N 1
ATOM 3249 C CA . SER B 1 175 ? 14.437 -16.062 85.454 1.00 41.60 303 SER B CA 1
ATOM 3250 C C . SER B 1 175 ? 12.989 -16.241 85.954 1.00 41.86 303 SER B C 1
ATOM 3251 O O . SER B 1 175 ? 12.627 -15.872 87.094 1.00 41.55 303 SER B O 1
ATOM 3254 N N . ARG B 1 176 ? 12.171 -16.818 85.074 1.00 41.93 304 ARG B N 1
ATOM 3255 C CA . ARG B 1 176 ? 10.789 -17.188 85.409 1.00 42.47 304 ARG B CA 1
ATOM 3256 C C . ARG B 1 176 ? 10.767 -18.339 86.420 1.00 42.33 304 ARG B C 1
ATOM 3257 O O . ARG B 1 176 ? 9.746 -18.585 87.063 1.00 42.74 304 ARG B O 1
ATOM 3265 N N . LYS B 1 177 ? 11.912 -19.004 86.603 1.00 42.64 305 LYS B N 1
ATOM 3266 C CA . LYS B 1 177 ? 12.042 -20.121 87.578 1.00 43.11 305 LYS B CA 1
ATOM 3267 C C . LYS B 1 177 ? 12.429 -19.633 88.982 1.00 43.23 305 LYS B C 1
ATOM 3268 O O . LYS B 1 177 ? 11.816 -20.004 90.002 1.00 41.71 305 LYS B O 1
ATOM 3274 N N . THR B 1 178 ? 13.472 -18.811 89.033 1.00 43.32 306 THR B N 1
ATOM 3275 C CA . THR B 1 178 ? 14.001 -18.345 90.315 1.00 43.97 306 THR B CA 1
ATOM 3276 C C . THR B 1 178 ? 13.013 -17.377 90.984 1.00 44.99 306 THR B C 1
ATOM 3277 O O . THR B 1 178 ? 12.779 -17.462 92.238 1.00 44.52 306 THR B O 1
ATOM 3281 N N . PHE B 1 179 ? 12.413 -16.507 90.136 1.00 44.85 307 PHE B N 1
ATOM 3282 C CA . PHE B 1 179 ? 11.335 -15.620 90.586 1.00 45.72 307 PHE B CA 1
ATOM 3283 C C . PHE B 1 179 ? 9.927 -16.102 90.167 1.00 46.53 307 PHE B C 1
ATOM 3284 O O . PHE B 1 179 ? 9.037 -15.278 89.788 1.00 46.57 307 PHE B O 1
ATOM 3292 N N . SER B 1 180 ? 9.740 -17.435 90.289 1.00 47.08 308 SER B N 1
ATOM 3293 C CA . SER B 1 180 ? 8.522 -18.159 89.852 1.00 47.99 308 SER B CA 1
ATOM 3294 C C . SER B 1 180 ? 7.248 -17.647 90.542 1.00 48.35 308 SER B C 1
ATOM 3295 O O . SER B 1 180 ? 6.136 -17.708 89.996 1.00 49.04 308 SER B O 1
ATOM 3298 N N . HIS B 1 181 ? 7.461 -17.144 91.756 1.00 48.69 309 HIS B N 1
ATOM 3299 C CA . HIS B 1 181 ? 6.444 -16.842 92.769 1.00 48.81 309 HIS B CA 1
ATOM 3300 C C . HIS B 1 181 ? 6.107 -15.361 92.634 1.00 48.98 309 HIS B C 1
ATOM 3301 O O . HIS B 1 181 ? 5.037 -14.907 93.051 1.00 48.82 309 HIS B O 1
ATOM 3308 N N . GLU B 1 182 ? 7.051 -14.615 92.039 1.00 49.23 310 GLU B N 1
ATOM 3309 C CA . GLU B 1 182 ? 6.900 -13.164 91.878 1.00 49.59 310 GLU B CA 1
ATOM 3310 C C . GLU B 1 182 ? 5.827 -12.770 90.794 1.00 49.79 310 GLU B C 1
ATOM 3311 O O . GLU B 1 182 ? 5.144 -11.545 90.742 1.00 51.10 310 GLU B O 1
ATOM 3317 N N . LEU B 1 183 ? 5.581 -13.901 89.901 1.00 49.34 311 LEU B N 1
ATOM 3318 C CA . LEU B 1 183 ? 4.637 -13.750 88.791 1.00 49.06 311 LEU B CA 1
ATOM 3319 C C . LEU B 1 183 ? 3.128 -13.686 89.291 1.00 49.54 311 LEU B C 1
ATOM 3320 O O . LEU B 1 183 ? 2.181 -13.254 88.482 1.00 49.78 311 LEU B O 1
ATOM 3325 N N . SER B 1 184 ? 2.916 -14.082 90.597 1.00 49.62 312 SER B N 1
ATOM 3326 C CA . SER B 1 184 ? 1.529 -14.046 91.176 1.00 50.20 312 SER B CA 1
ATOM 3327 C C . SER B 1 184 ? 1.037 -12.633 91.489 1.00 50.21 312 SER B C 1
ATOM 3328 O O . SER B 1 184 ? -0.250 -12.396 91.589 1.00 49.33 312 SER B O 1
ATOM 3331 N N . ASP B 1 185 ? 2.304 -11.676 91.593 1.00 50.44 313 ASP B N 1
ATOM 3332 C CA . ASP B 1 185 ? 1.816 -10.297 92.021 1.00 50.06 313 ASP B CA 1
ATOM 3333 C C . ASP B 1 185 ? 1.135 -9.668 90.826 1.00 49.32 313 ASP B C 1
ATOM 3334 O O . ASP B 1 185 ? 0.419 -8.632 90.978 1.00 49.80 313 ASP B O 1
ATOM 3339 N N . PHE B 1 186 ? 1.408 -10.325 89.633 1.00 48.87 314 PHE B N 1
ATOM 3340 C CA . PHE B 1 186 ? 0.962 -9.823 88.332 1.00 48.37 314 PHE B CA 1
ATOM 3341 C C . PHE B 1 186 ? 0.042 -10.825 87.613 1.00 48.39 314 PHE B C 1
ATOM 3342 O O . PHE B 1 186 ? -0.637 -10.481 86.505 1.00 49.05 314 PHE B O 1
ATOM 3350 N N . GLY B 1 187 ? -0.089 -12.118 88.353 1.00 48.43 315 GLY B N 1
ATOM 3351 C CA . GLY B 1 187 ? -0.918 -13.159 87.693 1.00 48.24 315 GLY B CA 1
ATOM 3352 C C . GLY B 1 187 ? -0.460 -13.659 86.310 1.00 48.33 315 GLY B C 1
ATOM 3353 O O . GLY B 1 187 ? -1.276 -13.902 85.389 1.00 48.25 315 GLY B O 1
ATOM 3354 N N . LEU B 1 188 ? 0.849 -13.833 86.160 1.00 48.88 316 LEU B N 1
ATOM 3355 C CA . LEU B 1 188 ? 1.415 -14.188 84.848 1.00 49.23 316 LEU B CA 1
ATOM 3356 C C . LEU B 1 188 ? 1.857 -15.679 84.748 1.00 50.00 316 LEU B C 1
ATOM 3357 O O . LEU B 1 188 ? 2.675 -16.052 83.864 1.00 50.33 316 LEU B O 1
ATOM 3362 N N . GLU B 1 189 ? 1.319 -16.541 85.639 1.00 50.53 317 GLU B N 1
ATOM 3363 C CA . GLU B 1 189 ? 2.036 -17.813 85.844 1.00 50.94 317 GLU B CA 1
ATOM 3364 C C . GLU B 1 189 ? 1.557 -18.918 84.836 1.00 50.55 317 GLU B C 1
ATOM 3365 O O . GLU B 1 189 ? 2.387 -19.892 84.317 1.00 50.95 317 GLU B O 1
ATOM 3371 N N . SER B 1 190 ? 0.164 -18.800 84.568 1.00 51.12 318 SER B N 1
ATOM 3372 C CA . SER B 1 190 ? -0.411 -19.692 83.541 1.00 51.35 318 SER B CA 1
ATOM 3373 C C . SER B 1 190 ? 0.408 -19.736 82.213 1.00 51.53 318 SER B C 1
ATOM 3374 O O . SER B 1 190 ? 0.813 -20.864 81.743 1.00 51.74 318 SER B O 1
ATOM 3377 N N . THR B 1 191 ? 0.632 -18.535 81.620 1.00 50.95 319 THR B N 1
ATOM 3378 C CA . THR B 1 191 ? 1.319 -18.428 80.315 1.00 51.56 319 THR B CA 1
ATOM 3379 C C . THR B 1 191 ? 2.868 -18.284 80.446 1.00 51.34 319 THR B C 1
ATOM 3380 O O . THR B 1 191 ? 3.411 -17.202 80.738 1.00 52.14 319 THR B O 1
ATOM 3384 N N . ALA B 1 192 ? 3.588 -19.373 80.221 1.00 51.27 320 ALA B N 1
ATOM 3385 C CA . ALA B 1 192 ? 5.037 -19.362 80.441 1.00 50.19 320 ALA B CA 1
ATOM 3386 C C . ALA B 1 192 ? 5.857 -19.416 79.165 1.00 49.89 320 ALA B C 1
ATOM 3387 O O . ALA B 1 192 ? 5.861 -18.460 78.381 1.00 50.40 320 ALA B O 1
ATOM 3389 N N . GLY B 1 193 ? 6.595 -20.515 78.983 1.00 49.30 321 GLY B N 1
ATOM 3390 C CA . GLY B 1 193 ? 7.501 -20.676 77.846 1.00 47.88 321 GLY B CA 1
ATOM 3391 C C . GLY B 1 193 ? 8.631 -19.656 77.678 1.00 47.08 321 GLY B C 1
ATOM 3392 O O . GLY B 1 193 ? 9.050 -18.949 78.615 1.00 47.33 321 GLY B O 1
ATOM 3393 N N . GLU B 1 194 ? 9.183 -19.596 76.479 1.00 45.84 322 GLU B N 1
ATOM 3394 C CA . GLU B 1 194 ? 10.382 -18.826 76.357 1.00 44.36 322 GLU B CA 1
ATOM 3395 C C . GLU B 1 194 ? 10.224 -17.349 75.987 1.00 42.54 322 GLU B C 1
ATOM 3396 O O . GLU B 1 194 ? 11.125 -16.562 76.262 1.00 42.57 322 GLU B O 1
ATOM 3402 N N . ILE B 1 195 ? 9.087 -16.977 75.399 1.00 41.32 323 ILE B N 1
ATOM 3403 C CA . ILE B 1 195 ? 8.836 -15.599 74.994 1.00 39.50 323 ILE B CA 1
ATOM 3404 C C . ILE B 1 195 ? 8.628 -14.765 76.275 1.00 38.83 323 ILE B C 1
ATOM 3405 O O . ILE B 1 195 ? 7.829 -15.155 77.132 1.00 36.99 323 ILE B O 1
ATOM 3410 N N . PRO B 1 196 ? 9.411 -13.666 76.455 1.00 37.63 324 PRO B N 1
ATOM 3411 C CA . PRO B 1 196 ? 9.367 -12.980 77.753 1.00 37.72 324 PRO B CA 1
ATOM 3412 C C . PRO B 1 196 ? 8.012 -12.456 78.155 1.00 38.02 324 PRO B C 1
ATOM 3413 O O . PRO B 1 196 ? 7.170 -12.093 77.311 1.00 37.97 324 PRO B O 1
ATOM 3417 N N . VAL B 1 197 ? 7.860 -12.350 79.463 1.00 38.24 325 VAL B N 1
ATOM 3418 C CA . VAL B 1 197 ? 6.686 -11.764 80.030 1.00 38.94 325 VAL B CA 1
ATOM 3419 C C . VAL B 1 197 ? 7.157 -10.529 80.801 1.00 39.85 325 VAL B C 1
ATOM 3420 O O . VAL B 1 197 ? 8.249 -10.514 81.340 1.00 40.70 325 VAL B O 1
ATOM 3424 N N . VAL B 1 198 ? 6.365 -9.464 80.752 1.00 40.90 326 VAL B N 1
ATOM 3425 C CA . VAL B 1 198 ? 6.761 -8.142 81.241 1.00 41.24 326 VAL B CA 1
ATOM 3426 C C . VAL B 1 198 ? 5.733 -7.554 82.251 1.00 40.96 326 VAL B C 1
ATOM 3427 O O . VAL B 1 198 ? 4.540 -7.620 82.019 1.00 41.69 326 VAL B O 1
ATOM 3431 N N . ALA B 1 199 ? 6.231 -7.009 83.370 1.00 41.11 327 ALA B N 1
ATOM 3432 C CA . ALA B 1 199 ? 5.453 -6.221 84.342 1.00 40.81 327 ALA B CA 1
ATOM 3433 C C . ALA B 1 199 ? 6.305 -5.083 84.978 1.00 40.65 327 ALA B C 1
ATOM 3434 O O . ALA B 1 199 ? 7.529 -5.175 85.027 1.00 39.59 327 ALA B O 1
ATOM 3436 N N . ILE B 1 200 ? 5.629 -4.015 85.433 1.00 40.62 328 ILE B N 1
ATOM 3437 C CA . ILE B 1 200 ? 6.238 -2.888 86.188 1.00 39.88 328 ILE B CA 1
ATOM 3438 C C . ILE B 1 200 ? 5.724 -2.748 87.625 1.00 40.64 328 ILE B C 1
ATOM 3439 O O . ILE B 1 200 ? 4.518 -2.876 87.893 1.00 39.47 328 ILE B O 1
ATOM 3444 N N . ARG B 1 201 ? 6.644 -2.462 88.547 1.00 41.70 329 ARG B N 1
ATOM 3445 C CA . ARG B 1 201 ? 6.263 -2.105 89.913 1.00 43.40 329 ARG B CA 1
ATOM 3446 C C . ARG B 1 201 ? 6.842 -0.746 90.246 1.00 43.69 329 ARG B C 1
ATOM 3447 O O . ARG B 1 201 ? 8.053 -0.554 90.162 1.00 44.22 329 ARG B O 1
ATOM 3455 N N . THR B 1 202 ? 5.992 0.197 90.627 1.00 44.14 330 THR B N 1
ATOM 3456 C CA . THR B 1 202 ? 6.491 1.521 90.980 1.00 44.55 330 THR B CA 1
ATOM 3457 C C . THR B 1 202 ? 7.038 1.541 92.409 1.00 45.74 330 THR B C 1
ATOM 3458 O O . THR B 1 202 ? 6.798 0.608 93.196 1.00 45.57 330 THR B O 1
ATOM 3462 N N . ALA B 1 203 ? 7.801 2.588 92.724 1.00 46.59 331 ALA B N 1
ATOM 3463 C CA . ALA B 1 203 ? 8.156 2.896 94.095 1.00 46.79 331 ALA B CA 1
ATOM 3464 C C . ALA B 1 203 ? 6.882 2.806 94.965 1.00 47.29 331 ALA B C 1
ATOM 3465 O O . ALA B 1 203 ? 6.759 1.910 95.801 1.00 47.46 331 ALA B O 1
ATOM 3467 N N . LYS B 1 204 ? 5.925 3.706 94.716 1.00 47.40 332 LYS B N 1
ATOM 3468 C CA . LYS B 1 204 ? 4.605 3.712 95.333 1.00 46.94 332 LYS B CA 1
ATOM 3469 C C . LYS B 1 204 ? 3.780 2.406 95.303 1.00 46.63 332 LYS B C 1
ATOM 3470 O O . LYS B 1 204 ? 2.730 2.339 95.917 1.00 46.16 332 LYS B O 1
ATOM 3476 N N . GLY B 1 205 ? 4.220 1.385 94.582 1.00 46.19 333 GLY B N 1
ATOM 3477 C CA . GLY B 1 205 ? 3.529 0.093 94.615 1.00 46.06 333 GLY B CA 1
ATOM 3478 C C . GLY B 1 205 ? 2.480 -0.291 93.565 1.00 45.80 333 GLY B C 1
ATOM 3479 O O . GLY B 1 205 ? 1.875 -1.380 93.695 1.00 46.32 333 GLY B O 1
ATOM 3480 N N . GLU B 1 206 ? 2.253 0.561 92.537 1.00 45.26 334 GLU B N 1
ATOM 3481 C CA . GLU B 1 206 ? 1.367 0.182 91.406 1.00 44.65 334 GLU B CA 1
ATOM 3482 C C . GLU B 1 206 ? 1.938 -0.967 90.551 1.00 44.91 334 GLU B C 1
ATOM 3483 O O . GLU B 1 206 ? 3.175 -1.114 90.395 1.00 44.18 334 GLU B O 1
ATOM 3489 N N . LYS B 1 207 ? 1.036 -1.765 89.977 1.00 44.60 335 LYS B N 1
ATOM 3490 C CA . LYS B 1 207 ? 1.439 -2.866 89.093 1.00 44.20 335 LYS B CA 1
ATOM 3491 C C . LYS B 1 207 ? 0.809 -2.717 87.705 1.00 43.89 335 LYS B C 1
ATOM 3492 O O . LYS B 1 207 ? -0.420 -2.632 87.565 1.00 43.61 335 LYS B O 1
ATOM 3498 N N . PHE B 1 208 ? 1.656 -2.679 86.686 1.00 42.60 336 PHE B N 1
ATOM 3499 C CA . PHE B 1 208 ? 1.212 -2.594 85.311 1.00 42.21 336 PHE B CA 1
ATOM 3500 C C . PHE B 1 208 ? 1.778 -3.798 84.581 1.00 41.95 336 PHE B C 1
ATOM 3501 O O . PHE B 1 208 ? 2.961 -4.076 84.683 1.00 42.32 336 PHE B O 1
ATOM 3509 N N . VAL B 1 209 ? 0.927 -4.506 83.849 1.00 41.51 337 VAL B N 1
ATOM 3510 C CA . VAL B 1 209 ? 1.272 -5.780 83.232 1.00 41.00 337 VAL B CA 1
ATOM 3511 C C . VAL B 1 209 ? 1.049 -5.746 81.710 1.00 41.34 337 VAL B C 1
ATOM 3512 O O . VAL B 1 209 ? -0.051 -5.450 81.232 1.00 41.03 337 VAL B O 1
ATOM 3524 N N . GLN B 1 211 ? 0.279 -6.739 77.965 1.00 41.95 339 GLN B N 1
ATOM 3525 C CA . GLN B 1 211 ? -0.817 -7.610 77.530 1.00 40.74 339 GLN B CA 1
ATOM 3526 C C . GLN B 1 211 ? -0.563 -8.327 76.211 1.00 40.88 339 GLN B C 1
ATOM 3527 O O . GLN B 1 211 ? -0.991 -9.466 76.037 1.00 40.50 339 GLN B O 1
ATOM 3533 N N . GLU B 1 212 ? 0.124 -7.661 75.280 1.00 40.87 340 GLU B N 1
ATOM 3534 C CA . GLU B 1 212 ? 0.508 -8.266 74.002 1.00 41.57 340 GLU B CA 1
ATOM 3535 C C . GLU B 1 212 ? 1.607 -9.284 74.216 1.00 40.67 340 GLU B C 1
ATOM 3536 O O . GLU B 1 212 ? 2.346 -9.171 75.172 1.00 40.30 340 GLU B O 1
ATOM 3542 N N . GLU B 1 213 ? 1.681 -10.285 73.339 1.00 40.83 341 GLU B N 1
ATOM 3543 C CA . GLU B 1 213 ? 2.890 -11.109 73.141 1.00 42.03 341 GLU B CA 1
ATOM 3544 C C . GLU B 1 213 ? 4.146 -10.211 72.943 1.00 41.48 341 GLU B C 1
ATOM 3545 O O . GLU B 1 213 ? 4.094 -9.188 72.274 1.00 41.30 341 GLU B O 1
ATOM 3551 N N . PHE B 1 214 ? 5.251 -10.568 73.581 1.00 41.48 342 PHE B N 1
ATOM 3552 C CA . PHE B 1 214 ? 6.522 -9.904 73.348 1.00 41.84 342 PHE B CA 1
ATOM 3553 C C . PHE B 1 214 ? 6.953 -10.249 71.927 1.00 42.46 342 PHE B C 1
ATOM 3554 O O . PHE B 1 214 ? 7.381 -11.377 71.641 1.00 44.60 342 PHE B O 1
ATOM 3562 N N . SER B 1 215 ? 6.819 -9.298 71.023 1.00 41.64 343 SER B N 1
ATOM 3563 C CA . SER B 1 215 ? 7.202 -9.515 69.637 1.00 40.97 343 SER B CA 1
ATOM 3564 C C . SER B 1 215 ? 8.728 -9.446 69.535 1.00 40.96 343 SER B C 1
ATOM 3565 O O . SER B 1 215 ? 9.383 -8.788 70.358 1.00 41.44 343 SER B O 1
ATOM 3568 N N . ARG B 1 216 ? 9.314 -10.184 68.595 1.00 40.61 344 ARG B N 1
ATOM 3569 C CA . ARG B 1 216 ? 10.759 -10.224 68.548 1.00 40.26 344 ARG B CA 1
ATOM 3570 C C . ARG B 1 216 ? 11.338 -8.936 67.894 1.00 39.47 344 ARG B C 1
ATOM 3571 O O . ARG B 1 216 ? 12.481 -8.614 68.093 1.00 39.31 344 ARG B O 1
ATOM 3579 N N . ASP B 1 217 ? 10.488 -8.139 67.253 1.00 39.28 345 ASP B N 1
ATOM 3580 C CA . ASP B 1 217 ? 10.886 -6.774 66.799 1.00 39.34 345 ASP B CA 1
ATOM 3581 C C . ASP B 1 217 ? 10.973 -5.720 67.941 1.00 39.56 345 ASP B C 1
ATOM 3582 O O . ASP B 1 217 ? 11.490 -4.601 67.732 1.00 40.55 345 ASP B O 1
ATOM 3587 N N . GLY B 1 218 ? 10.521 -6.100 69.133 1.00 38.89 346 GLY B N 1
ATOM 3588 C CA . GLY B 1 218 ? 10.579 -5.253 70.325 1.00 38.30 346 GLY B CA 1
ATOM 3589 C C . GLY B 1 218 ? 9.436 -4.265 70.392 1.00 38.91 346 GLY B C 1
ATOM 3590 O O . GLY B 1 218 ? 9.295 -3.577 71.398 1.00 38.49 346 GLY B O 1
ATOM 3591 N N . LYS B 1 219 ? 8.581 -4.228 69.360 1.00 38.26 347 LYS B N 1
ATOM 3592 C CA . LYS B 1 219 ? 7.468 -3.243 69.296 1.00 39.62 347 LYS B CA 1
ATOM 3593 C C . LYS B 1 219 ? 6.294 -3.351 70.307 1.00 39.20 347 LYS B C 1
ATOM 3594 O O . LYS B 1 219 ? 5.757 -2.326 70.735 1.00 38.76 347 LYS B O 1
ATOM 3600 N N . ALA B 1 220 ? 5.882 -4.554 70.690 1.00 39.95 348 ALA B N 1
ATOM 3601 C CA . ALA B 1 220 ? 4.897 -4.664 71.784 1.00 40.26 348 ALA B CA 1
ATOM 3602 C C . ALA B 1 220 ? 5.431 -4.021 73.081 1.00 41.16 348 ALA B C 1
ATOM 3603 O O . ALA B 1 220 ? 4.681 -3.372 73.845 1.00 40.98 348 ALA B O 1
ATOM 3605 N N . LEU B 1 221 ? 6.729 -4.202 73.331 1.00 40.96 349 LEU B N 1
ATOM 3606 C CA . LEU B 1 221 ? 7.365 -3.558 74.491 1.00 41.35 349 LEU B CA 1
ATOM 3607 C C . LEU B 1 221 ? 7.428 -2.023 74.407 1.00 41.59 349 LEU B C 1
ATOM 3608 O O . LEU B 1 221 ? 7.240 -1.358 75.425 1.00 42.35 349 LEU B O 1
ATOM 3613 N N . GLU B 1 222 ? 7.708 -1.483 73.219 1.00 41.71 350 GLU B N 1
ATOM 3614 C CA . GLU B 1 222 ? 7.644 -0.045 72.960 1.00 42.40 350 GLU B CA 1
ATOM 3615 C C . GLU B 1 222 ? 6.231 0.527 73.213 1.00 41.89 350 GLU B C 1
ATOM 3616 O O . GLU B 1 222 ? 6.068 1.527 73.923 1.00 42.30 350 GLU B O 1
ATOM 3622 N N . ARG B 1 223 ? 5.216 -0.100 72.612 1.00 40.39 351 ARG B N 1
ATOM 3623 C CA . ARG B 1 223 ? 3.818 0.267 72.855 1.00 38.72 351 ARG B CA 1
ATOM 3624 C C . ARG B 1 223 ? 3.498 0.291 74.358 1.00 38.51 351 ARG B C 1
ATOM 3625 O O . ARG B 1 223 ? 2.895 1.249 74.844 1.00 38.23 351 ARG B O 1
ATOM 3633 N N . PHE B 1 224 ? 3.935 -0.733 75.092 1.00 37.58 352 PHE B N 1
ATOM 3634 C CA . PHE B 1 224 ? 3.615 -0.850 76.531 1.00 36.92 352 PHE B CA 1
ATOM 3635 C C . PHE B 1 224 ? 4.284 0.277 77.339 1.00 36.70 352 PHE B C 1
ATOM 3636 O O . PHE B 1 224 ? 3.626 0.963 78.124 1.00 36.79 352 PHE B O 1
ATOM 3644 N N . LEU B 1 225 ? 5.580 0.491 77.119 1.00 36.14 353 LEU B N 1
ATOM 3645 C CA . LEU B 1 225 ? 6.323 1.592 77.771 1.00 36.26 353 LEU B CA 1
ATOM 3646 C C . LEU B 1 225 ? 5.747 2.994 77.539 1.00 36.35 353 LEU B C 1
ATOM 3647 O O . LEU B 1 225 ? 5.657 3.818 78.463 1.00 35.57 353 LEU B O 1
ATOM 3652 N N . GLN B 1 226 ? 5.375 3.238 76.287 1.00 37.36 354 GLN B N 1
ATOM 3653 C CA . GLN B 1 226 ? 4.731 4.447 75.839 1.00 38.64 354 GLN B CA 1
ATOM 3654 C C . GLN B 1 226 ? 3.460 4.693 76.624 1.00 39.72 354 GLN B C 1
ATOM 3655 O O . GLN B 1 226 ? 3.309 5.739 77.262 1.00 40.51 354 GLN B O 1
ATOM 3661 N N . ASP B 1 227 ? 2.533 3.742 76.556 1.00 40.23 355 ASP B N 1
ATOM 3662 C CA . ASP B 1 227 ? 1.316 3.815 77.342 1.00 40.75 355 ASP B CA 1
ATOM 3663 C C . ASP B 1 227 ? 1.645 4.107 78.827 1.00 40.86 355 ASP B C 1
ATOM 3664 O O . ASP B 1 227 ? 1.050 4.994 79.416 1.00 41.27 355 ASP B O 1
ATOM 3669 N N . TYR B 1 228 ? 2.612 3.393 79.405 1.00 40.95 356 TYR B N 1
ATOM 3670 C CA . TYR B 1 228 ? 3.080 3.693 80.766 1.00 40.89 356 TYR B CA 1
ATOM 3671 C C . TYR B 1 228 ? 3.507 5.155 80.978 1.00 40.74 356 TYR B C 1
ATOM 3672 O O . TYR B 1 228 ? 3.028 5.793 81.921 1.00 40.50 356 TYR B O 1
ATOM 3681 N N . PHE B 1 229 ? 4.374 5.694 80.114 1.00 40.19 357 PHE B N 1
ATOM 3682 C CA . PHE B 1 229 ? 4.829 7.081 80.291 1.00 40.21 357 PHE B CA 1
ATOM 3683 C C . PHE B 1 229 ? 3.734 8.117 80.024 1.00 40.56 357 PHE B C 1
ATOM 3684 O O . PHE B 1 229 ? 3.702 9.167 80.665 1.00 40.62 357 PHE B O 1
ATOM 3692 N N . ASP B 1 230 ? 2.821 7.812 79.107 1.00 40.63 358 ASP B N 1
ATOM 3693 C CA . ASP B 1 230 ? 1.639 8.649 78.903 1.00 41.11 358 ASP B CA 1
ATOM 3694 C C . ASP B 1 230 ? 0.585 8.483 80.003 1.00 41.18 358 ASP B C 1
ATOM 3695 O O . ASP B 1 230 ? -0.288 9.338 80.162 1.00 40.97 358 ASP B O 1
ATOM 3700 N N . GLY B 1 231 ? 0.688 7.384 80.755 1.00 41.21 359 GLY B N 1
ATOM 3701 C CA . GLY B 1 231 ? -0.374 6.924 81.650 1.00 41.17 359 GLY B CA 1
ATOM 3702 C C . GLY B 1 231 ? -1.697 6.627 80.959 1.00 40.90 359 GLY B C 1
ATOM 3703 O O . GLY B 1 231 ? -2.723 7.142 81.385 1.00 41.24 359 GLY B O 1
ATOM 3704 N N . ASN B 1 232 ? -1.661 5.846 79.873 1.00 41.01 360 ASN B N 1
ATOM 3705 C CA . ASN B 1 232 ? -2.868 5.282 79.244 1.00 41.41 360 ASN B CA 1
ATOM 3706 C C . ASN B 1 232 ? -3.010 3.801 79.600 1.00 41.23 360 ASN B C 1
ATOM 3707 O O . ASN B 1 232 ? -3.584 3.026 78.818 1.00 41.78 360 ASN B O 1
ATOM 3712 N N . LEU B 1 233 ? -2.499 3.405 80.766 1.00 40.80 361 LEU B N 1
ATOM 3713 C CA . LEU B 1 233 ? -2.509 1.993 81.182 1.00 40.50 361 LEU B CA 1
ATOM 3714 C C . LEU B 1 233 ? -3.281 1.704 82.468 1.00 40.46 361 LEU B C 1
ATOM 3715 O O . LEU B 1 233 ? -3.006 2.315 83.493 1.00 40.00 361 LEU B O 1
ATOM 3720 N N . LYS B 1 234 ? -4.193 0.735 82.418 1.00 40.73 362 LYS B N 1
ATOM 3721 C CA . LYS B 1 234 ? -4.868 0.261 83.628 1.00 41.61 362 LYS B CA 1
ATOM 3722 C C . LYS B 1 234 ? -3.881 -0.437 84.596 1.00 42.22 362 LYS B C 1
ATOM 3723 O O . LYS B 1 234 ? -3.095 -1.298 84.187 1.00 42.30 362 LYS B O 1
ATOM 3729 N N . ARG B 1 235 ? -3.924 -0.029 85.868 1.00 43.17 363 ARG B N 1
ATOM 3730 C CA . ARG B 1 235 ? -3.192 -0.684 86.975 1.00 43.80 363 ARG B CA 1
ATOM 3731 C C . ARG B 1 235 ? -3.766 -2.082 87.244 1.00 44.12 363 ARG B C 1
ATOM 3732 O O . ARG B 1 235 ? -4.974 -2.324 87.065 1.00 43.37 363 ARG B O 1
ATOM 3740 N N . TYR B 1 236 ? -2.906 -2.992 87.690 1.00 44.26 364 TYR B N 1
ATOM 3741 C CA . TYR B 1 236 ? -3.304 -4.373 87.920 1.00 45.20 364 TYR B CA 1
ATOM 3742 C C . TYR B 1 236 ? -3.415 -4.654 89.423 1.00 45.31 364 TYR B C 1
ATOM 3743 O O . TYR B 1 236 ? -2.426 -4.439 90.165 1.00 45.83 364 TYR B O 1
ATOM 3752 N N . PRO C 1 6 ? 14.906 27.936 48.720 1.00 52.93 134 PRO C N 1
ATOM 3753 C CA . PRO C 1 6 ? 15.747 28.681 49.672 1.00 51.94 134 PRO C CA 1
ATOM 3754 C C . PRO C 1 6 ? 15.265 28.579 51.139 1.00 50.80 134 PRO C C 1
ATOM 3755 O O . PRO C 1 6 ? 14.069 28.782 51.446 1.00 50.27 134 PRO C O 1
ATOM 3759 N N . ALA C 1 7 ? 16.190 28.286 52.049 1.00 49.43 135 ALA C N 1
ATOM 3760 C CA . ALA C 1 7 ? 15.806 28.134 53.456 1.00 47.44 135 ALA C CA 1
ATOM 3761 C C . ALA C 1 7 ? 15.348 29.468 54.051 1.00 46.59 135 ALA C C 1
ATOM 3762 O O . ALA C 1 7 ? 14.469 29.468 54.945 1.00 43.22 135 ALA C O 1
ATOM 3764 N N . SER C 1 8 ? 15.942 30.576 53.538 1.00 44.98 136 SER C N 1
ATOM 3765 C CA . SER C 1 8 ? 15.635 31.981 53.946 1.00 44.55 136 SER C CA 1
ATOM 3766 C C . SER C 1 8 ? 15.279 32.919 52.752 1.00 44.97 136 SER C C 1
ATOM 3767 O O . SER C 1 8 ? 15.999 32.956 51.751 1.00 44.49 136 SER C O 1
ATOM 3770 N N . VAL C 1 9 ? 14.153 33.627 52.837 1.00 44.43 137 VAL C N 1
ATOM 3771 C CA . VAL C 1 9 ? 13.763 34.559 51.745 1.00 44.98 137 VAL C CA 1
ATOM 3772 C C . VAL C 1 9 ? 14.476 35.922 51.911 1.00 44.10 137 VAL C C 1
ATOM 3773 O O . VAL C 1 9 ? 14.316 36.590 52.932 1.00 44.90 137 VAL C O 1
ATOM 3777 N N . PRO C 1 10 ? 15.241 36.346 50.922 1.00 44.13 138 PRO C N 1
ATOM 3778 C CA . PRO C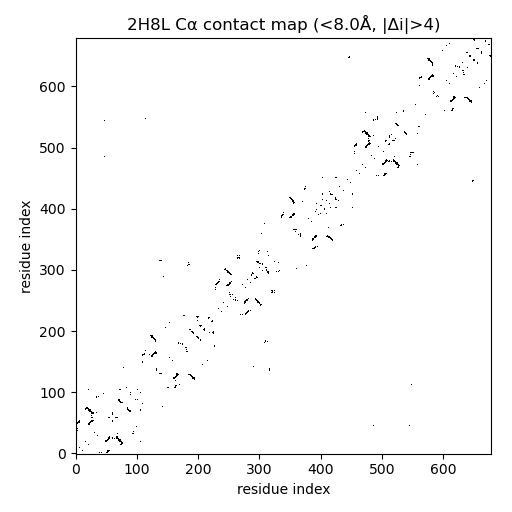 1 10 ? 15.836 37.702 51.011 1.00 43.49 138 PRO C CA 1
ATOM 3779 C C . PRO C 1 10 ? 14.783 38.801 50.793 1.00 43.87 138 PRO C C 1
ATOM 3780 O O . PRO C 1 10 ? 14.144 38.806 49.717 1.00 43.45 138 PRO C O 1
ATOM 3784 N N . LEU C 1 11 ? 14.600 39.716 51.758 1.00 41.70 139 LEU C N 1
ATOM 3785 C CA . LEU C 1 11 ? 13.641 40.825 51.581 1.00 41.30 139 LEU C CA 1
ATOM 3786 C C . LEU C 1 11 ? 14.322 42.101 51.037 1.00 41.06 139 LEU C C 1
ATOM 3787 O O . LEU C 1 11 ? 15.214 42.652 51.704 1.00 41.77 139 LEU C O 1
ATOM 3792 N N . ARG C 1 12 ? 13.944 42.558 49.835 1.00 40.91 140 ARG C N 1
ATOM 3793 C CA . ARG C 1 12 ? 14.646 43.669 49.169 1.00 41.98 140 ARG C CA 1
ATOM 3794 C C . ARG C 1 12 ? 13.959 45.042 49.274 1.00 42.29 140 ARG C C 1
ATOM 3795 O O . ARG C 1 12 ? 14.476 46.052 48.767 1.00 41.35 140 ARG C O 1
ATOM 3803 N N . THR C 1 13 ? 12.784 45.065 49.908 1.00 43.33 141 THR C N 1
ATOM 3804 C CA . THR C 1 13 ? 11.965 46.274 50.017 1.00 44.20 141 THR C CA 1
ATOM 3805 C C . THR C 1 13 ? 11.197 46.168 51.325 1.00 44.75 141 THR C C 1
ATOM 3806 O O . THR C 1 13 ? 11.014 45.052 51.825 1.00 44.97 141 THR C O 1
ATOM 3810 N N . GLU C 1 14 ? 10.731 47.299 51.864 1.00 45.72 142 GLU C N 1
ATOM 3811 C CA . GLU C 1 14 ? 9.882 47.274 53.087 1.00 47.21 142 GLU C CA 1
ATOM 3812 C C . GLU C 1 14 ? 8.556 46.562 52.845 1.00 46.78 142 GLU C C 1
ATOM 3813 O O . GLU C 1 14 ? 8.006 45.933 53.739 1.00 46.60 142 GLU C O 1
ATOM 3819 N N . GLU C 1 15 ? 8.054 46.640 51.620 1.00 46.38 143 GLU C N 1
ATOM 3820 C CA . GLU C 1 15 ? 6.796 45.979 51.304 1.00 46.66 143 GLU C CA 1
ATOM 3821 C C . GLU C 1 15 ? 6.900 44.441 51.268 1.00 45.80 143 GLU C C 1
ATOM 3822 O O . GLU C 1 15 ? 5.960 43.747 51.676 1.00 44.44 143 GLU C O 1
ATOM 3828 N N . GLU C 1 16 ? 8.020 43.923 50.754 1.00 44.79 144 GLU C N 1
ATOM 3829 C CA . GLU C 1 16 ? 8.341 42.493 50.859 1.00 45.31 144 GLU C CA 1
ATOM 3830 C C . GLU C 1 16 ? 8.414 42.066 52.318 1.00 45.30 144 GLU C C 1
ATOM 3831 O O . GLU C 1 16 ? 7.947 40.987 52.695 1.00 46.68 144 GLU C O 1
ATOM 3837 N N . PHE C 1 17 ? 9.006 42.926 53.139 1.00 45.45 145 PHE C N 1
ATOM 3838 C CA . PHE C 1 17 ? 9.097 42.669 54.565 1.00 44.53 145 PHE C CA 1
ATOM 3839 C C . PHE C 1 17 ? 7.695 42.602 55.172 1.00 44.54 145 PHE C C 1
ATOM 3840 O O . PHE C 1 17 ? 7.384 41.692 55.928 1.00 43.91 145 PHE C O 1
ATOM 3848 N N . LYS C 1 18 ? 6.882 43.609 54.900 1.00 46.22 146 LYS C N 1
ATOM 3849 C CA . LYS C 1 18 ? 5.550 43.701 55.502 1.00 48.15 146 LYS C CA 1
ATOM 3850 C C . LYS C 1 18 ? 4.717 42.474 55.078 1.00 47.28 146 LYS C C 1
ATOM 3851 O O . LYS C 1 18 ? 4.006 41.879 55.893 1.00 47.37 146 LYS C O 1
ATOM 3857 N N . LYS C 1 19 ? 4.870 42.067 53.809 1.00 47.52 147 LYS C N 1
ATOM 3858 C CA . LYS C 1 19 ? 4.181 40.876 53.292 1.00 47.78 147 LYS C CA 1
ATOM 3859 C C . LYS C 1 19 ? 4.633 39.605 53.993 1.00 47.02 147 LYS C C 1
ATOM 3860 O O . LYS C 1 19 ? 3.822 38.739 54.252 1.00 47.66 147 LYS C O 1
ATOM 3866 N N . PHE C 1 20 ? 5.925 39.502 54.331 1.00 45.90 148 PHE C N 1
ATOM 3867 C CA . PHE C 1 20 ? 6.461 38.243 54.863 1.00 44.53 148 PHE C CA 1
ATOM 3868 C C . PHE C 1 20 ? 5.941 38.063 56.250 1.00 44.55 148 PHE C C 1
ATOM 3869 O O . PHE C 1 20 ? 5.546 36.970 56.624 1.00 44.79 148 PHE C O 1
ATOM 3877 N N . ILE C 1 21 ? 5.956 39.147 57.020 1.00 45.35 149 ILE C N 1
ATOM 3878 C CA . ILE C 1 21 ? 5.503 39.140 58.415 1.00 46.14 149 ILE C CA 1
ATOM 3879 C C . ILE C 1 21 ? 3.948 39.095 58.554 1.00 47.69 149 ILE C C 1
ATOM 3880 O O . ILE C 1 21 ? 3.448 38.906 59.677 1.00 49.45 149 ILE C O 1
ATOM 3885 N N . SER C 1 22 ? 3.219 39.289 57.437 1.00 48.51 150 SER C N 1
ATOM 3886 C CA . SER C 1 22 ? 1.732 39.251 57.378 1.00 49.41 150 SER C CA 1
ATOM 3887 C C . SER C 1 22 ? 1.148 37.868 57.574 1.00 50.08 150 SER C C 1
ATOM 3888 O O . SER C 1 22 ? -0.017 37.741 57.894 1.00 51.39 150 SER C O 1
ATOM 3891 N N . ASP C 1 23 ? 1.959 36.837 57.348 1.00 51.17 151 ASP C N 1
ATOM 3892 C CA . ASP C 1 23 ? 1.556 35.419 57.344 1.00 51.23 151 ASP C CA 1
ATOM 3893 C C . ASP C 1 23 ? 0.881 35.000 58.676 1.00 51.19 151 ASP C C 1
ATOM 3894 O O . ASP C 1 23 ? 1.062 35.685 59.683 1.00 51.54 151 ASP C O 1
ATOM 3899 N N . LYS C 1 24 ? 0.087 33.920 58.672 1.00 50.81 152 LYS C N 1
ATOM 3900 C CA . LYS C 1 24 ? -0.592 33.462 59.895 1.00 50.84 152 LYS C CA 1
ATOM 3901 C C . LYS C 1 24 ? 0.372 32.729 60.845 1.00 50.30 152 LYS C C 1
ATOM 3902 O O . LYS C 1 24 ? 0.078 32.434 62.035 1.00 50.38 152 LYS C O 1
ATOM 3908 N N . ASP C 1 25 ? 1.547 32.426 60.314 1.00 49.11 153 ASP C N 1
ATOM 3909 C CA . ASP C 1 25 ? 2.588 31.861 61.130 1.00 47.57 153 ASP C CA 1
ATOM 3910 C C . ASP C 1 25 ? 3.618 32.933 61.490 1.00 45.91 153 ASP C C 1
ATOM 3911 O O . ASP C 1 25 ? 3.717 33.956 60.801 1.00 45.41 153 ASP C O 1
ATOM 3916 N N . ALA C 1 26 ? 4.342 32.689 62.594 1.00 43.89 154 ALA C N 1
ATOM 3917 C CA . ALA C 1 26 ? 5.469 33.520 63.030 1.00 42.86 154 ALA C CA 1
ATOM 3918 C C . ALA C 1 26 ? 6.525 33.719 61.920 1.00 42.40 154 ALA C C 1
ATOM 3919 O O . ALA C 1 26 ? 6.599 32.903 60.984 1.00 42.03 154 ALA C O 1
ATOM 3921 N N . SER C 1 27 ? 7.339 34.783 62.043 1.00 41.77 155 SER C N 1
ATOM 3922 C CA . SER C 1 27 ? 8.414 35.090 61.088 1.00 41.61 155 SER C CA 1
ATOM 3923 C C . SER C 1 27 ? 9.700 35.242 61.908 1.00 41.72 155 SER C C 1
ATOM 3924 O O . SER C 1 27 ? 9.693 35.937 62.931 1.00 42.74 155 SER C O 1
ATOM 3927 N N . ILE C 1 28 ? 10.747 34.503 61.520 1.00 41.35 156 ILE C N 1
ATOM 3928 C CA . ILE C 1 28 ? 12.120 34.734 62.004 1.00 40.56 156 ILE C CA 1
ATOM 3929 C C . ILE C 1 28 ? 12.847 35.606 60.953 1.00 39.87 156 ILE C C 1
ATOM 3930 O O . ILE C 1 28 ? 13.127 35.142 59.853 1.00 38.21 156 ILE C O 1
ATOM 3935 N N . VAL C 1 29 ? 13.072 36.882 61.286 1.00 39.76 157 VAL C N 1
ATOM 3936 C CA . VAL C 1 29 ? 13.761 37.808 60.372 1.00 39.98 157 VAL C CA 1
ATOM 3937 C C . VAL C 1 29 ? 15.183 38.230 60.840 1.00 40.20 157 VAL C C 1
ATOM 3938 O O . VAL C 1 29 ? 15.392 38.704 61.976 1.00 40.93 157 VAL C O 1
ATOM 3942 N N . GLY C 1 30 ? 16.178 38.069 59.972 1.00 40.47 158 GLY C N 1
ATOM 3943 C CA . GLY C 1 30 ? 17.562 38.454 60.311 1.00 38.68 158 GLY C CA 1
ATOM 3944 C C . GLY C 1 30 ? 17.825 39.783 59.614 1.00 39.37 158 GLY C C 1
ATOM 3945 O O . GLY C 1 30 ? 17.470 39.943 58.437 1.00 39.63 158 GLY C O 1
ATOM 3946 N N . PHE C 1 31 ? 18.445 40.731 60.328 1.00 36.93 159 PHE C N 1
ATOM 3947 C CA . PHE C 1 31 ? 18.763 42.039 59.793 1.00 37.85 159 PHE C CA 1
ATOM 3948 C C . PHE C 1 31 ? 20.275 42.233 59.802 1.00 38.60 159 PHE C C 1
ATOM 3949 O O . PHE C 1 31 ? 20.880 42.290 60.862 1.00 38.65 159 PHE C O 1
ATOM 3957 N N . PHE C 1 32 ? 20.892 42.292 58.624 1.00 40.59 160 PHE C N 1
ATOM 3958 C CA . PHE C 1 32 ? 22.368 42.322 58.487 1.00 40.28 160 PHE C CA 1
ATOM 3959 C C . PHE C 1 32 ? 22.806 43.409 57.506 1.00 41.12 160 PHE C C 1
ATOM 3960 O O . PHE C 1 32 ? 22.433 43.343 56.309 1.00 43.41 160 PHE C O 1
ATOM 3968 N N . ASP C 1 33 ? 23.576 44.404 57.939 1.00 42.50 161 ASP C N 1
ATOM 3969 C CA . ASP C 1 33 ? 24.079 45.306 56.912 1.00 44.18 161 ASP C CA 1
ATOM 3970 C C . ASP C 1 33 ? 25.200 44.710 56.138 1.00 43.52 161 ASP C C 1
ATOM 3971 O O . ASP C 1 33 ? 25.417 45.098 54.982 1.00 44.16 161 ASP C O 1
ATOM 3976 N N . ASP C 1 34 ? 25.869 43.725 56.726 1.00 41.73 162 ASP C N 1
ATOM 3977 C CA . ASP C 1 34 ? 26.973 43.065 56.036 1.00 41.35 162 ASP C CA 1
ATOM 3978 C C . ASP C 1 34 ? 26.562 41.664 55.604 1.00 41.05 162 ASP C C 1
ATOM 3979 O O . ASP C 1 34 ? 26.473 40.751 56.428 1.00 41.46 162 ASP C O 1
ATOM 3984 N N . SER C 1 35 ? 26.309 41.468 54.315 1.00 40.63 163 SER C N 1
ATOM 3985 C CA . SER C 1 35 ? 25.809 40.153 53.882 1.00 40.28 163 SER C CA 1
ATOM 3986 C C . SER C 1 35 ? 26.893 39.077 53.908 1.00 39.95 163 SER C C 1
ATOM 3987 O O . SER C 1 35 ? 26.632 37.894 53.644 1.00 40.01 163 SER C O 1
ATOM 3990 N N . PHE C 1 36 ? 28.114 39.504 54.213 1.00 38.85 164 PHE C N 1
ATOM 3991 C CA . PHE C 1 36 ? 29.278 38.634 54.248 1.00 38.87 164 PHE C CA 1
ATOM 3992 C C . PHE C 1 36 ? 29.747 38.332 55.684 1.00 38.04 164 PHE C C 1
ATOM 3993 O O . PHE C 1 36 ? 30.807 37.789 55.882 1.00 36.20 164 PHE C O 1
ATOM 4001 N N . SER C 1 37 ? 28.906 38.628 56.676 1.00 36.81 165 SER C N 1
ATOM 4002 C CA . SER C 1 37 ? 29.311 38.450 58.070 1.00 36.39 165 SER C CA 1
ATOM 4003 C C . SER C 1 37 ? 29.124 36.975 58.493 1.00 36.32 165 SER C C 1
ATOM 4004 O O . SER C 1 37 ? 28.315 36.244 57.907 1.00 35.77 165 SER C O 1
ATOM 4007 N N . GLU C 1 38 ? 29.871 36.549 59.507 1.00 36.09 166 GLU C N 1
ATOM 4008 C CA . GLU C 1 38 ? 29.622 35.261 60.141 1.00 37.08 166 GLU C CA 1
ATOM 4009 C C . GLU C 1 38 ? 28.214 35.161 60.632 1.00 36.20 166 GLU C C 1
ATOM 4010 O O . GLU C 1 38 ? 27.652 34.090 60.579 1.00 37.11 166 GLU C O 1
ATOM 4016 N N . ALA C 1 39 ? 27.628 36.255 61.120 1.00 37.44 167 ALA C N 1
ATOM 4017 C CA . ALA C 1 39 ? 26.248 36.206 61.681 1.00 36.30 167 ALA C CA 1
ATOM 4018 C C . ALA C 1 39 ? 25.205 35.900 60.595 1.00 36.20 167 ALA C C 1
ATOM 4019 O O . ALA C 1 39 ? 24.309 35.075 60.765 1.00 34.47 167 ALA C O 1
ATOM 4021 N N . HIS C 1 40 ? 25.355 36.561 59.448 1.00 37.58 168 HIS C N 1
ATOM 4022 C CA . HIS C 1 40 ? 24.563 36.239 58.252 1.00 38.00 168 HIS C CA 1
ATOM 4023 C C . HIS C 1 40 ? 24.673 34.762 57.848 1.00 37.77 168 HIS C C 1
ATOM 4024 O O . HIS C 1 40 ? 23.654 34.114 57.597 1.00 39.14 168 HIS C O 1
ATOM 4031 N N . SER C 1 41 ? 25.898 34.227 57.810 1.00 37.09 169 SER C N 1
ATOM 4032 C CA . SER C 1 41 ? 26.163 32.809 57.518 1.00 36.04 169 SER C CA 1
ATOM 4033 C C . SER C 1 41 ? 25.473 31.866 58.532 1.00 36.44 169 SER C C 1
ATOM 4034 O O . SER C 1 41 ? 24.822 30.886 58.175 1.00 36.56 169 SER C O 1
ATOM 4037 N N . GLU C 1 42 ? 25.600 32.170 59.813 1.00 36.93 170 GLU C N 1
ATOM 4038 C CA . GLU C 1 42 ? 25.000 31.340 60.845 1.00 37.17 170 GLU C CA 1
ATOM 4039 C C . GLU C 1 42 ? 23.471 31.357 60.773 1.00 37.62 170 GLU C C 1
ATOM 4040 O O . GLU C 1 42 ? 22.810 30.347 60.945 1.00 37.49 170 GLU C O 1
ATOM 4046 N N . PHE C 1 43 ? 22.927 32.531 60.511 1.00 38.74 171 PHE C N 1
ATOM 4047 C CA . PHE C 1 43 ? 21.499 32.694 60.286 1.00 39.48 171 PHE C CA 1
ATOM 4048 C C . PHE C 1 43 ? 21.002 31.819 59.165 1.00 40.72 171 PHE C C 1
ATOM 4049 O O . PHE C 1 43 ? 19.998 31.101 59.352 1.00 39.89 171 PHE C O 1
ATOM 4057 N N . LEU C 1 44 ? 21.693 31.846 58.014 1.00 40.86 172 LEU C N 1
ATOM 4058 C CA . LEU C 1 44 ? 21.347 30.920 56.916 1.00 41.17 172 LEU C CA 1
ATOM 4059 C C . LEU C 1 44 ? 21.518 29.427 57.281 1.00 41.55 172 LEU C C 1
ATOM 4060 O O . LEU C 1 44 ? 20.730 28.590 56.852 1.00 41.86 172 LEU C O 1
ATOM 4065 N N . LYS C 1 45 ? 22.524 29.106 58.097 1.00 41.37 173 LYS C N 1
ATOM 4066 C CA . LYS C 1 45 ? 22.675 27.752 58.615 1.00 41.01 173 LYS C CA 1
ATOM 4067 C C . LYS C 1 45 ? 21.482 27.367 59.534 1.00 40.83 173 LYS C C 1
ATOM 4068 O O . LYS C 1 45 ? 20.976 26.249 59.445 1.00 40.54 173 LYS C O 1
ATOM 4074 N N . ALA C 1 46 ? 21.017 28.285 60.377 1.00 39.86 174 ALA C N 1
ATOM 4075 C CA . ALA C 1 46 ? 19.812 28.035 61.174 1.00 40.94 174 ALA C CA 1
ATOM 4076 C C . ALA C 1 46 ? 18.568 27.861 60.322 1.00 41.46 174 ALA C C 1
ATOM 4077 O O . ALA C 1 46 ? 17.756 26.977 60.605 1.00 40.96 174 ALA C O 1
ATOM 4079 N N . ALA C 1 47 ? 18.418 28.710 59.309 1.00 41.86 175 ALA C N 1
ATOM 4080 C CA . ALA C 1 47 ? 17.284 28.621 58.403 1.00 42.53 175 ALA C CA 1
ATOM 4081 C C . ALA C 1 47 ? 17.262 27.260 57.738 1.00 43.47 175 ALA C C 1
ATOM 4082 O O . ALA C 1 47 ? 16.247 26.595 57.767 1.00 44.18 175 ALA C O 1
ATOM 4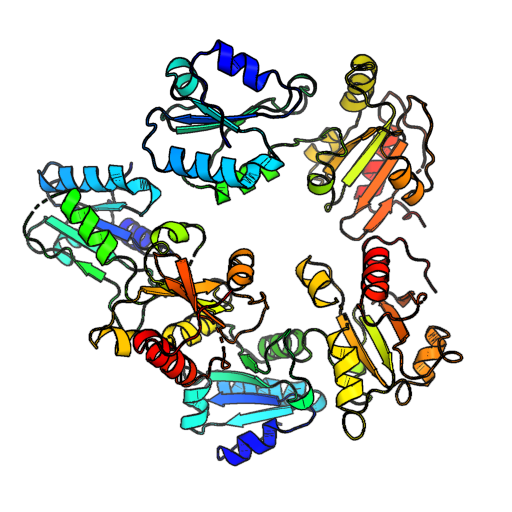084 N N . SER C 1 48 ? 18.384 26.810 57.181 1.00 44.25 176 SER C N 1
ATOM 4085 C CA . SER C 1 48 ? 18.396 25.529 56.485 1.00 45.71 176 SER C CA 1
ATOM 4086 C C . SER C 1 48 ? 18.138 24.284 57.407 1.00 45.65 176 SER C C 1
ATOM 4087 O O . SER C 1 48 ? 17.593 23.268 56.955 1.00 45.90 176 SER C O 1
ATOM 4090 N N . ASN C 1 49 ? 18.500 24.404 58.688 1.00 45.14 177 ASN C N 1
ATOM 4091 C CA . ASN C 1 49 ? 18.238 23.408 59.723 1.00 45.32 177 ASN C CA 1
ATOM 4092 C C . ASN C 1 49 ? 16.776 23.334 60.105 1.00 45.26 177 ASN C C 1
ATOM 4093 O O . ASN C 1 49 ? 16.236 22.252 60.235 1.00 44.51 177 ASN C O 1
ATOM 4098 N N . LEU C 1 50 ? 16.160 24.503 60.315 1.00 45.44 178 LEU C N 1
ATOM 4099 C CA . LEU C 1 50 ? 14.848 24.636 60.984 1.00 45.92 178 LEU C CA 1
ATOM 4100 C C . LEU C 1 50 ? 13.716 25.032 60.028 1.00 45.57 178 LEU C C 1
ATOM 4101 O O . LEU C 1 50 ? 12.583 25.254 60.455 1.00 44.33 178 LEU C O 1
ATOM 4106 N N . ARG C 1 51 ? 14.067 25.121 58.747 1.00 45.83 179 ARG C N 1
ATOM 4107 C CA . ARG C 1 51 ? 13.159 25.268 57.620 1.00 46.96 179 ARG C CA 1
ATOM 4108 C C . ARG C 1 51 ? 11.804 24.511 57.755 1.00 47.26 179 ARG C C 1
ATOM 4109 O O . ARG C 1 51 ? 10.772 25.037 57.327 1.00 48.24 179 ARG C O 1
ATOM 4117 N N . ASP C 1 52 ? 11.793 23.314 58.354 1.00 46.77 180 ASP C N 1
ATOM 4118 C CA . ASP C 1 52 ? 10.539 22.566 58.514 1.00 46.30 180 ASP C CA 1
ATOM 4119 C C . ASP C 1 52 ? 9.714 22.941 59.754 1.00 45.82 180 ASP C C 1
ATOM 4120 O O . ASP C 1 52 ? 8.551 22.532 59.874 1.00 46.55 180 ASP C O 1
ATOM 4125 N N . ASN C 1 53 ? 10.273 23.716 60.676 1.00 44.55 181 ASN C N 1
ATOM 4126 C CA . ASN C 1 53 ? 9.454 24.191 61.798 1.00 43.64 181 ASN C CA 1
ATOM 4127 C C . ASN C 1 53 ? 9.054 25.672 61.709 1.00 43.28 181 ASN C C 1
ATOM 4128 O O . ASN C 1 53 ? 7.994 26.062 62.227 1.00 41.78 181 ASN C O 1
ATOM 4133 N N . TYR C 1 54 ? 9.931 26.498 61.122 1.00 42.34 182 TYR C N 1
ATOM 4134 C CA . TYR C 1 54 ? 9.815 27.968 61.215 1.00 42.62 182 TYR C CA 1
ATOM 4135 C C . TYR C 1 54 ? 10.033 28.662 59.861 1.00 41.57 182 TYR C C 1
ATOM 4136 O O . TYR C 1 54 ? 10.579 28.066 58.940 1.00 41.88 182 TYR C O 1
ATOM 4145 N N . ARG C 1 55 ? 9.617 29.924 59.737 1.00 40.53 183 ARG C N 1
ATOM 4146 C CA . ARG C 1 55 ? 9.737 30.655 58.456 1.00 38.75 183 ARG C CA 1
ATOM 4147 C C . ARG C 1 55 ? 10.796 31.714 58.661 1.00 38.38 183 ARG C C 1
ATOM 4148 O O . ARG C 1 55 ? 10.733 32.527 59.615 1.00 37.55 183 ARG C O 1
ATOM 4156 N N . PHE C 1 56 ? 11.775 31.707 57.772 1.00 38.23 184 PHE C N 1
ATOM 4157 C CA . PHE C 1 56 ? 12.950 32.555 57.900 1.00 37.94 184 PHE C CA 1
ATOM 4158 C C . PHE C 1 56 ? 13.027 33.491 56.727 1.00 38.54 184 PHE C C 1
ATOM 4159 O O . PHE C 1 56 ? 12.788 33.067 55.589 1.00 37.08 184 PHE C O 1
ATOM 4167 N N . ALA C 1 57 ? 13.385 34.751 56.997 1.00 37.75 185 ALA C N 1
ATOM 4168 C CA . ALA C 1 57 ? 13.756 35.687 55.923 1.00 38.72 185 ALA C CA 1
ATOM 4169 C C . ALA C 1 57 ? 14.903 36.550 56.458 1.00 39.25 185 ALA C C 1
ATOM 4170 O O . ALA C 1 57 ? 15.176 36.559 57.653 1.00 40.74 185 ALA C O 1
ATOM 4172 N N . HIS C 1 58 ? 15.591 37.267 55.590 1.00 40.64 186 HIS C N 1
ATOM 4173 C CA . HIS C 1 58 ? 16.702 38.063 56.014 1.00 41.40 186 HIS C CA 1
ATOM 4174 C C . HIS C 1 58 ? 16.759 39.263 55.070 1.00 41.98 186 HIS C C 1
ATOM 4175 O O . HIS C 1 58 ? 16.217 39.226 53.970 1.00 40.79 186 HIS C O 1
ATOM 4182 N N . THR C 1 59 ? 17.354 40.350 55.558 1.00 41.96 187 THR C N 1
ATOM 4183 C CA . THR C 1 59 ? 17.348 41.624 54.825 1.00 42.18 187 THR C CA 1
ATOM 4184 C C . THR C 1 59 ? 18.586 42.423 55.174 1.00 42.58 187 THR C C 1
ATOM 4185 O O . THR C 1 59 ? 19.081 42.330 56.310 1.00 42.88 187 THR C O 1
ATOM 4189 N N . ASN C 1 60 ? 19.045 43.196 54.177 1.00 42.26 188 ASN C N 1
ATOM 4190 C CA . ASN C 1 60 ? 20.133 44.164 54.291 1.00 42.12 188 ASN C CA 1
ATOM 4191 C C . ASN C 1 60 ? 19.600 45.588 54.022 1.00 41.90 188 ASN C C 1
ATOM 4192 O O . ASN C 1 60 ? 20.362 46.529 53.982 1.00 44.18 188 ASN C O 1
ATOM 4197 N N . VAL C 1 61 ? 18.294 45.738 53.899 1.00 41.40 189 VAL C N 1
ATOM 4198 C CA . VAL C 1 61 ? 17.639 47.033 53.661 1.00 42.55 189 VAL C CA 1
ATOM 4199 C C . VAL C 1 61 ? 17.866 48.018 54.831 1.00 42.16 189 VAL C C 1
ATOM 4200 O O . VAL C 1 61 ? 17.418 47.780 55.944 1.00 41.46 189 VAL C O 1
ATOM 4204 N N . GLU C 1 62 ? 18.592 49.108 54.601 1.00 42.35 190 GLU C N 1
ATOM 4205 C CA . GLU C 1 62 ? 19.027 49.915 55.739 1.00 43.11 190 GLU C CA 1
ATOM 4206 C C . GLU C 1 62 ? 17.906 50.395 56.596 1.00 42.97 190 GLU C C 1
ATOM 4207 O O . GLU C 1 62 ? 18.049 50.408 57.820 1.00 42.67 190 GLU C O 1
ATOM 4213 N N . SER C 1 63 ? 16.780 50.791 56.002 1.00 42.85 191 SER C N 1
ATOM 4214 C CA . SER C 1 63 ? 15.706 51.327 56.844 1.00 43.17 191 SER C CA 1
ATOM 4215 C C . SER C 1 63 ? 15.210 50.268 57.826 1.00 42.73 191 SER C C 1
ATOM 4216 O O . SER C 1 63 ? 14.890 50.550 58.990 1.00 43.74 191 SER C O 1
ATOM 4219 N N . LEU C 1 64 ? 15.182 49.017 57.377 1.00 42.36 192 LEU C N 1
ATOM 4220 C CA . LEU C 1 64 ? 14.704 47.909 58.210 1.00 41.33 192 LEU C CA 1
ATOM 4221 C C . LEU C 1 64 ? 15.760 47.503 59.220 1.00 40.42 192 LEU C C 1
ATOM 4222 O O . LEU C 1 64 ? 15.458 47.329 60.392 1.00 39.90 192 LEU C O 1
ATOM 4227 N N . VAL C 1 65 ? 16.992 47.326 58.750 1.00 41.02 193 VAL C N 1
ATOM 4228 C CA . VAL C 1 65 ? 18.093 46.944 59.634 1.00 39.12 193 VAL C CA 1
ATOM 4229 C C . VAL C 1 65 ? 18.142 47.988 60.736 1.00 39.25 193 VAL C C 1
ATOM 4230 O O . VAL C 1 65 ? 18.179 47.626 61.907 1.00 39.42 193 VAL C O 1
ATOM 4234 N N . ASN C 1 66 ? 18.074 49.280 60.384 1.00 40.07 194 ASN C N 1
ATOM 4235 C CA . ASN C 1 66 ? 18.230 50.386 61.379 1.00 40.79 194 ASN C CA 1
ATOM 4236 C C . ASN C 1 66 ? 17.054 50.504 62.320 1.00 40.56 194 ASN C C 1
ATOM 4237 O O . ASN C 1 66 ? 17.182 50.934 63.454 1.00 41.63 194 ASN C O 1
ATOM 4242 N N . GLU C 1 67 ? 15.893 50.034 61.896 1.00 40.81 195 GLU C N 1
ATOM 4243 C CA . GLU C 1 67 ? 14.764 50.054 62.803 1.00 40.95 195 GLU C CA 1
ATOM 4244 C C . GLU C 1 67 ? 14.901 49.026 63.957 1.00 39.75 195 GLU C C 1
ATOM 4245 O O . GLU C 1 67 ? 14.637 49.355 65.133 1.00 39.57 195 GLU C O 1
ATOM 4251 N N . TYR C 1 68 ? 15.322 47.803 63.622 1.00 39.02 196 TYR C N 1
ATOM 4252 C CA . TYR C 1 68 ? 15.277 46.669 64.541 1.00 38.90 196 TYR C CA 1
ATOM 4253 C C . TYR C 1 68 ? 16.534 46.352 65.300 1.00 39.45 196 TYR C C 1
ATOM 4254 O O . TYR C 1 68 ? 16.508 45.550 66.266 1.00 38.77 196 TYR C O 1
ATOM 4263 N N . ASP C 1 69 ? 17.642 46.952 64.872 1.00 38.28 197 ASP C N 1
ATOM 4264 C CA . ASP C 1 69 ? 18.922 46.700 65.525 1.00 39.61 197 ASP C CA 1
ATOM 4265 C C . ASP C 1 69 ? 19.763 47.969 65.416 1.00 38.82 197 ASP C C 1
ATOM 4266 O O . ASP C 1 69 ? 19.738 48.586 64.379 1.00 39.08 197 ASP C O 1
ATOM 4271 N N . ASP C 1 70 ? 20.522 48.325 66.449 1.00 39.03 198 ASP C N 1
ATOM 4272 C CA . ASP C 1 70 ? 21.381 49.488 66.393 1.00 38.96 198 ASP C CA 1
ATOM 4273 C C . ASP C 1 70 ? 22.793 49.176 65.900 1.00 39.38 198 ASP C C 1
ATOM 4274 O O . ASP C 1 70 ? 23.602 50.086 65.735 1.00 37.35 198 ASP C O 1
ATOM 4279 N N . ASN C 1 71 ? 23.093 47.905 65.624 1.00 38.97 199 ASN C N 1
ATOM 4280 C CA . ASN C 1 71 ? 24.440 47.554 65.222 1.00 39.74 199 ASN C CA 1
ATOM 4281 C C . ASN C 1 71 ? 24.558 46.761 63.939 1.00 38.32 199 ASN C C 1
ATOM 4282 O O . ASN C 1 71 ? 25.607 46.236 63.656 1.00 37.59 199 ASN C O 1
ATOM 4287 N N . GLY C 1 72 ? 23.490 46.714 63.144 1.00 38.20 200 GLY C N 1
ATOM 4288 C CA . GLY C 1 72 ? 23.572 46.110 61.785 1.00 38.24 200 GLY C CA 1
ATOM 4289 C C . GLY C 1 72 ? 23.581 44.589 61.796 1.00 37.49 200 GLY C C 1
ATOM 4290 O O . GLY C 1 72 ? 23.929 43.972 60.837 1.00 36.34 200 GLY C O 1
ATOM 4291 N N . GLU C 1 73 ? 23.164 43.998 62.901 1.00 37.31 201 GLU C N 1
ATOM 4292 C CA . GLU C 1 73 ? 23.241 42.572 63.109 1.00 37.11 201 GLU C CA 1
ATOM 4293 C C . GLU C 1 73 ? 22.176 42.182 64.157 1.00 37.48 201 GLU C C 1
ATOM 4294 O O . GLU C 1 73 ? 22.395 42.232 65.375 1.00 35.38 201 GLU C O 1
ATOM 4300 N N . GLY C 1 74 ? 20.984 41.896 63.676 1.00 35.96 202 GLY C N 1
ATOM 4301 C CA . GLY C 1 74 ? 19.954 41.518 64.590 1.00 37.47 202 GLY C CA 1
ATOM 4302 C C . GLY C 1 74 ? 19.073 40.448 64.014 1.00 38.47 202 GLY C C 1
ATOM 4303 O O . GLY C 1 74 ? 19.153 40.139 62.790 1.00 39.02 202 GLY C O 1
ATOM 4304 N N . ILE C 1 75 ? 18.278 39.864 64.927 1.00 39.19 203 ILE C N 1
ATOM 4305 C CA . ILE C 1 75 ? 17.178 38.920 64.615 1.00 38.88 203 ILE C CA 1
ATOM 4306 C C . ILE C 1 75 ? 15.982 39.311 65.486 1.00 40.19 203 ILE C C 1
ATOM 4307 O O . ILE C 1 75 ? 16.135 39.486 66.721 1.00 38.75 203 ILE C O 1
ATOM 4312 N N . ILE C 1 76 ? 14.822 39.406 64.831 1.00 39.63 204 ILE C N 1
ATOM 4313 C CA . ILE C 1 76 ? 13.521 39.630 65.447 1.00 41.26 204 ILE C CA 1
ATOM 4314 C C . ILE C 1 76 ? 12.589 38.481 65.094 1.00 40.66 204 ILE C C 1
ATOM 4315 O O . ILE C 1 76 ? 12.478 38.111 63.925 1.00 41.54 204 ILE C O 1
ATOM 4320 N N . LEU C 1 77 ? 12.026 37.841 66.118 1.00 43.07 205 LEU C N 1
ATOM 4321 C CA . LEU C 1 77 ? 10.825 36.941 65.981 1.00 43.40 205 LEU C CA 1
ATOM 4322 C C . LEU C 1 77 ? 9.529 37.769 66.014 1.00 43.23 205 LEU C C 1
ATOM 4323 O O . LEU C 1 77 ? 9.312 38.559 66.946 1.00 43.03 205 LEU C O 1
ATOM 4328 N N . PHE C 1 78 ? 8.713 37.649 64.955 1.00 43.34 206 PHE C N 1
ATOM 4329 C CA . PHE C 1 78 ? 7.427 38.305 64.853 1.00 43.22 206 PHE C CA 1
ATOM 4330 C C . PHE C 1 78 ? 6.381 37.175 65.071 1.00 43.37 206 PHE C C 1
ATOM 4331 O O . PHE C 1 78 ? 6.341 36.215 64.352 1.00 42.27 206 PHE C O 1
ATOM 4339 N N . ARG C 1 79 ? 5.631 37.270 66.148 1.00 44.05 207 ARG C N 1
ATOM 4340 C CA . ARG C 1 79 ? 4.531 36.332 66.390 1.00 45.00 207 ARG C CA 1
ATOM 4341 C C . ARG C 1 79 ? 3.365 36.716 65.454 1.00 43.92 207 ARG C C 1
ATOM 4342 O O . ARG C 1 79 ? 3.270 37.865 65.005 1.00 43.90 207 ARG C O 1
ATOM 4350 N N . PRO C 1 80 ? 2.504 35.745 65.134 1.00 43.77 208 PRO C N 1
ATOM 4351 C CA . PRO C 1 80 ? 1.453 35.941 64.139 1.00 42.87 208 PRO C CA 1
ATOM 4352 C C . PRO C 1 80 ? 0.563 37.071 64.601 1.00 43.10 208 PRO C C 1
ATOM 4353 O O . PRO C 1 80 ? 0.212 37.151 65.772 1.00 43.00 208 PRO C O 1
ATOM 4357 N N . SER C 1 81 ? 0.211 37.935 63.680 1.00 42.59 209 SER C N 1
ATOM 4358 C CA . SER C 1 81 ? -0.511 39.135 64.001 1.00 41.95 209 SER C CA 1
ATOM 4359 C C . SER C 1 81 ? -1.914 38.927 64.577 1.00 41.11 209 SER C C 1
ATOM 4360 O O . SER C 1 81 ? -2.436 39.797 65.287 1.00 40.71 209 SER C O 1
ATOM 4363 N N . HIS C 1 82 ? -2.556 37.804 64.241 1.00 39.35 210 HIS C N 1
ATOM 4364 C CA . HIS C 1 82 ? -3.962 37.619 64.610 1.00 38.40 210 HIS C CA 1
ATOM 4365 C C . HIS C 1 82 ? -4.028 37.197 66.061 1.00 37.82 210 HIS C C 1
ATOM 4366 O O . HIS C 1 82 ? -5.104 37.283 66.661 1.00 36.40 210 HIS C O 1
ATOM 4373 N N . LEU C 1 83 ? -2.867 36.763 66.578 1.00 36.53 211 LEU C N 1
ATOM 4374 C CA . LEU C 1 83 ? -2.667 36.281 67.971 1.00 37.00 211 LEU C CA 1
ATOM 4375 C C . LEU C 1 83 ? -2.207 37.361 68.972 1.00 37.47 211 LEU C C 1
ATOM 4376 O O . LEU C 1 83 ? -2.098 37.143 70.177 1.00 38.78 211 LEU C O 1
ATOM 4381 N N . THR C 1 84 ? -2.031 38.559 68.458 1.00 38.57 212 THR C N 1
ATOM 4382 C CA . THR C 1 84 ? -1.559 39.717 69.210 1.00 39.74 212 THR C CA 1
ATOM 4383 C C . THR C 1 84 ? -2.539 39.975 70.351 1.00 38.12 212 THR C C 1
ATOM 4384 O O . THR C 1 84 ? -3.744 39.802 70.180 1.00 35.46 212 THR C O 1
ATOM 4388 N N . ASN C 1 85 ? -1.998 40.325 71.521 1.00 37.61 213 ASN C N 1
ATOM 4389 C CA . ASN C 1 85 ? -2.825 40.431 72.735 1.00 38.05 213 ASN C CA 1
ATOM 4390 C C . ASN C 1 85 ? -2.198 41.375 73.777 1.00 38.53 213 ASN C C 1
ATOM 4391 O O . ASN C 1 85 ? -1.042 41.858 73.616 1.00 38.50 213 ASN C O 1
ATOM 4396 N N . LYS C 1 86 ? -2.950 41.650 74.841 1.00 39.24 214 LYS C N 1
ATOM 4397 C CA . LYS C 1 86 ? -2.485 42.592 75.842 1.00 42.82 214 LYS C CA 1
ATOM 4398 C C . LYS C 1 86 ? -1.495 42.007 76.872 1.00 43.73 214 LYS C C 1
ATOM 4399 O O . LYS C 1 86 ? -1.046 42.758 77.745 1.00 44.49 214 LYS C O 1
ATOM 4405 N N . PHE C 1 87 ? -1.115 40.718 76.753 1.00 42.93 215 PHE C N 1
ATOM 4406 C CA . PHE C 1 87 ? -0.324 40.056 77.825 1.00 42.30 215 PHE C CA 1
ATOM 4407 C C . PHE C 1 87 ? 1.151 39.884 77.478 1.00 43.80 215 PHE C C 1
ATOM 4408 O O . PHE C 1 87 ? 1.977 39.552 78.346 1.00 44.20 215 PHE C O 1
ATOM 4416 N N . GLU C 1 88 ? 1.507 40.170 76.222 1.00 42.78 216 GLU C N 1
ATOM 4417 C CA . GLU C 1 88 ? 2.866 39.970 75.758 1.00 42.78 216 GLU C CA 1
ATOM 4418 C C . GLU C 1 88 ? 2.998 40.791 74.503 1.00 42.97 216 GLU C C 1
ATOM 4419 O O . GLU C 1 88 ? 2.008 41.374 74.061 1.00 41.64 216 GLU C O 1
ATOM 4425 N N . ASP C 1 89 ? 4.208 40.916 73.959 1.00 44.36 217 ASP C N 1
ATOM 4426 C CA . ASP C 1 89 ? 4.402 41.714 72.737 1.00 45.23 217 ASP C CA 1
ATOM 4427 C C . ASP C 1 89 ? 4.485 40.828 71.519 1.00 46.00 217 ASP C C 1
ATOM 4428 O O . ASP C 1 89 ? 4.723 39.612 71.661 1.00 45.98 217 ASP C O 1
ATOM 4433 N N . LYS C 1 90 ? 4.195 41.424 70.349 1.00 46.88 218 LYS C N 1
ATOM 4434 C CA . LYS C 1 90 ? 4.276 40.740 69.024 1.00 48.21 218 LYS C CA 1
ATOM 4435 C C . LYS C 1 90 ? 5.715 40.394 68.676 1.00 47.60 218 LYS C C 1
ATOM 4436 O O . LYS C 1 90 ? 5.970 39.329 68.108 1.00 47.49 218 LYS C O 1
ATOM 4442 N N . THR C 1 91 ? 6.672 41.249 69.079 1.00 45.68 219 THR C N 1
ATOM 4443 C CA . THR C 1 91 ? 8.073 40.998 68.618 1.00 44.65 219 THR C CA 1
ATOM 4444 C C . THR C 1 91 ? 8.994 40.603 69.777 1.00 43.53 219 THR C C 1
ATOM 4445 O O . THR C 1 91 ? 8.767 41.053 70.911 1.00 43.83 219 THR C O 1
ATOM 4449 N N . VAL C 1 92 ? 10.004 39.757 69.474 1.00 42.45 220 VAL C N 1
ATOM 4450 C CA . VAL C 1 92 ? 11.036 39.317 70.434 1.00 39.90 220 VAL C CA 1
ATOM 4451 C C . VAL C 1 92 ? 12.384 39.467 69.781 1.00 39.21 220 VAL C C 1
ATOM 4452 O O . VAL C 1 92 ? 12.627 38.817 68.799 1.00 41.73 220 VAL C O 1
ATOM 4456 N N . ALA C 1 93 ? 13.269 40.302 70.317 1.00 39.35 221 ALA C N 1
ATOM 4457 C CA . ALA C 1 93 ? 14.659 40.444 69.797 1.00 39.06 221 ALA C CA 1
ATOM 4458 C C . ALA C 1 93 ? 15.595 39.409 70.371 1.00 39.37 221 ALA C C 1
ATOM 4459 O O . ALA C 1 93 ? 15.653 39.236 71.628 1.00 40.22 221 ALA C O 1
ATOM 4461 N N . TYR C 1 94 ? 16.386 38.807 69.475 1.00 38.44 222 TYR C N 1
ATOM 4462 C CA . TYR C 1 94 ? 17.542 38.006 69.811 1.00 37.61 222 TYR C CA 1
ATOM 4463 C C . TYR C 1 94 ? 18.498 38.880 70.610 1.00 38.83 222 TYR C C 1
ATOM 4464 O O . TYR C 1 94 ? 18.943 39.955 70.167 1.00 38.70 222 TYR C O 1
ATOM 4473 N N . THR C 1 95 ? 18.833 38.386 71.800 1.00 40.64 223 THR C N 1
ATOM 4474 C CA . THR C 1 95 ? 19.569 39.167 72.771 1.00 42.94 223 THR C CA 1
ATOM 4475 C C . THR C 1 95 ? 21.017 38.711 72.978 1.00 43.74 223 THR C C 1
ATOM 4476 O O . THR C 1 95 ? 21.779 39.506 73.525 1.00 43.02 223 THR C O 1
ATOM 4480 N N . GLU C 1 96 ? 21.399 37.469 72.605 1.00 44.77 224 GLU C N 1
ATOM 4481 C CA . GLU C 1 96 ? 22.821 37.005 72.798 1.00 45.61 224 GLU C CA 1
ATOM 4482 C C . GLU C 1 96 ? 23.821 37.852 72.044 1.00 46.11 224 GLU C C 1
ATOM 4483 O O . GLU C 1 96 ? 23.478 38.515 71.063 1.00 46.81 224 GLU C O 1
ATOM 4489 N N . GLN C 1 97 ? 25.074 37.827 72.503 1.00 46.90 225 GLN C N 1
ATOM 4490 C CA . GLN C 1 97 ? 26.117 38.625 71.898 1.00 46.82 225 GLN C CA 1
ATOM 4491 C C . GLN C 1 97 ? 26.533 38.044 70.552 1.00 45.93 225 GLN C C 1
ATOM 4492 O O . GLN C 1 97 ? 26.764 38.774 69.608 1.00 44.16 225 GLN C O 1
ATOM 4498 N N . LYS C 1 98 ? 26.627 36.726 70.492 1.00 46.54 226 LYS C N 1
ATOM 4499 C CA . LYS C 1 98 ? 27.005 36.032 69.287 1.00 47.43 226 LYS C CA 1
ATOM 4500 C C . LYS C 1 98 ? 25.758 35.335 68.666 1.00 48.62 226 LYS C C 1
ATOM 4501 O O . LYS C 1 98 ? 24.917 34.778 69.384 1.00 47.63 226 LYS C O 1
ATOM 4515 N N . THR C 1 100 ? 24.701 32.154 66.393 1.00 45.87 228 THR C N 1
ATOM 4516 C CA . THR C 1 100 ? 25.094 30.852 65.853 1.00 43.25 228 THR C CA 1
ATOM 4517 C C . THR C 1 100 ? 23.831 30.043 65.519 1.00 42.53 228 THR C C 1
ATOM 4518 O O . THR C 1 100 ? 22.781 30.261 66.122 1.00 40.96 228 THR C O 1
ATOM 4522 N N . SER C 1 101 ? 23.901 29.105 64.581 1.00 41.57 229 SER C N 1
ATOM 4523 C CA . SER C 1 101 ? 22.685 28.319 64.315 1.00 41.61 229 SER C CA 1
ATOM 4524 C C . SER C 1 101 ? 22.115 27.649 65.559 1.00 40.22 229 SER C C 1
ATOM 4525 O O . SER C 1 101 ? 20.912 27.568 65.686 1.00 40.45 229 SER C O 1
ATOM 4528 N N . GLY C 1 102 ? 22.965 27.190 66.478 1.00 40.18 230 GLY C N 1
ATOM 4529 C CA . GLY C 1 102 ? 22.506 26.562 67.745 1.00 40.42 230 GLY C CA 1
ATOM 4530 C C . GLY C 1 102 ? 21.878 27.522 68.746 1.00 40.93 230 GLY C C 1
ATOM 4531 O O . GLY C 1 102 ? 20.868 27.196 69.400 1.00 40.99 230 GLY C O 1
ATOM 4532 N N . LYS C 1 103 ? 22.477 28.701 68.913 1.00 41.08 231 LYS C N 1
ATOM 4533 C CA . LYS C 1 103 ? 21.872 29.734 69.763 1.00 41.60 231 LYS C CA 1
ATOM 4534 C C . LYS C 1 103 ? 20.516 30.236 69.183 1.00 41.44 231 LYS C C 1
ATOM 4535 O O . LYS C 1 103 ? 19.591 30.618 69.936 1.00 40.75 231 LYS C O 1
ATOM 4541 N N . ILE C 1 104 ? 20.413 30.243 67.852 1.00 40.63 232 ILE C N 1
ATOM 4542 C CA . ILE C 1 104 ? 19.203 30.698 67.207 1.00 39.93 232 ILE C CA 1
ATOM 4543 C C . ILE C 1 104 ? 18.097 29.654 67.372 1.00 39.53 232 ILE C C 1
ATOM 4544 O O . ILE C 1 104 ? 16.973 30.033 67.636 1.00 40.45 232 ILE C O 1
ATOM 4549 N N . LYS C 1 105 ? 18.393 28.366 67.211 1.00 38.75 233 LYS C N 1
ATOM 4550 C CA . LYS C 1 105 ? 17.396 27.299 67.538 1.00 39.13 233 LYS C CA 1
ATOM 4551 C C . LYS C 1 105 ? 16.797 27.454 68.955 1.00 39.53 233 LYS C C 1
ATOM 4552 O O . LYS C 1 105 ? 15.551 27.490 69.122 1.00 38.35 233 LYS C O 1
ATOM 4558 N N . LYS C 1 106 ? 17.668 27.534 69.969 1.00 39.88 234 LYS C N 1
ATOM 4559 C CA . LYS C 1 106 ? 17.271 27.762 71.371 1.00 41.11 234 LYS C CA 1
ATOM 4560 C C . LYS C 1 106 ? 16.423 29.020 71.516 1.00 40.99 234 LYS C C 1
ATOM 4561 O O . LYS C 1 106 ? 15.374 29.033 72.220 1.00 41.80 234 LYS C O 1
ATOM 4567 N N . PHE C 1 107 ? 16.836 30.066 70.805 1.00 39.98 235 PHE C N 1
ATOM 4568 C CA . PHE C 1 107 ? 16.102 31.323 70.818 1.00 39.96 235 PHE C CA 1
ATOM 4569 C C . PHE C 1 107 ? 14.660 31.199 70.335 1.00 40.43 235 PHE C C 1
ATOM 4570 O O . PHE C 1 107 ? 13.711 31.670 71.011 1.00 38.74 235 PHE C O 1
ATOM 4578 N N . ILE C 1 108 ? 14.506 30.592 69.147 1.00 40.73 236 ILE C N 1
ATOM 4579 C CA . ILE C 1 108 ? 13.203 30.386 68.557 1.00 41.12 236 ILE C CA 1
ATOM 4580 C C . ILE C 1 108 ? 12.336 29.515 69.502 1.00 41.73 236 ILE C C 1
ATOM 4581 O O . ILE C 1 108 ? 11.255 29.919 69.913 1.00 40.93 236 ILE C O 1
ATOM 4586 N N . GLN C 1 109 ? 12.848 28.352 69.871 1.00 41.69 237 GLN C N 1
ATOM 4587 C CA . GLN C 1 109 ? 12.103 27.419 70.738 1.00 42.82 237 GLN C CA 1
ATOM 4588 C C . GLN C 1 109 ? 11.540 28.067 71.994 1.00 43.38 237 GLN C C 1
ATOM 4589 O O . GLN C 1 109 ? 10.372 27.821 72.371 1.00 42.53 237 GLN C O 1
ATOM 4595 N N . GLU C 1 110 ? 12.342 28.940 72.609 1.00 43.85 238 GLU C N 1
ATOM 4596 C CA . GLU C 1 110 ? 11.977 29.585 73.906 1.00 43.62 238 GLU C CA 1
ATOM 4597 C C . GLU C 1 110 ? 11.048 30.762 73.749 1.00 42.58 238 GLU C C 1
ATOM 4598 O O . GLU C 1 110 ? 10.437 31.205 74.721 1.00 41.62 238 GLU C O 1
ATOM 4604 N N . ASN C 1 111 ? 10.958 31.295 72.543 1.00 41.33 239 ASN C N 1
ATOM 4605 C CA . ASN C 1 111 ? 10.289 32.602 72.399 1.00 42.07 239 ASN C CA 1
ATOM 4606 C C . ASN C 1 111 ? 9.138 32.634 71.427 1.00 41.61 239 ASN C C 1
ATOM 4607 O O . ASN C 1 111 ? 8.371 33.601 71.403 1.00 43.17 239 ASN C O 1
ATOM 4612 N N . ILE C 1 112 ? 8.991 31.584 70.638 1.00 41.59 240 ILE C N 1
ATOM 4613 C CA . ILE C 1 112 ? 8.043 31.635 69.526 1.00 41.57 240 ILE C CA 1
ATOM 4614 C C . ILE C 1 112 ? 6.577 31.645 70.017 1.00 41.83 240 ILE C C 1
ATOM 4615 O O . ILE C 1 112 ? 5.769 32.406 69.489 1.00 42.11 240 ILE C O 1
ATOM 4620 N N . PHE C 1 113 ? 6.244 30.801 71.001 1.00 42.41 241 PHE C N 1
ATOM 4621 C CA . PHE C 1 113 ? 4.815 30.603 71.334 1.00 42.26 241 PHE C CA 1
ATOM 4622 C C . PHE C 1 113 ? 4.162 31.676 72.193 1.00 42.28 241 PHE C C 1
ATOM 4623 O O . PHE C 1 113 ? 2.947 31.881 72.122 1.00 41.10 241 PHE C O 1
ATOM 4631 N N . GLY C 1 114 ? 4.960 32.304 73.050 1.00 42.55 242 GLY C N 1
ATOM 4632 C CA . GLY C 1 114 ? 4.420 33.111 74.138 1.00 43.14 242 GLY C CA 1
ATOM 4633 C C . GLY C 1 114 ? 3.549 32.335 75.167 1.00 43.39 242 GLY C C 1
ATOM 4634 O O . GLY C 1 114 ? 3.593 31.074 75.284 1.00 43.86 242 GLY C O 1
ATOM 4635 N N . ILE C 1 115 ? 2.772 33.111 75.924 1.00 42.64 243 ILE C N 1
ATOM 4636 C CA . ILE C 1 115 ? 1.959 32.622 77.061 1.00 42.24 243 ILE C CA 1
ATOM 4637 C C . ILE C 1 115 ? 0.957 31.549 76.685 1.00 40.91 243 ILE C C 1
ATOM 4638 O O . ILE C 1 115 ? 0.835 30.566 77.380 1.00 39.98 243 ILE C O 1
ATOM 4643 N N . CYS C 1 116 ? 0.265 31.708 75.560 1.00 39.54 244 CYS C N 1
ATOM 4644 C CA . CYS C 1 116 ? -0.816 30.807 75.235 1.00 39.07 244 CYS C CA 1
ATOM 4645 C C . CYS C 1 116 ? -0.935 30.639 73.692 1.00 39.42 244 CYS C C 1
ATOM 4646 O O . CYS C 1 116 ? -1.806 31.223 73.076 1.00 39.70 244 CYS C O 1
ATOM 4649 N N . PRO C 1 117 ? -0.031 29.841 73.064 1.00 40.32 245 PRO C N 1
ATOM 4650 C CA . PRO C 1 117 ? -0.139 29.510 71.628 1.00 39.48 245 PRO C CA 1
ATOM 4651 C C . PRO C 1 117 ? -1.461 28.828 71.218 1.00 39.45 245 PRO C C 1
ATOM 4652 O O . PRO C 1 117 ? -2.096 28.143 72.023 1.00 39.10 245 PRO C O 1
ATOM 4656 N N . HIS C 1 118 ? -1.854 29.001 69.943 1.00 39.76 246 HIS C N 1
ATOM 4657 C CA . HIS C 1 118 ? -2.873 28.181 69.323 1.00 40.15 246 HIS C CA 1
ATOM 4658 C C . HIS C 1 118 ? -2.194 26.889 68.864 1.00 41.11 246 HIS C C 1
ATOM 4659 O O . HIS C 1 118 ? -1.371 26.905 67.980 1.00 39.87 246 HIS C O 1
ATOM 4674 N N . THR C 1 120 ? -1.948 23.571 67.030 1.00 43.89 248 THR C N 1
ATOM 4675 C CA . THR C 1 120 ? -2.463 22.987 65.819 1.00 44.19 248 THR C CA 1
ATOM 4676 C C . THR C 1 120 ? -1.750 21.666 65.682 1.00 44.48 248 THR C C 1
ATOM 4677 O O . THR C 1 120 ? -0.903 21.313 66.501 1.00 45.16 248 THR C O 1
ATOM 4681 N N . GLU C 1 121 ? -2.098 20.941 64.636 1.00 45.75 249 GLU C N 1
ATOM 4682 C CA . GLU C 1 121 ? -1.350 19.753 64.202 1.00 46.08 249 GLU C CA 1
ATOM 4683 C C . GLU C 1 121 ? 0.084 20.081 63.780 1.00 46.25 249 GLU C C 1
ATOM 4684 O O . GLU C 1 121 ? 1.021 19.297 64.024 1.00 45.58 249 GLU C O 1
ATOM 4690 N N . ASP C 1 122 ? 0.262 21.243 63.151 1.00 46.43 250 ASP C N 1
ATOM 4691 C CA . ASP C 1 122 ? 1.605 21.665 62.726 1.00 46.78 250 ASP C CA 1
ATOM 4692 C C . ASP C 1 122 ? 2.609 21.812 63.908 1.00 45.65 250 ASP C C 1
ATOM 4693 O O . ASP C 1 122 ? 3.762 21.397 63.799 1.00 44.89 250 ASP C O 1
ATOM 4698 N N . ASN C 1 123 ? 2.164 22.364 65.040 1.00 44.73 251 ASN C N 1
ATOM 4699 C CA . ASN C 1 123 ? 3.112 22.681 66.132 1.00 43.77 251 ASN C CA 1
ATOM 4700 C C . ASN C 1 123 ? 2.960 21.918 67.425 1.00 42.73 251 ASN C C 1
ATOM 4701 O O . ASN C 1 123 ? 3.603 22.251 68.401 1.00 42.77 251 ASN C O 1
ATOM 4706 N N . LYS C 1 124 ? 2.097 20.914 67.447 1.00 42.94 252 LYS C N 1
ATOM 4707 C CA . LYS C 1 124 ? 1.693 20.278 68.711 1.00 43.13 252 LYS C CA 1
ATOM 4708 C C . LYS C 1 124 ? 2.837 19.499 69.410 1.00 42.69 252 LYS C C 1
ATOM 4709 O O . LYS C 1 124 ? 2.843 19.377 70.633 1.00 42.50 252 LYS C O 1
ATOM 4715 N N . ASP C 1 125 ? 3.824 19.044 68.656 1.00 41.70 253 ASP C N 1
ATOM 4716 C CA . ASP C 1 125 ? 4.958 18.319 69.235 1.00 42.81 253 ASP C CA 1
ATOM 4717 C C . ASP C 1 125 ? 5.932 19.229 69.979 1.00 43.12 253 ASP C C 1
ATOM 4718 O O . ASP C 1 125 ? 6.617 18.802 70.928 1.00 42.92 253 ASP C O 1
ATOM 4723 N N . LEU C 1 126 ? 5.999 20.473 69.492 1.00 43.40 254 LEU C N 1
ATOM 4724 C CA . LEU C 1 126 ? 6.770 21.579 70.080 1.00 43.00 254 LEU C CA 1
ATOM 4725 C C . LEU C 1 126 ? 6.064 22.088 71.370 1.00 42.68 254 LEU C C 1
ATOM 4726 O O . LEU C 1 126 ? 6.687 22.359 72.401 1.00 42.51 254 LEU C O 1
ATOM 4731 N N . ILE C 1 127 ? 4.751 22.154 71.321 1.00 41.77 255 ILE C N 1
ATOM 4732 C CA . ILE C 1 127 ? 3.996 22.604 72.446 1.00 40.95 255 ILE C CA 1
ATOM 4733 C C . ILE C 1 127 ? 3.912 21.627 73.624 1.00 42.87 255 ILE C C 1
ATOM 4734 O O . ILE C 1 127 ? 4.001 22.040 74.821 1.00 42.12 255 ILE C O 1
ATOM 4739 N N . GLN C 1 128 ? 3.694 20.343 73.344 1.00 44.44 256 GLN C N 1
ATOM 4740 C CA . GLN C 1 128 ? 3.560 19.429 74.491 1.00 46.05 256 GLN C CA 1
ATOM 4741 C C . GLN C 1 128 ? 4.865 18.792 74.903 1.00 46.52 256 GLN C C 1
ATOM 4742 O O . GLN C 1 128 ? 5.909 19.014 74.273 1.00 46.60 256 GLN C O 1
ATOM 4748 N N . GLY C 1 129 ? 4.813 18.031 75.987 1.00 46.91 257 GLY C N 1
ATOM 4749 C CA . GLY C 1 129 ? 6.004 17.468 76.583 1.00 47.57 257 GLY C CA 1
ATOM 4750 C C . GLY C 1 129 ? 6.164 17.989 78.003 1.00 47.77 257 GLY C C 1
ATOM 4751 O O . GLY C 1 129 ? 6.508 17.221 78.918 1.00 48.95 257 GLY C O 1
ATOM 4752 N N . LYS C 1 130 ? 5.942 19.287 78.181 1.00 46.82 258 LYS C N 1
ATOM 4753 C CA . LYS C 1 130 ? 6.033 19.926 79.495 1.00 46.40 258 LYS C CA 1
ATOM 4754 C C . LYS C 1 130 ? 4.647 20.000 80.110 1.00 45.11 258 LYS C C 1
ATOM 4755 O O . LYS C 1 130 ? 3.652 19.735 79.418 1.00 43.27 258 LYS C O 1
ATOM 4761 N N . ASP C 1 131 ? 4.576 20.336 81.404 1.00 43.91 259 ASP C N 1
ATOM 4762 C CA . ASP C 1 131 ? 3.292 20.584 82.047 1.00 43.89 259 ASP C CA 1
ATOM 4763 C C . ASP C 1 131 ? 2.512 21.570 81.225 1.00 43.16 259 ASP C C 1
ATOM 4764 O O . ASP C 1 131 ? 2.981 22.688 80.973 1.00 42.52 259 ASP C O 1
ATOM 4769 N N . LEU C 1 132 ? 1.302 21.150 80.827 1.00 42.54 260 LEU C N 1
ATOM 4770 C CA . LEU C 1 132 ? 0.516 21.871 79.848 1.00 41.23 260 LEU C CA 1
ATOM 4771 C C . LEU C 1 132 ? -0.978 21.817 80.179 1.00 41.50 260 LEU C C 1
ATOM 4772 O O . LEU C 1 132 ? -1.557 20.733 80.255 1.00 41.14 260 LEU C O 1
ATOM 4777 N N . LEU C 1 133 ? -1.565 22.996 80.345 1.00 41.45 261 LEU C N 1
ATOM 4778 C CA . LEU C 1 133 ? -2.995 23.198 80.326 1.00 41.78 261 LEU C CA 1
ATOM 4779 C C . LEU C 1 133 ? -3.418 23.463 78.880 1.00 42.98 261 LEU C C 1
ATOM 4780 O O . LEU C 1 133 ? -2.878 24.359 78.216 1.00 41.20 261 LEU C O 1
ATOM 4785 N N . ILE C 1 134 ? -4.424 22.708 78.401 1.00 42.31 262 ILE C N 1
ATOM 4786 C CA . ILE C 1 134 ? -5.134 23.043 77.140 1.00 40.42 262 ILE C CA 1
ATOM 4787 C C . ILE C 1 134 ? -6.598 23.466 77.435 1.00 41.23 262 ILE C C 1
ATOM 4788 O O . ILE C 1 134 ? -7.284 22.805 78.209 1.00 39.55 262 ILE C O 1
ATOM 4793 N N . ALA C 1 135 ? -7.037 24.556 76.813 1.00 39.43 263 ALA C N 1
ATOM 4794 C CA . ALA C 1 135 ? -8.429 24.933 76.746 1.00 40.08 263 ALA C CA 1
ATOM 4795 C C . ALA C 1 135 ? -8.908 24.479 75.378 1.00 41.40 263 ALA C C 1
ATOM 4796 O O . ALA C 1 135 ? -8.344 24.917 74.368 1.00 40.84 263 ALA C O 1
ATOM 4798 N N . TYR C 1 136 ? -9.936 23.608 75.314 1.00 40.86 264 TYR C N 1
ATOM 4799 C CA . TYR C 1 136 ? -10.398 23.080 74.003 1.00 40.24 264 TYR C CA 1
ATOM 4800 C C . TYR C 1 136 ? -11.731 23.711 73.701 1.00 40.24 264 TYR C C 1
ATOM 4801 O O . TYR C 1 136 ? -12.656 23.656 74.544 1.00 39.40 264 TYR C O 1
ATOM 4810 N N . TYR C 1 137 ? -11.881 24.283 72.499 1.00 40.30 265 TYR C N 1
ATOM 4811 C CA . TYR C 1 137 ? -13.193 24.888 72.114 1.00 42.30 265 TYR C CA 1
ATOM 4812 C C . TYR C 1 137 ? -13.187 25.099 70.624 1.00 42.06 265 TYR C C 1
ATOM 4813 O O . TYR C 1 137 ? -12.374 24.482 69.948 1.00 43.15 265 TYR C O 1
ATOM 4822 N N . ASP C 1 138 ? -14.082 25.921 70.087 1.00 44.39 266 ASP C N 1
ATOM 4823 C CA . ASP C 1 138 ? -14.167 26.042 68.594 1.00 45.36 266 ASP C CA 1
ATOM 4824 C C . ASP C 1 138 ? -13.153 27.091 68.095 1.00 45.93 266 ASP C C 1
ATOM 4825 O O . ASP C 1 138 ? -13.484 28.109 67.456 1.00 47.14 266 ASP C O 1
ATOM 4830 N N . VAL C 1 139 ? -11.889 26.849 68.405 1.00 45.33 267 VAL C N 1
ATOM 4831 C CA . VAL C 1 139 ? -10.787 27.645 67.820 1.00 45.42 267 VAL C CA 1
ATOM 4832 C C . VAL C 1 139 ? -10.744 27.513 66.314 1.00 44.03 267 VAL C C 1
ATOM 4833 O O . VAL C 1 139 ? -10.560 26.406 65.786 1.00 43.98 267 VAL C O 1
ATOM 4837 N N . ASP C 1 140 ? -10.844 28.656 65.623 1.00 42.82 268 ASP C N 1
ATOM 4838 C CA . ASP C 1 140 ? -10.917 28.676 64.156 1.00 42.16 268 ASP C CA 1
ATOM 4839 C C . ASP C 1 140 ? -10.802 30.131 63.738 1.00 42.46 268 ASP C C 1
ATOM 4840 O O . ASP C 1 140 ? -11.791 30.866 63.740 1.00 42.26 268 ASP C O 1
ATOM 4845 N N . TYR C 1 141 ? -9.599 30.541 63.374 1.00 41.94 269 TYR C N 1
ATOM 4846 C CA . TYR C 1 141 ? -9.357 31.914 63.022 1.00 42.93 269 TYR C CA 1
ATOM 4847 C C . TYR C 1 141 ? -9.763 32.200 61.588 1.00 44.65 269 TYR C C 1
ATOM 4848 O O . TYR C 1 141 ? -9.609 33.316 61.121 1.00 46.20 269 TYR C O 1
ATOM 4857 N N . GLU C 1 142 ? -10.332 31.209 60.886 1.00 45.93 270 GLU C N 1
ATOM 4858 C CA . GLU C 1 142 ? -10.775 31.389 59.502 1.00 46.79 270 GLU C CA 1
ATOM 4859 C C . GLU C 1 142 ? -12.192 31.839 59.556 1.00 47.49 270 GLU C C 1
ATOM 4860 O O . GLU C 1 142 ? -12.538 32.905 59.090 1.00 47.47 270 GLU C O 1
ATOM 4866 N N . LYS C 1 143 ? -13.028 31.019 60.156 1.00 48.16 271 LYS C N 1
ATOM 4867 C CA . LYS C 1 143 ? -14.401 31.420 60.260 1.00 49.45 271 LYS C CA 1
ATOM 4868 C C . LYS C 1 143 ? -14.895 31.810 61.657 1.00 47.97 271 LYS C C 1
ATOM 4869 O O . LYS C 1 143 ? -16.073 32.114 61.819 1.00 49.64 271 LYS C O 1
ATOM 4875 N N . ASN C 1 144 ? -14.030 31.858 62.659 1.00 45.97 272 ASN C N 1
ATOM 4876 C CA . ASN C 1 144 ? -14.497 32.242 63.983 1.00 43.51 272 ASN C CA 1
ATOM 4877 C C . ASN C 1 144 ? -13.423 33.081 64.718 1.00 43.12 272 ASN C C 1
ATOM 4878 O O . ASN C 1 144 ? -13.140 32.851 65.890 1.00 41.54 272 ASN C O 1
ATOM 4883 N N . ALA C 1 145 ? -12.802 34.060 64.031 1.00 40.86 273 ALA C N 1
ATOM 4884 C CA . ALA C 1 145 ? -11.837 34.916 64.704 1.00 40.25 273 ALA C CA 1
ATOM 4885 C C . ALA C 1 145 ? -12.436 35.530 65.952 1.00 38.48 273 ALA C C 1
ATOM 4886 O O . ALA C 1 145 ? -11.803 35.565 66.984 1.00 36.34 273 ALA C O 1
ATOM 4888 N N . LYS C 1 146 ? -13.672 35.994 65.852 1.00 37.84 274 LYS C N 1
ATOM 4889 C CA . LYS C 1 146 ? -14.319 36.627 67.003 1.00 39.89 274 LYS C CA 1
ATOM 4890 C C . LYS C 1 146 ? -14.426 35.729 68.236 1.00 38.45 274 LYS C C 1
ATOM 4891 O O . LYS C 1 146 ? -14.034 36.112 69.335 1.00 40.16 274 LYS C O 1
ATOM 4897 N N . GLY C 1 147 ? -14.994 34.542 68.096 1.00 39.77 275 GLY C N 1
ATOM 4898 C CA . GLY C 1 147 ? -15.134 33.643 69.237 1.00 38.56 275 GLY C CA 1
ATOM 4899 C C . GLY C 1 147 ? -13.781 33.070 69.661 1.00 39.12 275 GLY C C 1
ATOM 4900 O O . GLY C 1 147 ? -13.579 32.872 70.820 1.00 38.40 275 GLY C O 1
ATOM 4901 N N . SER C 1 148 ? -12.851 32.796 68.722 1.00 39.06 276 SER C N 1
ATOM 4902 C CA . SER C 1 148 ? -11.475 32.312 69.072 1.00 37.26 276 SER C CA 1
ATOM 4903 C C . SER C 1 148 ? -10.761 33.241 70.070 1.00 38.43 276 SER C C 1
ATOM 4904 O O . SER C 1 148 ? -10.265 32.795 71.133 1.00 39.55 276 SER C O 1
ATOM 4907 N N . ASN C 1 149 ? -10.796 34.535 69.772 1.00 38.31 277 ASN C N 1
ATOM 4908 C CA . ASN C 1 149 ? -10.213 35.600 70.622 1.00 39.11 277 ASN C CA 1
ATOM 4909 C C . ASN C 1 149 ? -10.951 35.781 71.914 1.00 39.29 277 ASN C C 1
ATOM 4910 O O . ASN C 1 149 ? -10.350 35.979 72.938 1.00 41.63 277 ASN C O 1
ATOM 4915 N N . TYR C 1 150 ? -12.272 35.699 71.871 1.00 38.50 278 TYR C N 1
ATOM 4916 C CA . TYR C 1 150 ? -13.065 35.926 73.035 1.00 38.38 278 TYR C CA 1
ATOM 4917 C C . TYR C 1 150 ? -12.633 34.953 74.118 1.00 39.79 278 TYR C C 1
ATOM 4918 O O . TYR C 1 150 ? -12.406 35.343 75.274 1.00 39.04 278 TYR C O 1
ATOM 4927 N N . TRP C 1 151 ? -12.614 33.660 73.764 1.00 39.65 279 TRP C N 1
ATOM 4928 C CA . TRP C 1 151 ? -12.205 32.658 74.731 1.00 37.87 279 TRP C CA 1
ATOM 4929 C C . TRP C 1 151 ? -10.692 32.640 75.006 1.00 38.96 279 TRP C C 1
ATOM 4930 O O . TRP C 1 151 ? -10.283 32.443 76.155 1.00 39.87 279 TRP C O 1
ATOM 4941 N N . ARG C 1 152 ? -9.857 32.823 73.998 1.00 37.05 280 ARG C N 1
ATOM 4942 C CA . ARG C 1 152 ? -8.396 32.898 74.245 1.00 37.57 280 ARG C CA 1
ATOM 4943 C C . ARG C 1 152 ? -7.992 34.043 75.165 1.00 38.53 280 ARG C C 1
ATOM 4944 O O . ARG C 1 152 ? -7.143 33.872 76.040 1.00 38.48 280 ARG C O 1
ATOM 4952 N N . ASN C 1 153 ? -8.553 35.237 74.966 1.00 38.53 281 ASN C N 1
ATOM 4953 C CA . ASN C 1 153 ? -8.224 36.379 75.840 1.00 37.36 281 ASN C CA 1
ATOM 4954 C C . ASN C 1 153 ? -8.570 36.071 77.289 1.00 38.48 281 ASN C C 1
ATOM 4955 O O . ASN C 1 153 ? -7.858 36.502 78.187 1.00 38.10 281 ASN C O 1
ATOM 4960 N N . ARG C 1 154 ? -9.679 35.324 77.514 1.00 38.80 282 ARG C N 1
ATOM 4961 C CA . ARG C 1 154 ? -10.126 34.941 78.869 1.00 40.21 282 ARG C CA 1
ATOM 4962 C C . ARG C 1 154 ? -9.226 33.875 79.535 1.00 41.19 282 ARG C C 1
ATOM 4963 O O . ARG C 1 154 ? -8.930 33.937 80.727 1.00 39.98 282 ARG C O 1
ATOM 4971 N N . VAL C 1 155 ? -8.829 32.876 78.767 1.00 40.54 283 VAL C N 1
ATOM 4972 C CA . VAL C 1 155 ? -7.876 31.947 79.271 1.00 40.57 283 VAL C CA 1
ATOM 4973 C C . VAL C 1 155 ? -6.523 32.668 79.571 1.00 42.01 283 VAL C C 1
ATOM 4974 O O . VAL C 1 155 ? -5.928 32.401 80.638 1.00 42.63 283 VAL C O 1
ATOM 4994 N N . VAL C 1 158 ? -6.369 34.730 82.912 1.00 39.61 286 VAL C N 1
ATOM 4995 C CA . VAL C 1 158 ? -6.168 33.870 84.084 1.00 39.84 286 VAL C CA 1
ATOM 4996 C C . VAL C 1 158 ? -4.760 33.264 84.112 1.00 40.88 286 VAL C C 1
ATOM 4997 O O . VAL C 1 158 ? -4.098 33.351 85.128 1.00 41.40 286 VAL C O 1
ATOM 5001 N N . ALA C 1 159 ? -4.318 32.649 83.015 1.00 40.48 287 ALA C N 1
ATOM 5002 C CA . ALA C 1 159 ? -2.934 32.189 82.899 1.00 41.45 287 ALA C CA 1
ATOM 5003 C C . ALA C 1 159 ? -1.906 33.243 83.370 1.00 40.39 287 ALA C C 1
ATOM 5004 O O . ALA C 1 159 ? -1.048 32.951 84.198 1.00 40.46 287 ALA C O 1
ATOM 5006 N N . LYS C 1 160 ? -2.028 34.461 82.867 1.00 39.82 288 LYS C N 1
ATOM 5007 C CA . LYS C 1 160 ? -1.065 35.518 83.131 1.00 38.49 288 LYS C CA 1
ATOM 5008 C C . LYS C 1 160 ? -1.120 35.871 84.650 1.00 38.14 288 LYS C C 1
ATOM 5009 O O . LYS C 1 160 ? -0.121 36.239 85.244 1.00 34.56 288 LYS C O 1
ATOM 5015 N N . LYS C 1 161 ? -2.281 35.737 85.264 1.00 37.25 289 LYS C N 1
ATOM 5016 C CA . LYS C 1 161 ? -2.422 36.070 86.665 1.00 37.95 289 LYS C CA 1
ATOM 5017 C C . LYS C 1 161 ? -1.614 35.069 87.534 1.00 39.01 289 LYS C C 1
ATOM 5018 O O . LYS C 1 161 ? -0.995 35.464 88.533 1.00 41.63 289 LYS C O 1
ATOM 5024 N N . PHE C 1 162 ? -1.615 33.782 87.159 1.00 38.63 290 PHE C N 1
ATOM 5025 C CA . PHE C 1 162 ? -0.871 32.779 87.881 1.00 39.12 290 PHE C CA 1
ATOM 5026 C C . PHE C 1 162 ? 0.587 32.822 87.583 1.00 40.45 290 PHE C C 1
ATOM 5027 O O . PHE C 1 162 ? 1.377 32.598 88.494 1.00 42.12 290 PHE C O 1
ATOM 5035 N N . LEU C 1 163 ? 0.952 33.093 86.330 1.00 39.97 291 LEU C N 1
ATOM 5036 C CA . LEU C 1 163 ? 2.348 33.322 85.954 1.00 39.77 291 LEU C CA 1
ATOM 5037 C C . LEU C 1 163 ? 3.005 34.517 86.685 1.00 39.28 291 LEU C C 1
ATOM 5038 O O . LEU C 1 163 ? 4.109 34.382 87.208 1.00 40.36 291 LEU C O 1
ATOM 5043 N N . ASP C 1 164 ? 2.318 35.651 86.729 1.00 38.91 292 ASP C N 1
ATOM 5044 C CA . ASP C 1 164 ? 2.714 36.787 87.489 1.00 40.90 292 ASP C CA 1
ATOM 5045 C C . ASP C 1 164 ? 2.833 36.508 88.957 1.00 40.46 292 ASP C C 1
ATOM 5046 O O . ASP C 1 164 ? 3.600 37.195 89.641 1.00 40.70 292 ASP C O 1
ATOM 5051 N N . ALA C 1 165 ? 2.034 35.565 89.436 1.00 40.24 293 ALA C N 1
ATOM 5052 C CA . ALA C 1 165 ? 2.147 35.057 90.831 1.00 39.29 293 ALA C CA 1
ATOM 5053 C C . ALA C 1 165 ? 3.363 34.133 91.178 1.00 39.99 293 ALA C C 1
ATOM 5054 O O . ALA C 1 165 ? 3.549 33.772 92.378 1.00 39.45 293 ALA C O 1
ATOM 5056 N N . GLY C 1 166 ? 4.182 33.804 90.167 1.00 39.55 294 GLY C N 1
ATOM 5057 C CA . GLY C 1 166 ? 5.405 33.010 90.322 1.00 38.89 294 GLY C CA 1
ATOM 5058 C C . GLY C 1 166 ? 5.199 31.516 90.046 1.00 39.94 294 GLY C C 1
ATOM 5059 O O . GLY C 1 166 ? 6.111 30.761 90.247 1.00 40.46 294 GLY C O 1
ATOM 5060 N N . HIS C 1 167 ? 4.031 31.083 89.560 1.00 40.10 295 HIS C N 1
ATOM 5061 C CA . HIS C 1 167 ? 3.844 29.677 89.286 1.00 40.28 295 HIS C CA 1
ATOM 5062 C C . HIS C 1 167 ? 4.300 29.287 87.884 1.00 41.54 295 HIS C C 1
ATOM 5063 O O . HIS C 1 167 ? 4.496 30.135 87.010 1.00 40.66 295 HIS C O 1
ATOM 5070 N N . LYS C 1 168 ? 4.460 27.989 87.658 1.00 42.23 296 LYS C N 1
ATOM 5071 C CA . LYS C 1 168 ? 5.018 27.571 86.369 1.00 43.42 296 LYS C CA 1
ATOM 5072 C C . LYS C 1 168 ? 4.150 26.515 85.733 1.00 42.95 296 LYS C C 1
ATOM 5073 O O . LYS C 1 168 ? 3.899 25.474 86.335 1.00 40.94 296 LYS C O 1
ATOM 5079 N N . LEU C 1 169 ? 3.698 26.827 84.517 1.00 42.16 297 LEU C N 1
ATOM 5080 C CA . LEU C 1 169 ? 2.804 25.972 83.729 1.00 42.85 297 LEU C CA 1
ATOM 5081 C C . LEU C 1 169 ? 2.734 26.579 82.342 1.00 43.11 297 LEU C C 1
ATOM 5082 O O . LEU C 1 169 ? 2.824 27.797 82.213 1.00 44.03 297 LEU C O 1
ATOM 5087 N N . ASN C 1 170 ? 2.665 25.719 81.323 1.00 42.83 298 ASN C N 1
ATOM 5088 C CA . ASN C 1 170 ? 2.404 26.118 79.929 1.00 41.06 298 ASN C CA 1
ATOM 5089 C C . ASN C 1 170 ? 0.929 26.033 79.581 1.00 39.19 298 ASN C C 1
ATOM 5090 O O . ASN C 1 170 ? 0.187 25.263 80.169 1.00 39.06 298 ASN C O 1
ATOM 5095 N N . PHE C 1 171 ? 0.487 26.890 78.662 1.00 39.07 299 PHE C N 1
ATOM 5096 C CA . PHE C 1 171 ? -0.957 27.017 78.251 1.00 37.89 299 PHE C CA 1
ATOM 5097 C C . PHE C 1 171 ? -1.004 26.979 76.746 1.00 38.65 299 PHE C C 1
ATOM 5098 O O . PHE C 1 171 ? -0.005 27.286 76.097 1.00 36.06 299 PHE C O 1
ATOM 5106 N N . ALA C 1 172 ? -2.145 26.541 76.220 1.00 38.05 300 ALA C N 1
ATOM 5107 C CA . ALA C 1 172 ? -2.435 26.576 74.777 1.00 38.37 300 ALA C CA 1
ATOM 5108 C C . ALA C 1 172 ? -3.919 26.487 74.631 1.00 38.24 300 ALA C C 1
ATOM 5109 O O . ALA C 1 172 ? -4.636 26.037 75.595 1.00 37.01 300 ALA C O 1
ATOM 5111 N N . VAL C 1 173 ? -4.426 26.918 73.453 1.00 37.67 301 VAL C N 1
ATOM 5112 C CA . VAL C 1 173 ? -5.819 26.745 73.142 1.00 37.70 301 VAL C CA 1
ATOM 5113 C C . VAL C 1 173 ? -5.783 25.763 71.944 1.00 39.20 301 VAL C C 1
ATOM 5114 O O . VAL C 1 173 ? -4.824 25.753 71.210 1.00 36.88 301 VAL C O 1
ATOM 5118 N N . ALA C 1 174 ? -6.809 24.896 71.811 1.00 39.73 302 ALA C N 1
ATOM 5119 C CA . ALA C 1 174 ? -6.770 23.874 70.774 1.00 38.95 302 ALA C CA 1
ATOM 5120 C C . ALA C 1 174 ? -8.199 23.615 70.320 1.00 39.52 302 ALA C C 1
ATOM 5121 O O . ALA C 1 174 ? -9.158 23.637 71.125 1.00 37.95 302 ALA C O 1
ATOM 5123 N N . SER C 1 175 ? -8.363 23.347 69.030 1.00 39.41 303 SER C N 1
ATOM 5124 C CA . SER C 1 175 ? -9.659 23.018 68.530 1.00 39.01 303 SER C CA 1
ATOM 5125 C C . SER C 1 175 ? -10.198 21.729 69.198 1.00 39.53 303 SER C C 1
ATOM 5126 O O . SER C 1 175 ? -9.533 20.721 69.182 1.00 39.37 303 SER C O 1
ATOM 5129 N N . ARG C 1 176 ? -11.415 21.768 69.735 1.00 40.68 304 ARG C N 1
ATOM 5130 C CA . ARG C 1 176 ? -12.068 20.598 70.394 1.00 41.26 304 ARG C CA 1
ATOM 5131 C C . ARG C 1 176 ? -12.415 19.542 69.361 1.00 43.10 304 ARG C C 1
ATOM 5132 O O .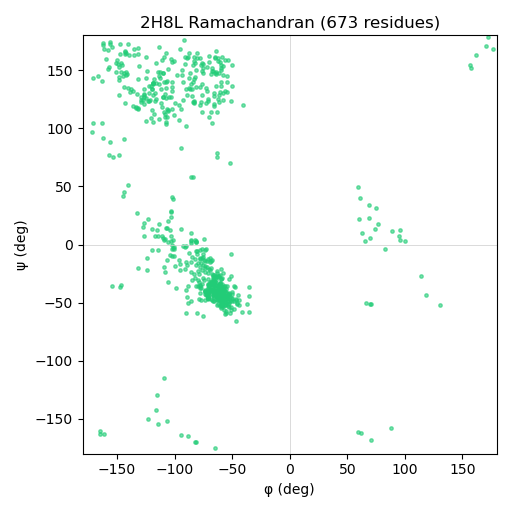 ARG C 1 176 ? -12.571 18.331 69.672 1.00 43.89 304 ARG C O 1
ATOM 5140 N N . LYS C 1 177 ? -12.508 20.024 68.126 1.00 45.24 305 LYS C N 1
ATOM 5141 C CA . LYS C 1 177 ? -12.793 19.236 66.936 1.00 47.31 305 LYS C CA 1
ATOM 5142 C C . LYS C 1 177 ? -11.578 18.442 66.529 1.00 47.44 305 LYS C C 1
ATOM 5143 O O . LYS C 1 177 ? -11.636 17.201 66.440 1.00 48.11 305 LYS C O 1
ATOM 5149 N N . THR C 1 178 ? -10.498 19.168 66.201 1.00 46.81 306 THR C N 1
ATOM 5150 C CA . THR C 1 178 ? -9.266 18.594 65.628 1.00 45.21 306 THR C CA 1
ATOM 5151 C C . THR C 1 178 ? -8.668 17.566 66.586 1.00 44.66 306 THR C C 1
ATOM 5152 O O . THR C 1 178 ? -8.161 16.532 66.160 1.00 43.51 306 THR C O 1
ATOM 5156 N N . PHE C 1 179 ? -8.762 17.868 67.882 1.00 43.49 307 PHE C N 1
ATOM 5157 C CA . PHE C 1 179 ? -8.141 17.095 68.960 1.00 42.84 307 PHE C CA 1
ATOM 5158 C C . PHE C 1 179 ? -9.108 16.183 69.759 1.00 42.18 307 PHE C C 1
ATOM 5159 O O . PHE C 1 179 ? -8.882 15.886 70.933 1.00 39.96 307 PHE C O 1
ATOM 5167 N N . SER C 1 180 ? -10.172 15.743 69.083 1.00 42.58 308 SER C N 1
ATOM 5168 C CA . SER C 1 180 ? -11.078 14.678 69.536 1.00 44.14 308 SER C CA 1
ATOM 5169 C C . SER C 1 180 ? -10.427 13.542 70.316 1.00 44.87 308 SER C C 1
ATOM 5170 O O . SER C 1 180 ? -10.858 13.256 71.431 1.00 44.96 308 SER C O 1
ATOM 5173 N N . HIS C 1 181 ? -9.439 12.876 69.690 1.00 46.11 309 HIS C N 1
ATOM 5174 C CA . HIS C 1 181 ? -8.657 11.767 70.275 1.00 47.24 309 HIS C CA 1
ATOM 5175 C C . HIS C 1 181 ? -8.046 12.085 71.640 1.00 47.76 309 HIS C C 1
ATOM 5176 O O . HIS C 1 181 ? -8.111 11.262 72.561 1.00 48.29 309 HIS C O 1
ATOM 5183 N N . GLU C 1 182 ? -7.393 13.247 71.725 1.00 48.00 310 GLU C N 1
ATOM 5184 C CA . GLU C 1 182 ? -6.785 13.779 72.955 1.00 48.67 310 GLU C CA 1
ATOM 5185 C C . GLU C 1 182 ? -7.807 13.734 74.087 1.00 47.47 310 GLU C C 1
ATOM 5186 O O . GLU C 1 182 ? -7.513 13.279 75.196 1.00 47.08 310 GLU C O 1
ATOM 5192 N N . LEU C 1 183 ? -9.002 14.238 73.781 1.00 46.33 311 LEU C N 1
ATOM 5193 C CA . LEU C 1 183 ? -10.048 14.479 74.765 1.00 45.92 311 LEU C CA 1
ATOM 5194 C C . LEU C 1 183 ? -10.445 13.196 75.503 1.00 44.55 311 LEU C C 1
ATOM 5195 O O . LEU C 1 183 ? -10.724 13.211 76.699 1.00 43.95 311 LEU C O 1
ATOM 5200 N N . SER C 1 184 ? -10.415 12.062 74.822 1.00 44.30 312 SER C N 1
ATOM 5201 C CA . SER C 1 184 ? -10.817 10.828 75.485 1.00 43.31 312 SER C CA 1
ATOM 5202 C C . SER C 1 184 ? -9.843 10.432 76.623 1.00 43.26 312 SER C C 1
ATOM 5203 O O . SER C 1 184 ? -10.262 9.771 77.572 1.00 42.61 312 SER C O 1
ATOM 5206 N N . ASP C 1 185 ? -8.571 10.861 76.538 1.00 42.76 313 ASP C N 1
ATOM 5207 C CA . ASP C 1 185 ? -7.573 10.671 77.600 1.00 43.32 313 ASP C CA 1
ATOM 5208 C C . ASP C 1 185 ? -7.988 11.324 78.922 1.00 43.40 313 ASP C C 1
ATOM 5209 O O . ASP C 1 185 ? -7.434 11.000 79.989 1.00 43.35 313 ASP C O 1
ATOM 5214 N N . PHE C 1 186 ? -8.906 12.289 78.827 1.00 43.95 314 PHE C N 1
ATOM 5215 C CA . PHE C 1 186 ? -9.373 13.130 79.938 1.00 43.60 314 PHE C CA 1
ATOM 5216 C C . PHE C 1 186 ? -10.830 12.811 80.309 1.00 44.35 314 PHE C C 1
ATOM 5217 O O . PHE C 1 186 ? -11.444 13.484 81.153 1.00 44.40 314 PHE C O 1
ATOM 5225 N N . GLY C 1 187 ? -11.386 11.768 79.702 1.00 44.42 315 GLY C N 1
ATOM 5226 C CA . GLY C 1 187 ? -12.803 11.479 79.894 1.00 45.14 315 GLY C CA 1
ATOM 5227 C C . GLY C 1 187 ? -13.695 12.600 79.364 1.00 44.92 315 GLY C C 1
ATOM 5228 O O . GLY C 1 187 ? -14.913 12.598 79.570 1.00 45.14 315 GLY C O 1
ATOM 5229 N N . LEU C 1 188 ? -13.109 13.541 78.640 1.00 44.20 316 LEU C N 1
ATOM 5230 C CA . LEU C 1 188 ? -13.890 14.587 77.983 1.00 44.21 316 LEU C CA 1
ATOM 5231 C C . LEU C 1 188 ? -14.423 14.075 76.646 1.00 45.19 316 LEU C C 1
ATOM 5232 O O . LEU C 1 188 ? -13.949 13.066 76.147 1.00 46.64 316 LEU C O 1
ATOM 5237 N N . GLU C 1 189 ? -15.443 14.713 76.074 1.00 45.78 317 GLU C N 1
ATOM 5238 C CA . GLU C 1 189 ? -15.909 14.291 74.739 1.00 46.33 317 GLU C CA 1
ATOM 5239 C C . GLU C 1 189 ? -15.881 15.487 73.822 1.00 45.76 317 GLU C C 1
ATOM 5240 O O . GLU C 1 189 ? -15.853 16.633 74.287 1.00 45.96 317 GLU C O 1
ATOM 5246 N N . SER C 1 190 ? -15.898 15.210 72.521 1.00 45.96 318 SER C N 1
ATOM 5247 C CA . SER C 1 190 ? -15.873 16.259 71.521 1.00 45.98 318 SER C CA 1
ATOM 5248 C C . SER C 1 190 ? -17.300 16.715 71.240 1.00 44.90 318 SER C C 1
ATOM 5249 O O . SER C 1 190 ? -18.178 15.919 71.080 1.00 43.59 318 SER C O 1
ATOM 5252 N N . THR C 1 191 ? -17.499 18.024 71.211 1.00 44.97 319 THR C N 1
ATOM 5253 C CA . THR C 1 191 ? -18.750 18.621 70.733 1.00 43.77 319 THR C CA 1
ATOM 5254 C C . THR C 1 191 ? -18.408 19.911 69.895 1.00 43.12 319 THR C C 1
ATOM 5255 O O . THR C 1 191 ? -17.232 20.399 69.843 1.00 42.11 319 THR C O 1
ATOM 5259 N N . ALA C 1 192 ? -19.435 20.472 69.264 1.00 42.62 320 ALA C N 1
ATOM 5260 C CA . ALA C 1 192 ? -19.237 21.744 68.538 1.00 42.59 320 ALA C CA 1
ATOM 5261 C C . ALA C 1 192 ? -19.610 22.945 69.421 1.00 43.59 320 ALA C C 1
ATOM 5262 O O . ALA C 1 192 ? -19.650 24.084 68.943 1.00 44.15 320 ALA C O 1
ATOM 5264 N N . GLY C 1 193 ? -19.775 22.685 70.725 1.00 42.42 321 GLY C N 1
ATOM 5265 C CA . GLY C 1 193 ? -19.964 23.725 71.740 1.00 41.60 321 GLY C CA 1
ATOM 5266 C C . GLY C 1 193 ? -18.912 24.802 71.789 1.00 41.63 321 GLY C C 1
ATOM 5267 O O . GLY C 1 193 ? -17.701 24.568 71.585 1.00 43.06 321 GLY C O 1
ATOM 5268 N N . GLU C 1 194 ? -19.352 26.012 72.103 1.00 40.71 322 GLU C N 1
ATOM 5269 C CA . GLU C 1 194 ? -18.405 27.108 72.162 1.00 39.19 322 GLU C CA 1
ATOM 5270 C C . GLU C 1 194 ? -17.726 27.196 73.512 1.00 38.61 322 GLU C C 1
ATOM 5271 O O . GLU C 1 194 ? -16.680 27.774 73.631 1.00 41.09 322 GLU C O 1
ATOM 5277 N N . ILE C 1 195 ? -18.338 26.681 74.558 1.00 38.02 323 ILE C N 1
ATOM 5278 C CA . ILE C 1 195 ? -17.757 26.849 75.920 1.00 37.33 323 ILE C CA 1
ATOM 5279 C C . ILE C 1 195 ? -16.589 25.862 76.068 1.00 37.88 323 ILE C C 1
ATOM 5280 O O . ILE C 1 195 ? -16.744 24.629 75.837 1.00 34.86 323 ILE C O 1
ATOM 5285 N N . PRO C 1 196 ? -15.389 26.405 76.371 1.00 37.28 324 PRO C N 1
ATOM 5286 C CA . PRO C 1 196 ? -14.202 25.552 76.434 1.00 38.01 324 PRO C CA 1
ATOM 5287 C C . PRO C 1 196 ? -14.230 24.526 77.533 1.00 37.73 324 PRO C C 1
ATOM 5288 O O . PRO C 1 196 ? -14.792 24.734 78.612 1.00 38.25 324 PRO C O 1
ATOM 5292 N N . VAL C 1 197 ? -13.606 23.388 77.264 1.00 39.12 325 VAL C N 1
ATOM 5293 C CA . VAL C 1 197 ? -13.332 22.462 78.360 1.00 37.84 325 VAL C CA 1
ATOM 5294 C C . VAL C 1 197 ? -11.812 22.497 78.591 1.00 38.54 325 VAL C C 1
ATOM 5295 O O . VAL C 1 197 ? -11.067 22.929 77.681 1.00 37.54 325 VAL C O 1
ATOM 5299 N N . VAL C 1 198 ? -11.348 22.045 79.765 1.00 38.97 326 VAL C N 1
ATOM 5300 C CA . VAL C 1 198 ? -9.954 22.283 80.184 1.00 38.75 326 VAL C CA 1
ATOM 5301 C C . VAL C 1 198 ? -9.358 21.049 80.897 1.00 39.93 326 VAL C C 1
ATOM 5302 O O . VAL C 1 198 ? -9.982 20.430 81.807 1.00 40.11 326 VAL C O 1
ATOM 5306 N N . ALA C 1 199 ? -8.133 20.709 80.514 1.00 39.45 327 ALA C N 1
ATOM 5307 C CA . ALA C 1 199 ? -7.454 19.587 81.116 1.00 38.83 327 ALA C CA 1
ATOM 5308 C C . ALA C 1 199 ? -5.953 19.920 81.205 1.00 39.79 327 ALA C C 1
ATOM 5309 O O . ALA C 1 199 ? -5.429 20.604 80.308 1.00 39.80 327 ALA C O 1
ATOM 5311 N N . ILE C 1 200 ? -5.272 19.455 82.267 1.00 40.18 328 ILE C N 1
ATOM 5312 C CA . ILE C 1 200 ? -3.794 19.641 82.437 1.00 39.35 328 ILE C CA 1
ATOM 5313 C C . ILE C 1 200 ? -3.154 18.265 82.361 1.00 39.74 328 ILE C C 1
ATOM 5314 O O . ILE C 1 200 ? -3.730 17.303 82.840 1.00 39.62 328 ILE C O 1
ATOM 5319 N N . ARG C 1 201 ? -2.021 18.162 81.675 1.00 39.32 329 ARG C N 1
ATOM 5320 C CA . ARG C 1 201 ? -1.257 16.938 81.599 1.00 41.47 329 ARG C CA 1
ATOM 5321 C C . ARG C 1 201 ? 0.141 17.334 82.032 1.00 41.87 329 ARG C C 1
ATOM 5322 O O . ARG C 1 201 ? 0.736 18.247 81.449 1.00 41.86 329 ARG C O 1
ATOM 5330 N N . THR C 1 202 ? 0.634 16.712 83.093 1.00 42.03 330 THR C N 1
ATOM 5331 C CA . THR C 1 202 ? 1.981 17.037 83.545 1.00 42.36 330 THR C CA 1
ATOM 5332 C C . THR C 1 202 ? 2.973 16.336 82.644 1.00 43.63 330 THR C C 1
ATOM 5333 O O . THR C 1 202 ? 2.615 15.350 81.982 1.00 43.49 330 THR C O 1
ATOM 5337 N N . ALA C 1 203 ? 4.212 16.833 82.644 1.00 44.05 331 ALA C N 1
ATOM 5338 C CA . ALA C 1 203 ? 5.356 16.155 82.033 1.00 44.73 331 ALA C CA 1
ATOM 5339 C C . ALA C 1 203 ? 5.470 14.670 82.419 1.00 45.14 331 ALA C C 1
ATOM 5340 O O . ALA C 1 203 ? 5.856 13.844 81.581 1.00 45.41 331 ALA C O 1
ATOM 5342 N N . LYS C 1 204 ? 5.130 14.328 83.670 1.00 45.29 332 LYS C N 1
ATOM 5343 C CA . LYS C 1 204 ? 5.085 12.912 84.104 1.00 45.63 332 LYS C CA 1
ATOM 5344 C C . LYS C 1 204 ? 3.765 12.128 83.836 1.00 45.37 332 LYS C C 1
ATOM 5345 O O . LYS C 1 204 ? 3.585 10.991 84.297 1.00 45.00 332 LYS C O 1
ATOM 5351 N N . GLY C 1 205 ? 2.869 12.727 83.063 1.00 44.94 333 GLY C N 1
ATOM 5352 C CA . GLY C 1 205 ? 1.738 12.009 82.512 1.00 45.43 333 GLY C CA 1
ATOM 5353 C C . GLY C 1 205 ? 0.476 11.959 83.359 1.00 45.76 333 GLY C C 1
ATOM 5354 O O . GLY C 1 205 ? -0.458 11.189 83.052 1.00 46.04 333 GLY C O 1
ATOM 5355 N N . GLU C 1 206 ? 0.426 12.775 84.416 1.00 45.57 334 GLU C N 1
ATOM 5356 C CA . GLU C 1 206 ? -0.802 12.850 85.180 1.00 45.17 334 GLU C CA 1
ATOM 5357 C C . GLU C 1 206 ? -1.695 13.964 84.710 1.00 43.47 334 GLU C C 1
ATOM 5358 O O . GLU C 1 206 ? -1.230 14.998 84.254 1.00 43.51 334 GLU C O 1
ATOM 5364 N N . LYS C 1 207 ? -2.980 13.690 84.811 1.00 42.75 335 LYS C N 1
ATOM 5365 C CA . LYS C 1 207 ? -4.006 14.468 84.183 1.00 42.40 335 LYS C CA 1
ATOM 5366 C C . LYS C 1 207 ? -4.917 15.003 85.268 1.00 41.87 335 LYS C C 1
ATOM 5367 O O . LYS C 1 207 ? -5.242 14.295 86.215 1.00 41.69 335 LYS C O 1
ATOM 5373 N N . PHE C 1 208 ? -5.266 16.280 85.130 1.00 41.83 336 PHE C N 1
ATOM 5374 C CA . PHE C 1 208 ? -6.199 16.974 85.990 1.00 40.79 336 PHE C CA 1
ATOM 5375 C C . PHE C 1 208 ? -7.235 17.609 85.053 1.00 40.89 336 PHE C C 1
ATOM 5376 O O . PHE C 1 208 ? -6.897 18.311 84.142 1.00 41.53 336 PHE C O 1
ATOM 5384 N N . VAL C 1 209 ? -8.504 17.303 85.270 1.00 40.84 337 VAL C N 1
ATOM 5385 C CA . VAL C 1 209 ? -9.579 17.695 84.380 1.00 40.52 337 VAL C CA 1
ATOM 5386 C C . VAL C 1 209 ? -10.530 18.653 85.152 1.00 40.82 337 VAL C C 1
ATOM 5387 O O . VAL C 1 209 ? -11.045 18.311 86.257 1.00 39.80 337 VAL C O 1
ATOM 5399 N N . GLN C 1 211 ? -13.640 20.440 86.455 1.00 39.76 339 GLN C N 1
ATOM 5400 C CA . GLN C 1 211 ? -14.996 19.838 86.689 1.00 41.02 339 GLN C CA 1
ATOM 5401 C C . GLN C 1 211 ? -16.129 20.813 86.414 1.00 41.15 339 GLN C C 1
ATOM 5402 O O . GLN C 1 211 ? -17.200 20.418 85.918 1.00 40.28 339 GLN C O 1
ATOM 5408 N N . GLU C 1 212 ? -15.882 22.088 86.713 1.00 41.30 340 GLU C N 1
ATOM 5409 C CA . GLU C 1 212 ? -16.922 23.116 86.573 1.00 42.50 340 GLU C CA 1
ATOM 5410 C C . GLU C 1 212 ? -16.987 23.543 85.146 1.00 41.72 340 GLU C C 1
ATOM 5411 O O . GLU C 1 212 ? -15.963 23.487 84.437 1.00 39.11 340 GLU C O 1
ATOM 5417 N N . GLU C 1 213 ? -18.183 23.957 84.734 1.00 40.39 341 GLU C N 1
ATOM 5418 C CA . GLU C 1 213 ? -18.346 24.623 83.470 1.00 42.67 341 GLU C CA 1
ATOM 5419 C C . GLU C 1 213 ? -17.396 25.826 83.421 1.00 40.78 341 GLU C C 1
ATOM 5420 O O . GLU C 1 213 ? -17.251 26.556 84.402 1.00 40.80 341 GLU C O 1
ATOM 5426 N N . PHE C 1 214 ? -16.790 26.050 82.278 1.00 40.31 342 PHE C N 1
ATOM 5427 C CA . PHE C 1 214 ? -15.954 27.225 82.094 1.00 40.84 342 PHE C CA 1
ATOM 5428 C C . PHE C 1 214 ? -16.856 28.513 82.060 1.00 41.78 342 PHE C C 1
ATOM 5429 O O . PHE C 1 214 ? -17.631 28.710 81.138 1.00 42.13 342 PHE C O 1
ATOM 5437 N N . SER C 1 215 ? -16.778 29.352 83.099 1.00 41.99 343 SER C N 1
ATOM 5438 C CA . SER C 1 215 ? -17.551 30.589 83.217 1.00 40.45 343 SER C CA 1
ATOM 5439 C C . SER C 1 215 ? -16.850 31.704 82.421 1.00 40.04 343 SER C C 1
ATOM 5440 O O . SER C 1 215 ? -15.584 31.748 82.345 1.00 40.77 343 SER C O 1
ATOM 5443 N N . ARG C 1 216 ? -17.662 32.576 81.811 1.00 38.83 344 ARG C N 1
ATOM 5444 C CA . ARG C 1 216 ? -17.177 33.623 80.891 1.00 37.79 344 ARG C CA 1
ATOM 5445 C C . ARG C 1 216 ? -16.248 34.629 81.666 1.00 38.06 344 ARG C C 1
ATOM 5446 O O . ARG C 1 216 ? -15.416 35.345 81.071 1.00 39.75 344 ARG C O 1
ATOM 5454 N N . ASP C 1 217 ? -16.442 34.718 82.988 1.00 38.33 345 ASP C N 1
ATOM 5455 C CA . ASP C 1 217 ? -15.636 35.586 83.869 1.00 38.13 345 ASP C CA 1
ATOM 5456 C C . ASP C 1 217 ? -14.280 35.004 84.289 1.00 38.42 345 ASP C C 1
ATOM 5457 O O . ASP C 1 217 ? -13.558 35.593 85.070 1.00 39.74 345 ASP C O 1
ATOM 5462 N N . GLY C 1 218 ? -13.967 33.822 83.793 1.00 39.46 346 GLY C N 1
ATOM 5463 C CA . GLY C 1 218 ? -12.751 33.071 84.115 1.00 38.72 346 GLY C CA 1
ATOM 5464 C C . GLY C 1 218 ? -12.606 32.582 85.544 1.00 37.40 346 GLY C C 1
ATOM 5465 O O . GLY C 1 218 ? -11.606 31.983 85.891 1.00 37.21 346 GLY C O 1
ATOM 5466 N N . LYS C 1 219 ? -13.585 32.809 86.380 1.00 38.14 347 LYS C N 1
ATOM 5467 C CA . LYS C 1 219 ? -13.466 32.334 87.782 1.00 39.20 347 LYS C CA 1
ATOM 5468 C C . LYS C 1 219 ? -13.426 30.824 87.978 1.00 39.52 347 LYS C C 1
ATOM 5469 O O . LYS C 1 219 ? -12.719 30.381 88.877 1.00 40.30 347 LYS C O 1
ATOM 5475 N N . ALA C 1 220 ? -14.083 30.033 87.119 1.00 38.28 348 ALA C N 1
ATOM 5476 C CA . ALA C 1 220 ? -13.989 28.547 87.228 1.00 37.84 348 ALA C CA 1
ATOM 5477 C C . ALA C 1 220 ? -12.541 28.101 86.978 1.00 39.41 348 ALA C C 1
ATOM 5478 O O . ALA C 1 220 ? -11.971 27.279 87.694 1.00 40.47 348 ALA C O 1
ATOM 5480 N N . LEU C 1 221 ? -11.948 28.641 85.921 1.00 39.85 349 LEU C N 1
ATOM 5481 C CA . LEU C 1 221 ? -10.590 28.407 85.586 1.00 39.02 349 LEU C CA 1
ATOM 5482 C C . LEU C 1 221 ? -9.627 28.829 86.666 1.00 39.19 349 LEU C C 1
ATOM 5483 O O . LEU C 1 221 ? -8.650 28.128 86.924 1.00 39.77 349 LEU C O 1
ATOM 5488 N N . GLU C 1 222 ? -9.795 30.052 87.174 1.00 38.81 350 GLU C N 1
ATOM 5489 C CA . GLU C 1 222 ? -9.060 30.456 88.318 1.00 40.71 350 GLU C CA 1
ATOM 5490 C C . GLU C 1 222 ? -9.071 29.458 89.501 1.00 40.50 350 GLU C C 1
ATOM 5491 O O . GLU C 1 222 ? -8.035 29.212 90.085 1.00 40.72 350 GLU C O 1
ATOM 5497 N N . ARG C 1 223 ? -10.231 28.942 89.906 1.00 41.15 351 ARG C N 1
ATOM 5498 C CA . ARG C 1 223 ? -10.261 27.963 91.016 1.00 41.34 351 ARG C CA 1
ATOM 5499 C C . ARG C 1 223 ? -9.522 26.660 90.660 1.00 41.63 351 ARG C C 1
ATOM 5500 O O . ARG C 1 223 ? -8.809 26.100 91.494 1.00 41.97 351 ARG C O 1
ATOM 5508 N N . PHE C 1 224 ? -9.745 26.167 89.449 1.00 41.24 352 PHE C N 1
ATOM 5509 C CA . PHE C 1 224 ? -9.058 24.937 88.963 1.00 41.25 352 PHE C CA 1
ATOM 5510 C C . PHE C 1 224 ? -7.519 25.096 89.087 1.00 41.83 352 PHE C C 1
ATOM 5511 O O . PHE C 1 224 ? -6.834 24.237 89.555 1.00 40.65 352 PHE C O 1
ATOM 5519 N N . LEU C 1 225 ? -6.993 26.240 88.653 1.00 41.08 353 LEU C N 1
ATOM 5520 C CA . LEU C 1 225 ? -5.603 26.486 88.631 1.00 40.65 353 LEU C CA 1
ATOM 5521 C C . LEU C 1 225 ? -5.035 26.618 90.015 1.00 40.59 353 LEU C C 1
ATOM 5522 O O . LEU C 1 225 ? -3.911 26.142 90.258 1.00 40.06 353 LEU C O 1
ATOM 5527 N N . GLN C 1 226 ? -5.778 27.271 90.916 1.00 38.99 354 GLN C N 1
ATOM 5528 C CA . GLN C 1 226 ? -5.291 27.434 92.292 1.00 39.28 354 GLN C CA 1
ATOM 5529 C C . GLN C 1 226 ? -5.220 26.067 92.971 1.00 40.05 354 GLN C C 1
ATOM 5530 O O . GLN C 1 226 ? -4.249 25.773 93.650 1.00 41.14 354 GLN C O 1
ATOM 5536 N N . ASP C 1 227 ? -6.256 25.250 92.805 1.00 38.88 355 ASP C N 1
ATOM 5537 C CA . ASP C 1 227 ? -6.221 23.860 93.263 1.00 38.72 355 ASP C CA 1
ATOM 5538 C C . ASP C 1 227 ? -5.090 23.047 92.638 1.00 39.26 355 ASP C C 1
ATOM 5539 O O . ASP C 1 227 ? -4.405 22.299 93.324 1.00 38.99 355 ASP C O 1
ATOM 5544 N N . TYR C 1 228 ? -4.864 23.204 91.338 1.00 39.26 356 TYR C N 1
ATOM 5545 C CA . TYR C 1 228 ? -3.757 22.535 90.701 1.00 38.91 356 TYR C CA 1
ATOM 5546 C C . TYR C 1 228 ? -2.434 22.885 91.406 1.00 40.90 356 TYR C C 1
ATOM 5547 O O . TYR C 1 228 ? -1.743 21.979 91.845 1.00 41.05 356 TYR C O 1
ATOM 5556 N N . PHE C 1 229 ? -2.064 24.178 91.508 1.00 39.96 357 PHE C N 1
ATOM 5557 C CA . PHE C 1 229 ? -0.802 24.552 92.125 1.00 38.75 357 PHE C CA 1
ATOM 5558 C C . PHE C 1 229 ? -0.725 24.250 93.613 1.00 39.49 357 PHE C C 1
ATOM 5559 O O . PHE C 1 229 ? 0.394 24.082 94.143 1.00 39.74 3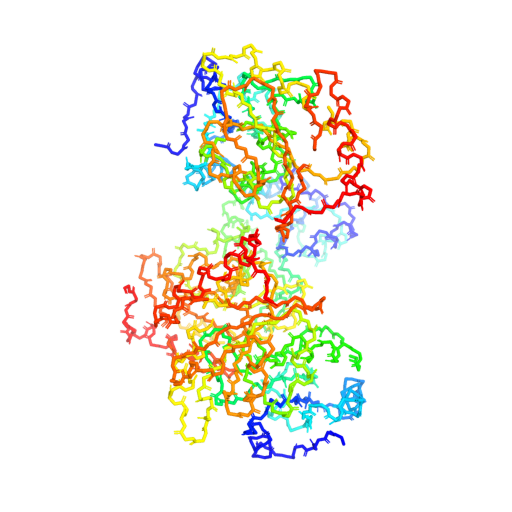57 PHE C O 1
ATOM 5567 N N . ASP C 1 230 ? -1.882 24.212 94.271 1.00 38.18 358 ASP C N 1
ATOM 5568 C CA . ASP C 1 230 ? -1.933 23.859 95.709 1.00 38.68 358 ASP C CA 1
ATOM 5569 C C . ASP C 1 230 ? -1.810 22.363 95.949 1.00 39.39 358 ASP C C 1
ATOM 5570 O O . ASP C 1 230 ? -1.698 21.931 97.095 1.00 39.76 358 ASP C O 1
ATOM 5575 N N . GLY C 1 231 ? -1.919 21.567 94.893 1.00 39.98 359 GLY C N 1
ATOM 5576 C CA . GLY C 1 231 ? -1.913 20.121 95.050 1.00 41.08 359 GLY C CA 1
ATOM 5577 C C . GLY C 1 231 ? -3.228 19.620 95.605 1.00 41.22 359 GLY C C 1
ATOM 5578 O O . GLY C 1 231 ? -3.265 18.607 96.284 1.00 41.92 359 GLY C O 1
ATOM 5579 N N . ASN C 1 232 ? -4.308 20.318 95.276 1.00 41.67 360 ASN C N 1
ATOM 5580 C CA . ASN C 1 232 ? -5.634 20.018 95.806 1.00 42.46 360 ASN C CA 1
ATOM 5581 C C . ASN C 1 232 ? -6.609 19.391 94.831 1.00 42.30 360 ASN C C 1
ATOM 5582 O O . ASN C 1 232 ? -7.790 19.333 95.114 1.00 43.62 360 ASN C O 1
ATOM 5587 N N . LEU C 1 233 ? -6.114 18.912 93.705 1.00 42.55 361 LEU C N 1
ATOM 5588 C CA . LEU C 1 233 ? -6.945 18.200 92.732 1.00 43.77 361 LEU C CA 1
ATOM 5589 C C . LEU C 1 233 ? -6.631 16.701 92.744 1.00 44.61 361 LEU C C 1
ATOM 5590 O O . LEU C 1 233 ? -5.441 16.297 92.743 1.00 44.00 361 LEU C O 1
ATOM 5595 N N . LYS C 1 234 ? -7.691 15.906 92.737 1.00 45.59 362 LYS C N 1
ATOM 5596 C CA . LYS C 1 234 ? -7.597 14.461 92.530 1.00 47.99 362 LYS C CA 1
ATOM 5597 C C . LYS C 1 234 ? -7.266 14.306 91.064 1.00 47.46 362 LYS C C 1
ATOM 5598 O O . LYS C 1 234 ? -7.832 14.986 90.241 1.00 47.30 362 LYS C O 1
ATOM 5604 N N . ARG C 1 235 ? -6.309 13.443 90.755 1.00 48.49 363 ARG C N 1
ATOM 5605 C CA . ARG C 1 235 ? -5.899 13.196 89.371 1.00 48.34 363 ARG C CA 1
ATOM 5606 C C . ARG C 1 235 ? -6.964 12.329 88.681 1.00 47.40 363 ARG C C 1
ATOM 5607 O O . ARG C 1 235 ? -7.628 11.521 89.326 1.00 47.13 363 ARG C O 1
ATOM 5615 N N . TYR C 1 236 ? -7.159 12.534 87.383 1.00 46.37 364 TYR C N 1
ATOM 5616 C CA . TYR C 1 236 ? -8.137 11.777 86.634 1.00 45.65 364 TYR C CA 1
ATOM 5617 C C . TYR C 1 236 ? -7.637 10.345 86.329 1.00 46.73 364 TYR C C 1
ATOM 5618 O O . TYR C 1 236 ? -6.461 10.152 85.966 1.00 45.68 364 TYR C O 1
ATOM 5627 N N . LEU C 1 237 ? -8.554 9.370 86.472 1.00 47.05 365 LEU C N 1
ATOM 5628 C CA . LEU C 1 237 ? -8.316 7.944 86.196 1.00 47.75 365 LEU C CA 1
ATOM 5629 C C . LEU C 1 237 ? -9.028 7.465 84.910 1.00 47.16 365 LEU C C 1
ATOM 5630 O O . LEU C 1 237 ? -10.263 6.909 85.034 1.00 46.17 365 LEU C O 1
#

Secondary structure (DSSP, 8-state):
--EEE--SHHHHHHHHTSSS-EEEEEES-TTSHHHHHHHHHHHHTTTTS-EEEE--HHHHHHH-SSSEEEEEE--GGG--TTS-SEEE------HHHHHHHHHHHSS-SS---TTTHHHHSSSSEEEEEE--BTTTBHHHHHHHHHH--HHHHHHTT---EEEEEETTTTHHHHGGGT----S-SS-EEEEE-TTS-EE------TTSHHHHHHHHHHHHT-SPPP-/-EEEE-SHHHHHHHHTSSS-EEEEEESSTTSHHHHHHHHHHHHTTTTS-EEEE--HHHHHHH-SSSEEEEEE--GGG-BTTB-SEEE------HHHHHHHHHHHSS-SS---TTTHHHHSSSSEEEEEE---TTT-HHHHHHHHHH--HHHHHHTT---EEEEEETTTTTTGGGGTT-SSS-SSS-EEEEE-TT--EE------TTSHHHHHHHHHHHHT-----/--EEEP-SHHHHHHHHTSSS-EEEEEES-TTSHHHHHHHHHHHHHTTT--EEEE--HHHHHHH-SSSEEEEEE--GGG--TTS-SEEE------HHHHHHHHHHHSS-SS---TTTHHHH-SSSEEEEEE---TTT-HHHHHHHHHH--HHHHHHTT---EEEEEETTTTHHHHHTTT----S-SS-EEEEE-TTS-EE------TTSHHHHHHHHHHHHT-SPPP-

Foldseek 3Di:
DLAAEDEDPVSVVVVCQDQAKEKEWFALDCPDVLVVQLVVLSVVCSQQHHHYYYNHVVVSVVQDPPRTWIKIAGHPLQADDQDHRIDIDDDPGGSVSVVVCCLVDNQPQEREAPSNVVSQDQAWEKEWEAQQDCVPPSPLNCLVSRLVLSVVQVVPVDDHGHYYYYLVRPQVVQVVVVHGRDNDSWIWMKIAHSVGWIFGDDTQDSNRVVVNVSVVCVVVVNTDTDD/DAAEQEDVVSVVVQCQDQAKEKEWFALDCPDPLNVQLVVLCVVCVLQHYHYYYNPPVVQVVADPPRTWIKIAGHPLPAADLDHRIDIDDDPGGSVVVVVVCLVPRQHQEREAPRCVVSQDQAKEKEKEFAQDCVPCSPLNCLVSRLVLSSVCVVVVDDHHHYYYYCVRCVVVCVVVVCNVDYHGFIFMWIAHNVGWIFGDDGCDSNSVVVNVRVVCVVVVVTDTD/DLAAEDEDVVSVVVQCQDQAKEKEWFALDCPDVLVVQLVVLSVVCSLQHYHYYYNPVVVSVVQDVPRTWIKIAAHPLPADDLDHRIDIDDDPGGSVSVVVVCLVPHAPQAREAPSCVVSQDLAWEKEWEAQQDCPPCSPLNCLVVNLPLSSVVVVVVDDHGYYYYYLVRPQVVQVLVVHGRDNDGFIFMKIAHSVGWIFGDDGCDSNRVVVNVSVVCVVVVNTDTGD

CATH classification: 3.40.30.10 (+1 more: 3.40.30.10)

Nearest PDB structures (foldseek):
  7qng-assembly1_B  TM=9.896E-01  e=1.283E-43  Homo sapiens
  2h8l-assembly2_B  TM=9.930E-01  e=1.617E-41  Homo sapiens
  3f8u-assembly3_C-2  TM=9.553E-01  e=1.251E-40  Homo sapiens
  6eny-assembly1_D  TM=9.764E-01  e=4.064E-40  Homo sapiens
  7qpd-assembly1_E  TM=9.824E-01  e=6.167E-38  Homo sapiens

Solvent-accessible surface area: 35809 Å² total

InterPro domains:
  IPR005788 Protein disulfide-isomerase, thioredoxin-like domain [TIGR01126] (30-131)
  IPR005788 Protein disulfide-isomerase, thioredoxin-like domain [TIGR01126] (381-482)
  IPR005792 Protein disulphide isomerase [TIGR01130] (25-502)
  IPR013766 Thioredoxin domain [PF00085] (27-130)
  IPR013766 Thioredoxin domain [PF00085] (378-481)
  IPR013766 Thioredoxin domain [PS51352] (19-133)
  IPR013766 Thioredoxin domain [PS51352] (343-485)
  IPR017937 Thioredoxin, conserved site [PS00194] (49-67)
  IPR017937 Thioredoxin, conserved site [PS00194] (398-416)
  IPR036249 Thioredoxin-like superfamily [SSF52833] (24-133)
  IPR036249 Thioredoxin-like superfamily [SSF52833] (137-240)
  IPR036249 Thioredoxin-like superfamily [SSF52833] (238-375)
  IPR036249 Thioredoxin-like superfamily [SSF52833] (341-483)
  IPR041868 Protein disulfide-isomerase A3, first redox inactive TRX-like domain b [cd03069] (135-240)

GO terms:
  GO:0044183 protein folding chaperone (F, IDA)
  GO:0034975 protein folding in endoplasmic reticulum (P, TAS)
  GO:0015036 disulfide oxidoreductase activity (F, TAS)
  GO:0009986 cell surface (C, IDA)
  GO:0005783 endoplasmic reticulum (C, IDA)
  GO:0042824 MHC class I peptide loading complex (C, IDA)
  GO:0042470 melanosome (C, EXP)
  GO:0003756 protein disulfide isomerase activity (F, EXP)
  GO:0005515 protein binding (F, IPI)
  GO:0004629 C-type glycerophospholipase activity (F, TAS)
  GO:0003756 protein disulfide isomerase activity (F, TAS)
  GO:0004197 cysteine-type endopeptidase activity (F, TAS)
  GO:0045335 phagocytic vesicle (C, TAS)
  GO:0055038 recycling endosome membrane (C, TAS)
  GO:0005788 endoplasmic reticulum lumen (C, TAS)
  GO:0042802 identical protein binding (F, IPI)
  GO:0002502 peptide antigen assembly with MHC class I protein complex (P, IDA)
  GO:0005576 extracellular region (C, IDA)
  GO:0015035 protein-disulfide reductase activity (F, IDA)
  GO:0005783 endoplasmic reticulum (C, TAS)

B-factor: mean 43.09, std 5.52, range [24.73, 79.39]

Organism: Homo sapiens (NCBI:txid9606)

Radius of gyration: 30.27 Å; Cα contacts (8 Å, |Δi|>4): 1154; chains: 3; bounding box: 80×77×55 Å

Sequence (679 aa):
PASVPLRTEEEFKKFISDKDASIVGFFDDSFSEAHSEFLKAASNLRDNYRFAHTNVESLVNEYDDNGEGIILFRPSHLTNKFEDKTVAYTEQKTSGKIKKFIQENIFGICPHTEDNKDLIQGKDLLIAYYDVDYEKNAKGSNYWRNRVVAKKFLDAGHKLNFAVASRKTFSHELSDFGLESTAGEIPVVAIRTAKGEKFVQEEFSRDGKALERFLQDYFDGNLKRYLASVPLRTEEEFKKFISDKDASIVGFFDDSFSEAHSEFLKAASNLRDNYRFAHTNVESLVNEYDDNGEGIILFRPSHLTNKFEDKTVAYTEQKTSGKIKKFIQENIFGICPHTEDNKDLIQGKDLLIAYYDVDYEKNAKGSNYWRNRVVAKKFLDAGHKLNFAVASRKTFSHELSDFGLESTAGEIPVVAIRTAKGEKFVQEEFSRDGKALERFLQDYFDGNLKRYPASVPLRTEEEFKKFISDKDASIVGFFDDSFSEAHSEFLKAASNLRDNYRFAHTNVESLVNEYDDNGEGIILFRPSHLTNKFEDKTVAYTEQKTSGKIKKFIQENIFGICPHTEDNKDLIQGKDLLIAYYDVDYEKNAKGSNYWRNRVVAKKFLDAGHKLNFAVASRKTFSHELSDFGLESTAGEIPVVAIRTAKGEKFVQEEFSRDGKALERFLQDYFDGNLKRYL